Protein AF-A0AAN9AYI0-F1 (afdb_monomer)

Foldseek 3Di:
DDDDDDDDPVVVVVVVDDDDDDDDDDDDDDDDDDDDDDDDDDDDDDDDDDDDDDDDDDDDDDDDDDDDDDDDDDDDDDDDDDPAVVQLVVLLDPPPDPDDDDDDDDDDDDDDDDDDDDDDDDDDDDDDDDDDDDDDDPDDPPDAPADPLQKHQDWDAFDAFDQDDDWFWLDDDDLPDALQNLLCLQCNLVNLVLQQVQLQLQLVVVLVVCVPDDCPDLSVVDDRADSLNSLLLVLVLLVCLVPPDQDLLLCCDPPPVRDDCVNVLFDNSSRSSSSLSSRFRDDPVPDPDPQPLLVRCVVSQVSNQVSLQNTTDADQFKAKDKDFQQDDADGQQWAADPPDPRRTGWIKIFIARQPLLQTNHIDTGRAAGPVGRDDLVLLVSCCVRCVVVFLSSHEYEYEASNDDPVSQVVSVVRSYKYKYWHDCPHPSHDPCQRVVNDDADALDKGWIDRRLWIWIWHHHVHIIIMITSRFTQDWDWDQPDPPDDNPDDTRIDGVSVVVNVSGNCSNVSLNVLCVRSQSQDDGSDSSSSVNSSSSSSSSSNSLSSQVVSDPDGDDSSVSSVRSSCVSCVPPPRPPPPDDDDDFDDLCCLAPPDWDKDFDDADPVGPQDKDFAPLLCLEDPVPDDPPSSRDIARIDTPVRSGGHDPPDSSVLRRHPSCSSVVSHVPDDDDD

InterPro domains:
  IPR029526 PiggyBac transposable element-derived protein [PF13843] (181-542)

Nearest PDB structures (foldseek):
  6x68-assembly1_C  TM=7.458E-01  e=5.657E-25  Trichoplusia ni
  3ecp-assembly1_A-2  TM=4.539E-01  e=5.178E-05  Escherichia coli

Sequence (670 aa):
MDKRRRFTAQQVLDEIIGDDDSDFDPDIEDSRSESSESTETSSNNAPAFNIASIEPQASTSTGISCDNSTTRPVRLARGRGRAFDAELFDFETENDTSSESESENAPTRPVVTARRRGRGRGRGGVNRNTQPAVDNVNEAPPPAETDENGWSLLDFQPELLQFAKHSGLLIDMDDNASCLDFFSLFIGEEQIALFVNQTNLYAQHCCESRPDASPHSMFAKWKPVTVQEMKVFLALTINMGLLWKPEIKQYWSTDPLCTTPFWGDYMARDRYLAILGFFHLVDNQGMRNREDKIHKVRPLFDHLATRFKDVYYPQQELSVDESMIPWRGRLSFRMFIPSKPTRYGIKMYCCCEADTGFVCRMQVYTGAGPNGPEKNHGENVVKRLTQDFLGKGHTIYMDSFFSSVALYEYLRQNNTMAVGTVISGRVGMPRSLHPKELKLKKGEFRFRRKGNLLCLRINDRKNVSFLSTRHTAATGEAPPSAHRNQDAPPVTKPVVILDYNANMDGVDNFDQNLGYYSFYRKTVKWWKRMAFHLIHLAKVQAYILYKQQVRRPKTQYEFTKDLIRQLLSDVPLKVKINGPKRDAPVAERLTARHFSCHIPATESKAYPQRLCHVCSFRDPQKEARYLRKKETRYMCEQCNISMCYEPCFKIYHTKEDYKEAAKLALNLEF

Solvent-accessible surface area (backbone atoms only — not comparable to full-atom values): 41476 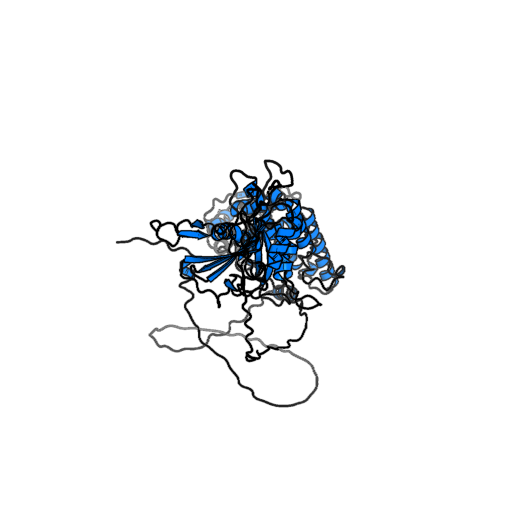Å² total; per-residue (Å²): 136,87,81,87,79,85,80,58,82,67,66,64,56,67,71,72,66,71,88,84,89,78,90,89,82,83,90,82,89,85,78,90,79,89,80,84,89,78,91,77,91,81,86,88,81,85,87,84,88,89,87,82,89,86,88,86,86,90,85,83,89,83,89,82,82,89,84,91,76,91,79,83,89,78,87,79,79,83,73,86,74,68,82,64,64,58,58,60,53,62,70,54,66,73,83,83,72,84,84,79,84,90,77,90,80,87,85,82,85,82,88,85,84,90,84,90,86,83,90,84,89,89,86,82,90,85,89,84,88,84,86,86,83,93,75,96,65,93,72,73,80,76,83,69,75,49,47,101,87,49,42,20,78,69,81,60,82,31,81,78,65,70,63,81,71,84,54,44,72,66,56,93,71,62,98,80,61,47,58,48,55,43,29,34,69,60,58,33,70,68,55,46,45,46,39,29,54,22,16,36,52,49,40,48,54,57,34,69,77,39,80,84,52,51,83,85,34,70,62,61,63,61,67,79,63,43,62,69,55,49,35,43,51,50,28,56,46,53,47,38,16,77,56,78,68,97,47,82,70,47,48,56,34,81,50,84,94,60,48,43,66,68,50,57,44,78,45,53,64,70,57,52,52,46,49,64,64,36,57,35,62,49,62,80,86,74,67,80,65,86,81,52,89,57,54,67,39,39,65,63,50,55,50,43,56,48,34,36,57,63,43,39,40,69,62,54,48,28,4,45,45,78,48,68,46,78,44,85,72,93,54,98,36,58,42,76,40,87,90,44,95,61,31,41,8,41,41,29,41,36,24,9,25,17,90,76,16,45,64,50,31,74,48,76,51,69,66,61,54,98,90,44,72,65,82,62,46,43,43,54,50,50,52,67,53,40,57,93,48,54,60,45,22,28,33,42,22,35,46,44,80,43,47,46,55,68,50,50,51,50,36,46,78,39,46,20,36,34,40,32,36,32,55,69,84,47,72,84,54,63,64,79,69,20,78,89,71,38,86,65,55,78,76,36,69,54,66,37,23,44,82,52,36,31,40,40,37,35,19,63,98,54,80,48,30,34,41,25,36,67,45,50,88,51,68,40,76,40,77,63,51,95,89,45,60,88,85,49,77,68,46,79,39,49,39,58,56,58,55,44,71,71,31,45,51,1,45,57,46,31,53,52,55,59,60,55,61,49,51,85,66,94,68,78,50,68,54,58,55,50,46,54,46,52,54,49,48,40,49,45,49,19,50,54,52,47,49,74,73,36,96,78,52,70,53,73,67,54,42,52,54,49,28,36,49,58,51,39,65,90,53,79,73,57,70,82,84,83,72,91,74,68,80,51,57,70,65,59,41,56,72,51,93,81,55,83,40,70,47,75,60,48,102,89,32,83,78,40,68,39,62,15,57,47,38,58,48,35,48,75,91,83,44,64,70,69,64,36,64,35,67,21,49,29,19,30,71,90,57,65,42,35,22,38,79,74,64,38,45,56,41,61,35,71,38,93,58,31,57,62,49,32,49,64,70,76,83,80,82,129

Secondary structure (DSSP, 8-state):
----PPPPTTTTTTTT------------------------------------------------------------------THHHHHHHTT----------------------------------------------PPPP-----TTS-BS---PPPPPP-----EESS---TT--HHHHHHTTS-HHHHHHHHHHHHHHHHHHHHT-TT--TTSTTTT--PPPHHHHHHHHHHHHHTTTS--SSGGGGG---TTT--HHHHHHS-HHHHHHHHHH--SS-STT---TT-TTGGGHHHHHHHHHHHHHSEE--SEEEEEEEEEE--S--TTEEE-TTSSS-EEEEEEEEEETTT--EEEEEE---SBTTBSPTTHHHHHHHHHHGGGTTTT-EEEE-TTT--HHHHHHHHHTT-EEEEEE-TTSTT--GGGSTTT-PPPTT-EEEEEETTEEEEEEESSSEEEEEESS--S-EEEEPPPTTS-TTSPPEEEEHHHHHHHHHTTHHHHHHHHHHTT--PPP-S-HHHHHHHHHHHHHHHHHHHHHHHH-SSPPPHHHHHHHHHHHHTTTS----------PPP-HHHHHHS---EEEPPPBTTBSS--EE-TGGGGS-TTTS-HHHHT-EESEEETTTTEE--TTTHHHHHHH-TTHHHHHHH------

Radius of gyration: 37.29 Å; Cα contacts (8 Å, |Δi|>4): 852; chains: 1; bounding box: 91×85×136 Å

pLDDT: mean 76.21, std 26.3, range [22.25, 98.62]

Organism: NCBI:txid31220

Mean predicted aligned error: 17.1 Å

Structure (mmCIF, N/CA/C/O backbone):
data_AF-A0AAN9AYI0-F1
#
_entry.id   AF-A0AAN9AYI0-F1
#
loop_
_atom_site.group_PDB
_atom_site.id
_atom_site.type_symbol
_atom_site.label_atom_id
_atom_site.label_alt_id
_atom_site.label_comp_id
_atom_site.label_asym_id
_atom_site.label_entity_id
_atom_site.label_seq_id
_atom_site.pdbx_PDB_ins_code
_atom_site.Cartn_x
_atom_site.Cartn_y
_atom_site.Cartn_z
_atom_site.occupancy
_atom_site.B_iso_or_equiv
_atom_site.auth_seq_id
_atom_site.auth_comp_id
_atom_site.auth_asym_id
_atom_site.auth_atom_id
_atom_site.pdbx_PDB_model_num
ATOM 1 N N . MET A 1 1 ? -32.597 -33.870 -19.217 1.00 29.69 1 MET A N 1
ATOM 2 C CA . MET A 1 1 ? -31.727 -33.354 -20.291 1.00 29.69 1 MET A CA 1
ATOM 3 C C . MET A 1 1 ? -31.143 -32.024 -19.844 1.00 29.69 1 MET A C 1
ATOM 5 O O . MET A 1 1 ? -31.896 -31.117 -19.518 1.00 29.69 1 MET A O 1
ATOM 9 N N . ASP A 1 2 ? -29.818 -32.014 -19.710 1.00 30.83 2 ASP A N 1
ATOM 10 C CA . ASP A 1 2 ? -28.864 -30.903 -19.617 1.00 30.83 2 ASP A CA 1
ATOM 11 C C . ASP A 1 2 ? -29.278 -29.550 -19.021 1.00 30.83 2 ASP A C 1
ATOM 13 O O . ASP A 1 2 ? -29.840 -28.680 -19.683 1.00 30.83 2 ASP A O 1
ATOM 17 N N . LYS A 1 3 ? -28.783 -29.295 -17.803 1.00 28.12 3 LYS A N 1
ATOM 18 C CA . LYS A 1 3 ? -28.430 -27.948 -17.339 1.00 28.12 3 LYS A CA 1
ATOM 19 C C . LYS A 1 3 ? -26.920 -27.897 -17.101 1.00 28.12 3 LYS A C 1
ATOM 21 O O . LYS A 1 3 ? -26.427 -28.382 -16.087 1.00 28.12 3 LYS A O 1
ATOM 26 N N . ARG A 1 4 ? -26.188 -27.313 -18.054 1.00 29.80 4 ARG A N 1
ATOM 27 C CA . ARG A 1 4 ? -24.747 -27.039 -17.947 1.00 29.80 4 ARG A CA 1
ATOM 28 C C . ARG A 1 4 ? -24.495 -26.045 -16.808 1.00 29.80 4 ARG A C 1
ATOM 30 O O . ARG A 1 4 ? -24.872 -24.879 -16.911 1.00 29.80 4 ARG A O 1
ATOM 37 N N . ARG A 1 5 ? -23.850 -26.499 -15.731 1.00 32.94 5 ARG A N 1
ATOM 38 C CA . ARG A 1 5 ? -23.258 -25.631 -14.701 1.00 32.94 5 ARG A CA 1
ATOM 39 C C . ARG A 1 5 ? -21.954 -25.043 -15.248 1.00 32.94 5 ARG A C 1
ATOM 41 O O . ARG A 1 5 ? -21.117 -25.777 -15.763 1.00 32.94 5 ARG A O 1
ATOM 48 N N . ARG A 1 6 ? -21.790 -23.720 -15.159 1.00 30.33 6 ARG A N 1
ATOM 49 C CA . ARG A 1 6 ? -20.498 -23.047 -15.354 1.00 30.33 6 ARG A CA 1
ATOM 50 C C . ARG A 1 6 ? -19.751 -23.094 -14.024 1.00 30.33 6 ARG A C 1
ATOM 52 O O . ARG A 1 6 ? -20.240 -22.528 -13.052 1.00 30.33 6 ARG A O 1
ATOM 59 N N . PHE A 1 7 ? -18.608 -23.765 -13.996 1.00 30.81 7 PHE A N 1
ATOM 60 C CA . PHE A 1 7 ? -17.689 -23.758 -12.859 1.00 30.81 7 PHE A CA 1
ATOM 61 C C . PHE A 1 7 ? -16.715 -22.585 -12.993 1.00 30.81 7 PHE A C 1
ATOM 63 O O . PHE A 1 7 ? -16.294 -22.246 -14.103 1.00 30.81 7 PHE A O 1
ATOM 70 N N . THR A 1 8 ? -16.380 -21.940 -11.878 1.00 41.44 8 THR A N 1
ATOM 71 C CA . THR A 1 8 ? -15.324 -20.920 -11.831 1.00 41.44 8 THR A CA 1
ATOM 72 C C . THR A 1 8 ? -13.960 -21.595 -11.674 1.00 41.44 8 THR A C 1
ATOM 74 O O . THR A 1 8 ? -13.857 -22.670 -11.088 1.00 41.44 8 THR A O 1
ATOM 77 N N . ALA A 1 9 ? -12.894 -20.964 -12.178 1.00 31.95 9 ALA A N 1
ATOM 78 C CA . ALA A 1 9 ? -11.529 -21.509 -12.156 1.00 31.95 9 ALA A CA 1
ATOM 79 C C . ALA A 1 9 ? -11.003 -21.846 -10.742 1.00 31.95 9 ALA A C 1
ATOM 81 O O . ALA A 1 9 ? -10.085 -22.647 -10.611 1.00 31.95 9 ALA A O 1
ATOM 82 N N . GLN A 1 10 ? -11.609 -21.279 -9.694 1.00 34.03 10 GLN A N 1
ATOM 83 C CA . GLN A 1 10 ? -11.278 -21.575 -8.301 1.00 34.03 10 GLN A CA 1
ATOM 84 C C . GLN A 1 10 ? -11.805 -22.948 -7.847 1.00 34.03 10 GLN A C 1
ATOM 86 O O . GLN A 1 10 ? -11.122 -23.648 -7.115 1.00 34.03 10 GLN A O 1
ATOM 91 N N . GLN A 1 11 ? -12.972 -23.377 -8.339 1.00 34.88 11 GLN A N 1
ATOM 92 C CA . GLN A 1 11 ? -13.596 -24.645 -7.934 1.00 34.88 11 GLN A CA 1
ATOM 93 C C . GLN A 1 11 ? -12.873 -25.878 -8.497 1.00 34.88 11 GLN A C 1
ATOM 95 O O . GLN A 1 11 ? -12.995 -26.958 -7.941 1.00 34.88 11 GLN A O 1
ATOM 100 N N . VAL A 1 12 ? -12.095 -25.710 -9.571 1.00 37.81 12 VAL A N 1
ATOM 101 C CA . VAL A 1 12 ? -11.265 -26.777 -10.162 1.00 37.81 12 VAL A CA 1
ATOM 102 C C . VAL A 1 12 ? -9.936 -26.943 -9.409 1.00 37.81 12 VAL A C 1
ATOM 104 O O . VAL A 1 12 ? -9.327 -28.004 -9.459 1.00 37.81 12 VAL A O 1
ATOM 107 N N . LEU A 1 13 ? -9.478 -25.911 -8.692 1.00 33.84 13 LEU A N 1
ATOM 108 C CA . LEU A 1 13 ? -8.236 -25.953 -7.913 1.00 33.84 13 LEU A CA 1
ATOM 109 C C . LEU A 1 13 ? -8.415 -26.647 -6.558 1.00 33.84 13 LEU A C 1
ATOM 111 O O . LEU A 1 13 ? -7.492 -27.318 -6.103 1.00 33.84 13 LEU A O 1
ATOM 115 N N . ASP A 1 14 ? -9.602 -26.540 -5.964 1.00 37.03 14 ASP A N 1
ATOM 116 C CA . ASP A 1 14 ? -9.900 -27.130 -4.656 1.00 37.03 14 ASP A CA 1
ATOM 117 C C . ASP A 1 14 ? -10.171 -28.652 -4.735 1.00 37.03 14 ASP A C 1
ATOM 119 O O . ASP A 1 14 ? -10.051 -29.342 -3.730 1.00 37.03 14 ASP A O 1
ATOM 123 N N . GLU A 1 15 ? -10.462 -29.207 -5.921 1.00 34.34 15 GLU A N 1
ATOM 124 C CA . GLU A 1 15 ? -10.626 -30.661 -6.141 1.00 34.34 15 GLU A CA 1
ATOM 125 C C . GLU A 1 15 ? -9.312 -31.397 -6.473 1.00 34.34 15 GLU A C 1
ATOM 127 O O . GLU A 1 15 ? -9.262 -32.623 -6.410 1.00 34.34 15 GLU A O 1
ATOM 132 N N . ILE A 1 16 ? -8.238 -30.680 -6.827 1.00 35.47 16 ILE A N 1
ATOM 133 C CA . ILE A 1 16 ? -6.951 -31.286 -7.230 1.00 35.47 16 ILE A CA 1
ATOM 134 C C . ILE A 1 16 ? -6.009 -31.493 -6.031 1.00 35.47 16 ILE A C 1
ATOM 136 O O . ILE A 1 16 ? -5.040 -32.245 -6.126 1.00 35.47 16 ILE A O 1
ATOM 140 N N . ILE A 1 17 ? -6.293 -30.869 -4.887 1.00 34.09 17 ILE A N 1
ATOM 141 C CA . ILE A 1 17 ? -5.483 -30.988 -3.671 1.00 34.09 17 ILE A CA 1
ATOM 142 C C . ILE A 1 17 ? -6.307 -31.746 -2.629 1.00 34.09 17 ILE A C 1
ATOM 144 O O . ILE A 1 17 ? -6.868 -31.162 -1.708 1.00 34.09 17 ILE A O 1
ATOM 148 N N . GLY A 1 18 ? -6.420 -33.055 -2.848 1.00 26.03 18 GLY A N 1
ATOM 149 C CA . GLY A 1 18 ? -6.894 -34.003 -1.849 1.00 26.03 18 GLY A CA 1
ATOM 150 C C . GLY A 1 18 ? -5.770 -34.375 -0.884 1.00 26.03 18 GLY A C 1
ATOM 151 O O . GLY A 1 18 ? -4.645 -34.625 -1.312 1.00 26.03 18 GLY A O 1
ATOM 152 N N . ASP A 1 19 ? -6.135 -34.340 0.393 1.00 31.91 19 ASP A N 1
ATOM 153 C CA . ASP A 1 19 ? -5.483 -34.835 1.605 1.00 31.91 19 ASP A CA 1
ATOM 154 C C . ASP A 1 19 ? -4.378 -35.893 1.427 1.00 31.91 19 ASP A C 1
ATOM 156 O O . ASP A 1 19 ? -4.612 -36.957 0.865 1.00 31.91 19 ASP A O 1
ATOM 160 N N . ASP A 1 20 ? -3.219 -35.622 2.033 1.00 25.80 20 ASP A N 1
ATOM 161 C CA . ASP A 1 20 ? -2.337 -36.643 2.611 1.00 25.80 20 ASP A CA 1
ATOM 162 C C . ASP A 1 20 ? -1.662 -36.035 3.856 1.00 25.80 20 ASP A C 1
ATOM 164 O O . ASP A 1 20 ? -0.596 -35.417 3.801 1.00 25.80 20 ASP A O 1
ATOM 168 N N . ASP A 1 21 ? -2.361 -36.166 4.986 1.00 29.44 21 ASP A N 1
ATOM 169 C CA . ASP A 1 21 ? -1.787 -36.145 6.329 1.00 29.44 21 ASP A CA 1
ATOM 170 C C . ASP A 1 21 ? -1.236 -37.549 6.619 1.00 29.44 21 ASP A C 1
ATOM 172 O O . ASP A 1 21 ? -2.000 -38.510 6.717 1.00 29.44 21 ASP A O 1
ATOM 176 N N . SER A 1 22 ? 0.074 -37.677 6.828 1.00 28.59 22 SER A N 1
ATOM 177 C CA . SER A 1 22 ? 0.602 -38.760 7.660 1.00 28.59 22 SER A CA 1
ATOM 178 C C . SER A 1 22 ? 1.948 -38.383 8.271 1.00 28.59 22 SER A C 1
ATOM 180 O O . SER A 1 22 ? 2.916 -38.098 7.563 1.00 28.59 22 SER A O 1
ATOM 182 N N . ASP A 1 23 ? 1.943 -38.401 9.599 1.00 31.12 23 ASP A N 1
ATOM 183 C CA . ASP A 1 23 ? 3.041 -38.291 10.552 1.00 31.12 23 ASP A CA 1
ATOM 184 C C . ASP A 1 23 ? 4.341 -38.992 10.128 1.00 31.12 23 ASP A C 1
ATOM 186 O O . ASP A 1 23 ? 4.309 -40.150 9.713 1.00 31.12 23 ASP A O 1
ATOM 190 N N . PHE A 1 24 ? 5.491 -38.340 10.351 1.00 24.41 24 PHE A N 1
ATOM 191 C CA . PHE A 1 24 ? 6.736 -39.053 10.661 1.00 24.41 24 PHE A CA 1
ATOM 192 C C . PHE A 1 24 ? 7.774 -38.155 11.363 1.00 24.41 24 PHE A C 1
ATOM 194 O O . PHE A 1 24 ? 8.384 -37.285 10.746 1.00 24.41 24 PHE A O 1
ATOM 201 N N . ASP A 1 25 ? 7.958 -38.409 12.655 1.00 26.02 25 ASP A N 1
ATOM 202 C CA . ASP A 1 25 ? 9.173 -38.248 13.476 1.00 26.02 25 ASP A CA 1
ATOM 203 C C . ASP A 1 25 ? 8.983 -39.245 14.657 1.00 26.02 25 ASP A C 1
ATOM 205 O O . ASP A 1 25 ? 7.812 -39.501 14.977 1.00 26.02 25 ASP A O 1
ATOM 209 N N . PRO A 1 26 ? 10.004 -39.824 15.339 1.00 41.78 26 PRO A N 1
ATOM 210 C CA . PRO A 1 26 ? 11.368 -39.308 15.482 1.00 41.78 26 PRO A CA 1
ATOM 211 C C . PRO A 1 26 ? 12.518 -40.354 15.598 1.00 41.78 26 PRO A C 1
ATOM 213 O O . PRO A 1 26 ? 12.311 -41.562 15.514 1.00 41.78 26 PRO A O 1
ATOM 216 N N . ASP A 1 27 ? 13.727 -39.821 15.823 1.00 27.67 27 ASP A N 1
ATOM 217 C CA . ASP A 1 27 ? 14.876 -40.369 16.574 1.00 27.67 27 ASP A CA 1
ATOM 218 C C . ASP A 1 27 ? 15.567 -41.672 16.135 1.00 27.67 27 ASP A C 1
ATOM 220 O O . ASP A 1 27 ? 15.060 -42.761 16.384 1.00 27.67 27 ASP A O 1
ATOM 224 N N . ILE A 1 28 ? 16.833 -41.558 15.691 1.00 29.33 28 ILE A N 1
ATOM 225 C CA . ILE A 1 28 ? 17.913 -42.514 16.022 1.00 29.33 28 ILE A CA 1
ATOM 226 C C . ILE A 1 28 ? 19.241 -41.750 16.208 1.00 29.33 28 ILE A C 1
ATOM 228 O O . ILE A 1 28 ? 19.820 -41.231 15.251 1.00 29.33 28 ILE A O 1
ATOM 232 N N . GLU A 1 29 ? 19.723 -41.718 17.454 1.00 31.23 29 GLU A N 1
ATOM 233 C CA . GLU A 1 29 ? 21.137 -41.566 17.815 1.00 31.23 29 GLU A CA 1
ATOM 234 C C . GLU A 1 29 ? 21.929 -42.797 17.346 1.00 31.23 29 GLU A C 1
ATOM 236 O O . GLU A 1 29 ? 21.483 -43.916 17.581 1.00 31.23 29 GLU A O 1
ATOM 241 N N . ASP A 1 30 ? 23.135 -42.620 16.796 1.00 28.67 30 ASP A N 1
ATOM 242 C CA . ASP A 1 30 ? 24.274 -43.441 17.223 1.00 28.67 30 ASP A CA 1
ATOM 243 C C . ASP A 1 30 ? 25.626 -42.812 16.841 1.00 28.67 30 ASP A C 1
ATOM 245 O O . ASP A 1 30 ? 25.731 -41.819 16.124 1.00 28.67 30 ASP A O 1
ATOM 249 N N . SER A 1 31 ? 26.661 -43.398 17.413 1.00 29.03 31 SER A N 1
ATOM 250 C CA . SER A 1 31 ? 27.833 -42.788 18.015 1.00 29.03 31 SER A CA 1
ATOM 251 C C . SER A 1 31 ? 29.146 -43.016 17.244 1.00 29.03 31 SER A C 1
ATOM 253 O O . SER A 1 31 ? 29.233 -43.927 16.433 1.00 29.03 31 SER A O 1
ATOM 255 N N . ARG A 1 32 ? 30.179 -42.227 17.625 1.00 27.89 32 ARG A N 1
ATOM 256 C CA . ARG A 1 32 ? 31.647 -42.508 17.592 1.00 27.89 32 ARG A CA 1
ATOM 257 C C . ARG A 1 32 ? 32.271 -42.782 16.198 1.00 27.89 32 ARG A C 1
ATOM 259 O O . ARG A 1 32 ? 31.766 -43.570 15.425 1.00 27.89 32 ARG A O 1
ATOM 266 N N . SER A 1 33 ? 33.374 -42.162 15.764 1.00 28.62 33 SER A N 1
ATOM 267 C CA . SER A 1 33 ? 34.734 -42.143 16.335 1.00 28.62 33 SER A CA 1
ATOM 268 C C . SER A 1 33 ? 35.692 -41.459 15.328 1.00 28.62 33 SER A C 1
ATOM 270 O O . SER A 1 33 ? 35.495 -41.631 14.128 1.00 28.62 33 SER A O 1
ATOM 272 N N . GLU A 1 34 ? 36.676 -40.702 15.838 1.00 28.75 34 GLU A N 1
ATOM 273 C CA . GLU A 1 34 ? 38.133 -40.662 15.507 1.00 28.75 34 GLU A CA 1
ATOM 274 C C . GLU A 1 34 ? 38.606 -41.167 14.113 1.00 28.75 34 GLU A C 1
ATOM 276 O O . GLU A 1 34 ? 38.124 -42.180 13.631 1.00 28.75 34 GLU A O 1
ATOM 281 N N . SER A 1 35 ? 39.603 -40.625 13.394 1.00 27.45 35 SER A N 1
ATOM 282 C CA . SER A 1 35 ? 40.738 -39.722 13.666 1.00 27.45 35 SER A CA 1
ATOM 283 C C . SER A 1 35 ? 41.523 -39.443 12.354 1.00 27.45 35 SER A C 1
ATOM 285 O O . SER A 1 35 ? 41.371 -40.190 11.389 1.00 27.45 35 SER A O 1
ATOM 287 N N . SER A 1 36 ? 42.440 -38.453 12.400 1.00 28.50 36 SER A N 1
ATOM 288 C CA . SER A 1 36 ? 43.738 -38.312 11.667 1.00 28.50 36 SER A CA 1
ATOM 289 C C . SER A 1 36 ? 43.734 -38.169 10.127 1.00 28.50 36 SER A C 1
ATOM 291 O O . SER A 1 36 ? 43.198 -39.011 9.421 1.00 28.50 36 SER A O 1
ATOM 293 N N . GLU A 1 37 ? 44.211 -37.037 9.572 1.00 29.73 37 GLU A N 1
ATOM 294 C CA . GLU A 1 37 ? 45.599 -36.793 9.067 1.00 29.73 37 GLU A CA 1
ATOM 295 C C . GLU A 1 37 ? 46.016 -37.768 7.942 1.00 29.73 37 GLU A C 1
ATOM 297 O O . GLU A 1 37 ? 45.873 -38.968 8.092 1.00 29.73 37 GLU A O 1
ATOM 302 N N . SER A 1 38 ? 46.601 -37.407 6.794 1.00 26.75 38 SER A N 1
ATOM 303 C CA . SER A 1 38 ? 47.408 -36.255 6.362 1.00 26.75 38 SER A CA 1
ATOM 304 C C . SER A 1 38 ? 47.795 -36.457 4.871 1.00 26.75 38 SER A C 1
ATOM 306 O O . SER A 1 38 ? 47.796 -37.598 4.422 1.00 26.75 38 SER A O 1
ATOM 308 N N . THR A 1 39 ? 48.185 -35.373 4.161 1.00 28.23 39 THR A N 1
ATOM 309 C CA . THR A 1 39 ? 49.208 -35.295 3.062 1.00 28.23 39 THR A CA 1
ATOM 310 C C . THR A 1 39 ? 49.059 -36.172 1.794 1.00 28.23 39 THR A C 1
ATOM 312 O O . THR A 1 39 ? 48.609 -37.300 1.850 1.00 28.23 39 THR A O 1
ATOM 315 N N . GLU A 1 40 ? 49.490 -35.845 0.573 1.00 28.92 40 GLU A N 1
ATOM 316 C CA . GLU A 1 40 ? 50.015 -34.685 -0.165 1.00 28.92 40 GLU A CA 1
ATOM 317 C C . GLU A 1 40 ? 50.254 -35.196 -1.612 1.00 28.92 40 GLU A C 1
ATOM 319 O O . GLU A 1 40 ? 50.622 -36.355 -1.775 1.00 28.92 40 GLU A O 1
ATOM 324 N N . THR A 1 41 ? 50.194 -34.315 -2.628 1.00 27.31 41 THR A N 1
ATOM 325 C CA . THR A 1 41 ? 50.927 -34.392 -3.930 1.00 27.31 41 THR A CA 1
ATOM 326 C C . THR A 1 41 ? 50.634 -35.560 -4.906 1.00 27.31 41 THR A C 1
ATOM 328 O O . THR A 1 41 ? 50.251 -36.647 -4.522 1.00 27.31 41 THR A O 1
ATOM 331 N N . SER A 1 42 ? 50.851 -35.502 -6.223 1.00 26.52 42 SER A N 1
ATOM 332 C CA . SER A 1 42 ? 50.954 -34.457 -7.246 1.00 26.52 42 SER A CA 1
ATOM 333 C C . SER A 1 42 ? 51.022 -35.163 -8.619 1.00 26.52 42 SER A C 1
ATOM 335 O O . SER A 1 42 ? 51.504 -36.286 -8.726 1.00 26.52 42 SER A O 1
ATOM 337 N N . SER A 1 43 ? 50.655 -34.429 -9.671 1.00 27.41 43 SER A N 1
ATOM 338 C CA . SER A 1 43 ? 51.245 -34.481 -11.022 1.00 27.41 43 SER A CA 1
ATOM 339 C C . SER A 1 43 ? 50.859 -35.588 -12.037 1.00 27.41 43 SER A C 1
ATOM 341 O O . SER A 1 43 ? 51.225 -36.750 -11.942 1.00 27.41 43 SER A O 1
ATOM 343 N N . ASN A 1 44 ? 50.221 -35.088 -13.104 1.00 27.36 44 ASN A N 1
ATOM 344 C CA . ASN A 1 44 ? 50.676 -35.100 -14.502 1.00 27.36 44 ASN A CA 1
ATOM 345 C C . ASN A 1 44 ? 50.491 -36.311 -15.442 1.00 27.36 44 ASN A C 1
ATOM 347 O O . ASN A 1 44 ? 50.923 -37.430 -15.205 1.00 27.36 44 ASN A O 1
ATOM 351 N N . ASN A 1 45 ? 50.031 -35.905 -16.635 1.00 28.17 45 ASN A N 1
ATOM 352 C CA . ASN A 1 45 ? 50.271 -36.428 -17.984 1.00 28.17 45 ASN A CA 1
ATOM 353 C C . ASN A 1 45 ? 49.306 -37.473 -18.573 1.00 28.17 45 ASN A C 1
ATOM 355 O O . ASN A 1 45 ? 49.424 -38.679 -18.403 1.00 28.17 45 ASN A O 1
ATOM 359 N N . ALA A 1 46 ? 48.409 -36.940 -19.409 1.00 25.20 46 ALA A N 1
ATOM 360 C CA . ALA A 1 46 ? 47.950 -37.541 -20.665 1.00 25.20 46 ALA A CA 1
ATOM 361 C C . ALA A 1 46 ? 49.068 -37.441 -21.745 1.00 25.20 46 ALA A C 1
ATOM 363 O O . ALA A 1 46 ? 50.152 -36.951 -21.419 1.00 25.20 46 ALA A O 1
ATOM 364 N N . PRO A 1 47 ? 48.828 -37.706 -23.050 1.00 50.41 47 PRO A N 1
ATOM 365 C CA . PRO A 1 47 ? 47.749 -38.449 -23.725 1.00 50.41 47 PRO A CA 1
ATOM 366 C C . PRO A 1 47 ? 48.291 -39.456 -24.776 1.00 50.41 47 PRO A C 1
ATOM 368 O O . PRO A 1 47 ? 49.458 -39.402 -25.142 1.00 50.41 47 PRO A O 1
ATOM 371 N N . ALA A 1 48 ? 47.428 -40.283 -25.379 1.00 28.38 48 ALA A N 1
ATOM 372 C CA . ALA A 1 48 ? 47.493 -40.552 -26.826 1.00 28.38 48 ALA A CA 1
ATOM 373 C C . ALA A 1 48 ? 46.231 -41.261 -27.342 1.00 28.38 48 ALA A C 1
ATOM 375 O O . ALA A 1 48 ? 45.729 -42.215 -26.756 1.00 28.38 48 ALA A O 1
ATOM 376 N N . PHE A 1 49 ? 45.754 -40.739 -28.467 1.00 25.81 49 PHE A N 1
ATOM 377 C CA . PHE A 1 49 ? 44.647 -41.180 -29.306 1.00 25.81 49 PHE A CA 1
ATOM 378 C C . PHE A 1 49 ? 44.920 -42.516 -30.014 1.00 25.81 49 PHE A C 1
ATOM 380 O O . PHE A 1 49 ? 46.053 -42.767 -30.416 1.00 25.81 49 PHE A O 1
ATOM 387 N N . ASN A 1 50 ? 43.859 -43.264 -30.345 1.00 27.45 50 ASN A N 1
ATOM 388 C CA . ASN A 1 50 ? 43.752 -43.851 -31.683 1.00 27.45 50 ASN A CA 1
ATOM 389 C C . ASN A 1 50 ? 42.304 -44.116 -32.130 1.00 27.45 50 ASN A C 1
ATOM 391 O O . ASN A 1 50 ? 41.410 -44.368 -31.326 1.00 27.45 50 ASN A O 1
ATOM 395 N N . ILE A 1 51 ? 42.121 -43.985 -33.442 1.00 27.22 51 ILE A N 1
ATOM 396 C CA . ILE A 1 51 ? 40.890 -43.946 -34.241 1.00 27.22 51 ILE A CA 1
ATOM 397 C C . ILE A 1 51 ? 40.722 -45.280 -34.989 1.00 27.22 51 ILE A C 1
ATOM 399 O O . ILE A 1 51 ? 41.716 -45.780 -35.503 1.00 27.22 51 ILE A O 1
ATOM 403 N N . ALA A 1 52 ? 39.484 -45.782 -35.122 1.00 27.75 52 ALA A N 1
ATOM 404 C CA . ALA A 1 52 ? 38.902 -46.500 -36.287 1.00 27.75 52 ALA A CA 1
ATOM 405 C C . ALA A 1 52 ? 37.542 -47.092 -35.839 1.00 27.75 52 ALA A C 1
ATOM 407 O O . ALA A 1 52 ? 37.501 -47.832 -34.867 1.00 27.75 52 ALA A O 1
ATOM 408 N N . SER A 1 53 ? 36.367 -46.635 -36.293 1.00 25.48 53 SER A N 1
ATOM 409 C CA . SER A 1 53 ? 35.725 -46.829 -37.611 1.00 25.48 53 SER A CA 1
ATOM 410 C C . SER A 1 53 ? 35.639 -48.292 -38.058 1.00 25.48 53 SER A C 1
ATOM 412 O O . SER A 1 53 ? 36.674 -48.876 -38.352 1.00 25.48 53 SER A O 1
ATOM 414 N N . ILE A 1 54 ? 34.411 -48.826 -38.166 1.00 28.73 54 ILE A N 1
ATOM 415 C CA . ILE A 1 54 ? 33.810 -49.481 -39.354 1.00 28.73 54 ILE A CA 1
ATOM 416 C C . ILE A 1 54 ? 32.514 -50.226 -38.933 1.00 28.73 54 ILE A C 1
ATOM 418 O O . ILE A 1 54 ? 32.509 -51.105 -38.079 1.00 28.73 54 ILE A O 1
ATOM 422 N N . GLU A 1 55 ? 31.412 -49.775 -39.532 1.00 27.77 55 GLU A N 1
ATOM 423 C CA . GLU A 1 55 ? 30.051 -50.347 -39.671 1.00 27.77 55 GLU A CA 1
ATOM 424 C C . GLU A 1 55 ? 30.084 -51.581 -40.642 1.00 27.77 55 GLU A C 1
ATOM 426 O O . GLU A 1 55 ? 31.191 -51.890 -41.076 1.00 27.77 55 GLU A O 1
ATOM 431 N N . PRO A 1 56 ? 29.005 -52.258 -41.139 1.00 44.72 56 PRO A N 1
ATOM 432 C CA . PRO A 1 56 ? 27.551 -52.026 -41.013 1.00 44.72 56 PRO A CA 1
ATOM 433 C C . PRO A 1 56 ? 26.647 -53.317 -41.040 1.00 44.72 56 PRO A C 1
ATOM 435 O O . PRO A 1 56 ? 27.126 -54.444 -41.050 1.00 44.72 56 PRO A O 1
ATOM 438 N N . GLN A 1 57 ? 25.326 -53.089 -41.191 1.00 26.33 57 GLN A N 1
ATOM 439 C CA . GLN A 1 57 ? 24.265 -53.931 -41.820 1.00 26.33 57 GLN A CA 1
ATOM 440 C C . GLN A 1 57 ? 23.550 -54.977 -40.937 1.00 26.33 57 GLN A C 1
ATOM 442 O O . GLN A 1 57 ? 24.164 -55.891 -40.413 1.00 26.33 57 GLN A O 1
ATOM 447 N N . ALA A 1 58 ? 22.269 -54.800 -40.578 1.00 26.50 58 ALA A N 1
ATOM 448 C CA . ALA A 1 58 ? 21.004 -54.814 -41.349 1.00 26.50 58 ALA A CA 1
ATOM 449 C C . ALA A 1 58 ? 20.393 -56.224 -41.500 1.00 26.50 58 ALA A C 1
ATOM 451 O O . ALA A 1 58 ? 20.990 -57.078 -42.143 1.00 26.50 58 ALA A O 1
ATOM 452 N N . SER A 1 59 ? 19.178 -56.439 -40.962 1.00 25.84 59 SER A N 1
ATOM 453 C CA . SER A 1 59 ? 18.006 -57.011 -41.672 1.00 25.84 59 SER A CA 1
ATOM 454 C C . SER A 1 59 ? 16.856 -57.474 -40.738 1.00 25.84 59 SER A C 1
ATOM 456 O O . SER A 1 59 ? 17.049 -58.189 -39.765 1.00 25.84 59 SER A O 1
ATOM 458 N N . THR A 1 60 ? 15.654 -56.991 -41.085 1.00 25.55 60 THR A N 1
ATOM 459 C CA . THR A 1 60 ? 14.325 -57.653 -41.149 1.00 25.55 60 THR A CA 1
ATOM 460 C C . THR A 1 60 ? 13.679 -58.396 -39.961 1.00 25.55 60 THR A C 1
ATOM 462 O O . THR A 1 60 ? 14.054 -59.503 -39.607 1.00 25.55 60 THR A O 1
ATOM 465 N N . SER A 1 61 ? 12.562 -57.796 -39.512 1.00 25.80 61 SER A N 1
ATOM 466 C CA . SER A 1 61 ? 11.196 -58.337 -39.304 1.00 25.80 61 SER A CA 1
ATOM 467 C C . SER A 1 61 ? 10.958 -59.680 -38.596 1.00 25.80 61 SER A C 1
ATOM 469 O O . SER A 1 61 ? 11.285 -60.721 -39.147 1.00 25.80 61 SER A O 1
ATOM 471 N N . THR A 1 62 ? 10.150 -59.641 -37.526 1.00 27.97 62 THR A N 1
ATOM 472 C CA . THR A 1 62 ? 8.830 -60.315 -37.391 1.00 27.97 62 THR A CA 1
ATOM 473 C C . THR A 1 62 ? 8.220 -59.957 -36.034 1.00 27.97 62 THR A C 1
ATOM 475 O O . THR A 1 62 ? 8.934 -59.877 -35.039 1.00 27.97 62 THR A O 1
ATOM 478 N N . GLY A 1 63 ? 6.912 -59.693 -35.995 1.00 24.75 63 GLY A N 1
ATOM 479 C CA . GLY A 1 63 ? 6.185 -59.413 -34.755 1.00 24.75 63 GLY A CA 1
ATOM 480 C C . GLY A 1 63 ? 5.825 -60.674 -33.968 1.00 24.75 63 GLY A C 1
ATOM 481 O O . GLY A 1 63 ? 5.824 -61.761 -34.533 1.00 24.75 63 GLY A O 1
ATOM 482 N N . ILE A 1 64 ? 5.501 -60.493 -32.684 1.00 25.62 64 ILE A N 1
ATOM 483 C CA . ILE A 1 64 ? 4.339 -61.038 -31.952 1.00 25.62 64 ILE A CA 1
ATOM 484 C C . ILE A 1 64 ? 4.459 -60.647 -30.459 1.00 25.62 64 ILE A C 1
ATOM 486 O O . ILE A 1 64 ? 5.526 -60.712 -29.864 1.00 25.62 64 ILE A O 1
ATOM 490 N N . SER A 1 65 ? 3.323 -60.168 -29.945 1.00 22.25 65 SER A N 1
ATOM 491 C CA . SER A 1 65 ? 2.772 -60.075 -28.580 1.00 22.25 65 SER A CA 1
ATOM 492 C C . SER A 1 65 ? 3.635 -60.125 -27.297 1.00 22.25 65 SER A C 1
ATOM 494 O O . SER A 1 65 ? 4.371 -61.071 -27.054 1.00 22.25 65 SER A O 1
ATOM 496 N N . CYS A 1 66 ? 3.325 -59.146 -26.430 1.00 24.12 66 CYS A N 1
ATOM 497 C CA . CYS A 1 66 ? 3.219 -59.148 -24.957 1.00 24.12 66 CYS A CA 1
ATOM 498 C C . CYS A 1 66 ? 4.252 -59.901 -24.096 1.00 24.12 66 CYS A C 1
ATOM 500 O O . CYS A 1 66 ? 4.239 -61.121 -24.042 1.00 24.12 66 CYS A O 1
ATOM 502 N N . ASP A 1 67 ? 4.992 -59.148 -23.269 1.00 23.91 67 ASP A N 1
ATOM 503 C CA . ASP A 1 67 ? 4.911 -59.307 -21.809 1.00 23.91 67 ASP A CA 1
ATOM 504 C C . ASP A 1 67 ? 5.566 -58.153 -21.027 1.00 23.91 67 ASP A C 1
ATOM 506 O O . ASP A 1 67 ? 6.466 -57.456 -21.500 1.00 23.91 67 ASP A O 1
ATOM 510 N N . ASN A 1 68 ? 5.039 -57.941 -19.821 1.00 26.50 68 ASN A N 1
ATOM 511 C CA . ASN A 1 68 ? 5.451 -56.963 -18.816 1.00 26.50 68 ASN A CA 1
ATOM 512 C C . ASN A 1 68 ? 6.832 -57.281 -18.217 1.00 26.50 68 ASN A C 1
ATOM 514 O O . ASN A 1 68 ? 7.000 -58.352 -17.646 1.00 26.50 68 ASN A O 1
ATOM 518 N N . SER A 1 69 ? 7.739 -56.297 -18.161 1.00 24.94 69 SER A N 1
ATOM 519 C CA . SER A 1 69 ? 8.653 -56.125 -17.014 1.00 24.94 69 SER A CA 1
ATOM 520 C C . SER A 1 69 ? 9.416 -54.793 -17.062 1.00 24.94 69 SER A C 1
ATOM 522 O O . SER A 1 69 ? 10.233 -54.543 -17.944 1.00 24.94 69 SER A O 1
ATOM 524 N N . THR A 1 70 ? 9.133 -53.953 -16.069 1.00 26.81 70 THR A N 1
ATOM 525 C CA . THR A 1 70 ? 10.055 -53.090 -15.309 1.00 26.81 70 THR A CA 1
ATOM 526 C C . THR A 1 70 ? 11.533 -53.062 -15.737 1.00 26.81 70 THR A C 1
ATOM 528 O O . THR A 1 70 ? 12.262 -54.023 -15.514 1.00 26.81 70 THR A O 1
ATOM 531 N N . THR A 1 71 ? 12.041 -51.903 -16.189 1.00 25.61 71 THR A N 1
ATOM 532 C CA . THR A 1 71 ? 13.445 -51.489 -15.956 1.00 25.61 71 THR A CA 1
ATOM 533 C C . THR A 1 71 ? 13.696 -49.982 -16.170 1.00 25.61 71 THR A C 1
ATOM 535 O O . THR A 1 71 ? 13.336 -49.394 -17.180 1.00 25.61 71 THR A O 1
ATOM 538 N N . ARG A 1 72 ? 14.321 -49.394 -15.140 1.00 23.50 72 ARG A N 1
ATOM 539 C CA . ARG A 1 72 ? 15.084 -48.134 -14.968 1.00 23.50 72 ARG A CA 1
ATOM 540 C C . ARG A 1 72 ? 15.215 -47.121 -16.137 1.00 23.50 72 ARG A C 1
ATOM 542 O O . ARG A 1 72 ? 15.667 -47.490 -17.217 1.00 23.50 72 ARG A O 1
ATOM 549 N N . PRO A 1 73 ? 15.038 -45.804 -15.879 1.00 25.28 73 PRO A N 1
ATOM 550 C CA . PRO A 1 73 ? 15.360 -44.758 -16.845 1.00 25.28 73 PRO A CA 1
ATOM 551 C C . PRO A 1 73 ? 16.873 -44.495 -16.948 1.00 25.28 73 PRO A C 1
ATOM 553 O O . PRO A 1 73 ? 17.580 -44.287 -15.959 1.00 25.28 73 PRO A O 1
ATOM 556 N N . VAL A 1 74 ? 17.342 -44.470 -18.193 1.00 23.45 74 VAL A N 1
ATOM 557 C CA . VAL A 1 74 ? 18.685 -44.083 -18.634 1.00 23.45 74 VAL A CA 1
ATOM 558 C C . VAL A 1 74 ? 18.906 -42.583 -18.401 1.00 23.45 74 VAL A C 1
ATOM 560 O O . VAL A 1 74 ? 18.095 -41.746 -18.794 1.00 23.45 74 VAL A O 1
ATOM 563 N N . ARG A 1 75 ? 20.039 -42.233 -17.777 1.00 24.11 75 ARG A N 1
ATOM 564 C CA . ARG A 1 75 ? 20.540 -40.855 -17.657 1.00 24.11 75 ARG A CA 1
ATOM 565 C C . ARG A 1 75 ? 20.862 -40.297 -19.048 1.00 24.11 75 ARG A C 1
ATOM 567 O O . ARG A 1 75 ? 21.870 -40.673 -19.639 1.00 24.11 75 ARG A O 1
ATOM 574 N N . LEU A 1 76 ? 20.052 -39.359 -19.537 1.00 24.64 76 LEU A N 1
ATOM 575 C CA . LEU A 1 76 ? 20.405 -38.513 -20.679 1.00 24.64 76 LEU A CA 1
ATOM 576 C C . LEU A 1 76 ? 21.303 -37.358 -20.220 1.00 24.64 76 LEU A C 1
ATOM 578 O O . LEU A 1 76 ? 21.004 -36.627 -19.274 1.00 24.64 76 LEU A O 1
ATOM 582 N N . ALA A 1 77 ? 22.443 -37.246 -20.896 1.00 23.72 77 ALA A N 1
ATOM 583 C CA . ALA A 1 77 ? 23.512 -36.304 -20.631 1.00 23.72 77 ALA A CA 1
ATOM 584 C C . ALA A 1 77 ? 23.039 -34.841 -20.697 1.00 23.72 77 ALA A C 1
ATOM 586 O O . ALA A 1 77 ? 22.386 -34.412 -21.648 1.00 23.72 77 ALA A O 1
ATOM 587 N N . ARG A 1 78 ? 23.436 -34.055 -19.688 1.00 26.28 78 ARG A N 1
ATOM 588 C CA . ARG A 1 78 ? 23.301 -32.595 -19.667 1.00 26.28 78 ARG A CA 1
ATOM 589 C C . ARG A 1 78 ? 24.120 -31.993 -20.812 1.00 26.28 78 ARG A C 1
ATOM 591 O O . ARG A 1 78 ? 25.348 -31.945 -20.748 1.00 26.28 78 ARG A O 1
ATOM 598 N N . GLY A 1 79 ? 23.436 -31.499 -21.840 1.00 25.69 79 GLY A N 1
ATOM 599 C CA . GLY A 1 79 ? 24.016 -30.570 -22.804 1.00 25.69 79 GLY A CA 1
ATOM 600 C C . GLY A 1 79 ? 24.464 -29.292 -22.091 1.00 25.69 79 GLY A C 1
ATOM 601 O O . GLY A 1 79 ? 23.739 -28.745 -21.261 1.00 25.69 79 GLY A O 1
ATOM 602 N N . ARG A 1 80 ? 25.683 -28.839 -22.395 1.00 29.41 80 ARG A N 1
ATOM 603 C CA . ARG A 1 80 ? 26.320 -27.642 -21.829 1.00 29.41 80 ARG A CA 1
ATOM 604 C C . ARG A 1 80 ? 25.467 -26.391 -22.081 1.00 29.41 80 ARG A C 1
ATOM 606 O O . ARG A 1 80 ? 25.491 -25.821 -23.171 1.00 29.41 80 ARG A O 1
ATOM 613 N N . GLY A 1 81 ? 24.742 -25.954 -21.052 1.00 26.70 81 GLY A N 1
ATOM 614 C CA . GLY A 1 81 ? 24.205 -24.600 -20.945 1.00 26.70 81 GLY A CA 1
ATOM 615 C C . GLY A 1 81 ? 25.350 -23.593 -20.825 1.00 26.70 81 GLY A C 1
ATOM 616 O O . GLY A 1 81 ? 26.350 -23.846 -20.157 1.00 26.70 81 GLY A O 1
ATOM 617 N N . ARG A 1 82 ? 25.235 -22.475 -21.545 1.00 34.03 82 ARG A N 1
ATOM 618 C CA . ARG A 1 82 ? 26.243 -21.405 -21.612 1.00 34.03 82 ARG A CA 1
ATOM 619 C C . ARG A 1 82 ? 26.480 -20.789 -20.225 1.00 34.03 82 ARG A C 1
ATOM 621 O O . ARG A 1 82 ? 25.535 -20.628 -19.464 1.00 34.03 82 ARG A O 1
ATOM 628 N N . ALA A 1 83 ? 27.715 -20.353 -19.972 1.00 32.28 83 ALA A N 1
ATOM 629 C CA . ALA A 1 83 ? 28.266 -19.786 -18.728 1.00 32.28 83 ALA A CA 1
ATOM 630 C C . ALA A 1 83 ? 27.512 -18.600 -18.064 1.00 32.28 83 ALA A C 1
ATOM 632 O O . ALA A 1 83 ? 27.961 -18.087 -17.050 1.00 32.28 83 ALA A O 1
ATOM 633 N N . PHE A 1 84 ? 26.364 -18.169 -18.592 1.00 36.34 84 PHE A N 1
ATOM 634 C CA . PHE A 1 84 ? 25.554 -17.081 -18.034 1.00 36.34 84 PHE A CA 1
ATOM 635 C C . PHE A 1 84 ? 24.731 -17.480 -16.797 1.00 36.34 84 PHE A C 1
ATOM 637 O O . PHE A 1 84 ? 24.373 -16.607 -16.010 1.00 36.34 84 PHE A O 1
ATOM 644 N N . ASP A 1 85 ? 24.397 -18.765 -16.622 1.00 34.19 85 ASP A N 1
ATOM 645 C CA . ASP A 1 85 ? 23.571 -19.209 -15.485 1.00 34.19 85 ASP A CA 1
ATOM 646 C C . ASP A 1 85 ? 24.344 -19.230 -14.156 1.00 34.19 85 ASP A C 1
ATOM 648 O O . ASP A 1 85 ? 23.733 -19.046 -13.107 1.00 34.19 85 ASP A O 1
ATOM 652 N N . ALA A 1 86 ? 25.673 -19.376 -14.194 1.00 33.19 86 ALA A N 1
ATOM 653 C CA . ALA A 1 86 ? 26.514 -19.309 -12.998 1.00 33.19 86 ALA A CA 1
ATOM 654 C C . ALA A 1 86 ? 26.615 -17.872 -12.450 1.00 33.19 86 ALA A C 1
ATOM 656 O O . ALA A 1 86 ? 26.444 -17.663 -11.257 1.00 33.19 86 ALA A O 1
ATOM 657 N N . GLU A 1 87 ? 26.774 -16.863 -13.316 1.00 37.75 87 GLU A N 1
ATOM 658 C CA . GLU A 1 87 ? 26.937 -15.465 -12.878 1.00 37.75 87 GLU A CA 1
ATOM 659 C C . GLU A 1 87 ? 25.654 -14.841 -12.301 1.00 37.75 87 GLU A C 1
ATOM 661 O O . GLU A 1 87 ? 25.730 -13.976 -11.429 1.00 37.75 87 GLU A O 1
ATOM 666 N N . LEU A 1 88 ? 24.468 -15.266 -12.758 1.00 39.88 88 LEU A N 1
ATOM 667 C CA . LEU A 1 88 ? 23.197 -14.792 -12.193 1.00 39.88 88 LEU A CA 1
ATOM 668 C C . LEU A 1 88 ? 22.897 -15.453 -10.835 1.00 39.88 88 LEU A C 1
ATOM 670 O O . LEU A 1 88 ? 22.289 -14.815 -9.984 1.00 39.88 88 LEU A O 1
ATOM 674 N N . PHE A 1 89 ? 23.335 -16.700 -10.622 1.00 33.84 89 PHE A N 1
ATOM 675 C CA . PHE A 1 89 ? 23.243 -17.375 -9.322 1.00 33.84 89 PHE A CA 1
ATOM 676 C C . PHE A 1 89 ? 24.291 -16.850 -8.324 1.00 33.84 89 PHE A C 1
ATOM 678 O O . PHE A 1 89 ? 23.953 -16.640 -7.163 1.00 33.84 89 PHE A O 1
ATOM 685 N N . ASP A 1 90 ? 25.507 -16.522 -8.777 1.00 35.31 90 ASP A N 1
ATOM 686 C CA . ASP A 1 90 ? 26.532 -15.851 -7.954 1.00 35.31 90 ASP A CA 1
ATOM 687 C C . ASP A 1 90 ? 26.155 -14.402 -7.593 1.00 35.31 90 ASP A C 1
ATOM 689 O O . ASP A 1 90 ? 26.649 -13.844 -6.614 1.00 35.31 90 ASP A O 1
ATOM 693 N N . PHE A 1 91 ? 25.262 -13.767 -8.363 1.00 40.75 91 PHE A N 1
ATOM 694 C CA . PHE A 1 91 ? 24.678 -12.461 -8.030 1.00 40.75 91 PHE A CA 1
ATOM 695 C C . PHE A 1 91 ? 23.686 -12.543 -6.847 1.00 40.75 91 PHE A C 1
ATOM 697 O O . PHE A 1 91 ? 23.402 -11.554 -6.155 1.00 40.75 91 PHE A O 1
ATOM 704 N N . GLU A 1 92 ? 23.139 -13.735 -6.625 1.00 37.16 92 GLU A N 1
ATOM 705 C CA . GLU A 1 92 ? 22.051 -14.010 -5.700 1.00 37.16 92 GLU A CA 1
ATOM 706 C C . GLU A 1 92 ? 22.528 -14.472 -4.304 1.00 37.16 92 GLU A C 1
ATOM 708 O O . GLU A 1 92 ? 21.771 -14.396 -3.334 1.00 37.16 92 GLU A O 1
ATOM 713 N N . THR A 1 93 ? 23.799 -14.848 -4.161 1.00 30.95 93 THR A N 1
ATOM 714 C CA . THR A 1 93 ? 24.406 -15.338 -2.915 1.00 30.95 93 THR A CA 1
ATOM 715 C C . THR A 1 93 ? 25.308 -14.298 -2.245 1.00 30.95 93 THR A C 1
ATOM 717 O O . THR A 1 93 ? 26.500 -14.516 -2.058 1.00 30.95 93 THR A O 1
ATOM 720 N N . GLU A 1 94 ? 24.750 -13.161 -1.833 1.00 36.41 94 GLU A N 1
ATOM 721 C CA . GLU A 1 94 ? 25.331 -12.414 -0.707 1.00 36.41 94 GLU A CA 1
ATOM 722 C C . GLU A 1 94 ? 24.641 -12.923 0.566 1.00 36.41 94 GLU A C 1
ATOM 724 O O . GLU A 1 94 ? 23.453 -12.676 0.787 1.00 36.41 94 GLU A O 1
ATOM 729 N N . ASN A 1 95 ? 25.367 -13.711 1.364 1.00 34.31 95 ASN A N 1
ATOM 730 C CA . ASN A 1 95 ? 24.918 -14.196 2.669 1.00 34.31 95 ASN A CA 1
ATOM 731 C C . ASN A 1 95 ? 24.852 -13.021 3.659 1.00 34.31 95 ASN A C 1
ATOM 733 O O . ASN A 1 95 ? 25.806 -12.760 4.384 1.00 34.31 95 ASN A O 1
ATOM 737 N N . ASP A 1 96 ? 23.701 -12.357 3.749 1.00 37.44 96 ASP A N 1
ATOM 738 C CA . ASP A 1 96 ? 23.332 -11.573 4.935 1.00 37.44 96 ASP A CA 1
ATOM 739 C C . ASP A 1 96 ? 22.867 -12.542 6.041 1.00 37.44 96 ASP A C 1
ATOM 741 O O . ASP A 1 96 ? 21.688 -12.632 6.394 1.00 37.44 96 ASP A O 1
ATOM 745 N N . THR A 1 97 ? 23.796 -13.344 6.564 1.00 29.56 97 THR A N 1
ATOM 746 C CA . THR A 1 97 ? 23.598 -14.104 7.802 1.00 29.56 97 THR A CA 1
ATOM 747 C C . THR A 1 97 ? 24.009 -13.225 8.974 1.00 29.56 97 THR A C 1
ATOM 749 O O . THR A 1 97 ? 25.185 -13.153 9.317 1.00 29.56 97 THR A O 1
ATOM 752 N N . SER A 1 98 ? 23.040 -12.561 9.607 1.00 33.28 98 SER A N 1
ATOM 753 C CA . SER A 1 98 ? 23.214 -12.083 10.979 1.00 33.28 98 SER A CA 1
ATOM 754 C C . SER A 1 98 ? 23.239 -13.311 11.891 1.00 33.28 98 SER A C 1
ATOM 756 O O . SER A 1 98 ? 22.200 -13.929 12.126 1.00 33.28 98 SER A O 1
ATOM 758 N N . SER A 1 99 ? 24.431 -13.710 12.318 1.00 27.92 99 SER A N 1
ATOM 759 C CA . SER A 1 99 ? 24.652 -14.727 13.341 1.00 27.92 99 SER A CA 1
ATOM 760 C C . SER A 1 99 ? 24.114 -14.240 14.683 1.00 27.92 99 SER A C 1
ATOM 762 O O . SER A 1 99 ? 24.546 -13.180 15.122 1.00 27.92 99 SER A O 1
ATOM 764 N N . GLU A 1 100 ? 23.237 -15.006 15.334 1.00 28.86 100 GLU A N 1
ATOM 765 C CA . GLU A 1 100 ? 23.188 -15.096 16.799 1.00 28.86 100 GLU A CA 1
ATOM 766 C C . GLU A 1 100 ? 22.327 -16.278 17.271 1.00 28.86 100 GLU A C 1
ATOM 768 O O . GLU A 1 100 ? 21.384 -16.702 16.606 1.00 28.86 100 GLU A O 1
ATOM 773 N N . SER A 1 101 ? 22.764 -16.832 18.397 1.00 27.09 101 SER A N 1
ATOM 774 C CA . SER A 1 101 ? 22.457 -18.123 19.011 1.00 27.09 101 SER A CA 1
ATOM 775 C C . SER A 1 101 ? 21.047 -18.246 19.590 1.00 27.09 101 SER A C 1
ATOM 777 O O . SER A 1 101 ? 20.586 -17.368 20.320 1.00 27.09 101 SER A O 1
ATOM 779 N N . GLU A 1 102 ? 20.412 -19.392 19.344 1.00 26.06 102 GLU A N 1
ATOM 780 C CA . GLU A 1 102 ? 19.183 -19.823 20.010 1.00 26.06 102 GLU A CA 1
ATOM 781 C C . GLU A 1 102 ? 19.459 -20.149 21.487 1.00 26.06 102 GLU A C 1
ATOM 783 O O . GLU A 1 102 ? 20.376 -20.899 21.816 1.00 26.06 102 GLU A O 1
ATOM 788 N N . SER A 1 103 ? 18.644 -19.594 22.386 1.00 27.59 103 SER A N 1
ATOM 789 C CA . SER A 1 103 ? 18.437 -20.166 23.715 1.00 27.59 103 SER A CA 1
ATOM 790 C C . SER A 1 103 ? 16.936 -20.318 23.929 1.00 27.59 103 SER A C 1
ATOM 792 O O . SER A 1 103 ? 16.187 -19.345 24.034 1.00 27.59 103 SER A O 1
ATOM 794 N N . GLU A 1 104 ? 16.492 -21.569 23.911 1.00 31.39 104 GLU A N 1
ATOM 795 C CA . GLU A 1 104 ? 15.163 -21.970 24.341 1.00 31.39 104 GLU A CA 1
ATOM 796 C C . GLU A 1 104 ? 15.044 -21.747 25.849 1.00 31.39 104 GLU A C 1
ATOM 798 O O . GLU A 1 104 ? 15.927 -22.138 26.607 1.00 31.39 104 GLU A O 1
ATOM 803 N N . ASN A 1 105 ? 13.948 -21.136 26.301 1.00 27.44 105 ASN A N 1
ATOM 804 C CA . ASN A 1 105 ? 13.454 -21.358 27.657 1.00 27.44 105 ASN A CA 1
ATOM 805 C C . ASN A 1 105 ? 11.972 -20.986 27.761 1.00 27.44 105 ASN A C 1
ATOM 807 O O . ASN A 1 105 ? 11.580 -19.817 27.780 1.00 27.44 105 ASN A O 1
ATOM 811 N N . ALA A 1 106 ? 11.141 -22.021 27.852 1.00 30.50 106 ALA A N 1
ATOM 812 C CA . ALA A 1 106 ? 9.761 -21.934 28.302 1.00 30.50 106 ALA A CA 1
ATOM 813 C C . ALA A 1 106 ? 9.718 -21.771 29.834 1.00 30.50 106 ALA A C 1
ATOM 815 O O . ALA A 1 106 ? 10.437 -22.491 30.524 1.00 30.50 106 ALA A O 1
ATOM 816 N N . PRO A 1 107 ? 8.841 -20.924 30.410 1.00 29.27 107 PRO A N 1
ATOM 817 C CA . PRO A 1 107 ? 8.561 -20.989 31.834 1.00 29.27 107 PRO A CA 1
ATOM 818 C C . PRO A 1 107 ? 7.188 -21.606 32.119 1.00 29.27 107 PRO A C 1
ATOM 820 O O . PRO A 1 107 ? 6.123 -21.103 31.753 1.00 29.27 107 PRO A O 1
ATOM 823 N N . THR A 1 108 ? 7.265 -22.708 32.853 1.00 26.05 108 THR A N 1
ATOM 824 C CA . THR A 1 108 ? 6.230 -23.381 33.634 1.00 26.05 108 THR A CA 1
ATOM 825 C C . THR A 1 108 ? 5.556 -22.467 34.667 1.00 26.05 108 THR A C 1
ATOM 827 O O . THR A 1 108 ? 6.191 -21.643 35.323 1.00 26.05 108 THR A O 1
ATOM 830 N N . ARG A 1 109 ? 4.247 -22.675 34.863 1.00 25.86 109 ARG A N 1
ATOM 831 C CA . ARG A 1 109 ? 3.428 -22.117 35.958 1.00 25.86 109 ARG A CA 1
ATOM 832 C C . ARG A 1 109 ? 3.892 -22.598 37.341 1.00 25.86 109 ARG A C 1
ATOM 834 O O . ARG A 1 109 ? 4.174 -23.785 37.479 1.00 25.86 109 ARG A O 1
ATOM 841 N N . PRO A 1 110 ? 3.685 -21.779 38.390 1.00 26.91 110 PRO A N 1
ATOM 842 C CA . PRO A 1 110 ? 3.335 -22.298 39.705 1.00 26.91 110 PRO A CA 1
ATOM 843 C C . PRO A 1 110 ? 1.928 -21.875 40.150 1.00 26.91 110 PRO A C 1
ATOM 845 O O . PRO A 1 110 ? 1.482 -20.737 40.001 1.00 26.91 110 PRO A O 1
ATOM 848 N N . VAL A 1 111 ? 1.241 -22.861 40.719 1.00 25.97 111 VAL A N 1
ATOM 849 C CA . VAL A 1 111 ? 0.001 -22.784 41.491 1.00 25.97 111 VAL A CA 1
ATOM 850 C C . VAL A 1 111 ? 0.340 -22.298 42.901 1.00 25.97 111 VAL A C 1
ATOM 852 O O . VAL A 1 111 ? 1.247 -22.852 43.513 1.00 25.97 111 VAL A O 1
ATOM 855 N N . VAL A 1 112 ? -0.414 -21.342 43.455 1.00 26.42 112 VAL A N 1
ATOM 856 C CA . VAL A 1 112 ? -0.443 -21.114 44.911 1.00 26.42 112 VAL A CA 1
ATOM 857 C C . VAL A 1 112 ? -1.878 -20.940 45.405 1.00 26.42 112 VAL A C 1
ATOM 859 O O . VAL A 1 112 ? -2.706 -20.234 44.831 1.00 26.42 112 VAL A O 1
ATOM 862 N N . THR A 1 113 ? -2.127 -21.674 46.480 1.00 25.00 113 THR A N 1
ATOM 863 C CA . THR A 1 113 ? -3.353 -21.951 47.216 1.00 25.00 113 THR A CA 1
ATOM 864 C C . THR A 1 113 ? -3.817 -20.825 48.143 1.00 25.00 113 THR A C 1
ATOM 866 O O . THR A 1 113 ? -3.048 -19.989 48.606 1.00 25.00 113 THR A O 1
ATOM 869 N N . ALA A 1 114 ? -5.111 -20.888 48.456 1.00 26.02 114 ALA A N 1
ATOM 870 C CA . ALA A 1 114 ? -5.902 -20.001 49.298 1.00 26.02 114 ALA A CA 1
ATOM 871 C C . ALA A 1 114 ? -5.417 -19.810 50.749 1.00 26.02 114 ALA A C 1
ATOM 873 O O . ALA A 1 114 ? -4.930 -20.749 51.375 1.00 26.02 114 ALA A O 1
ATOM 874 N N . ARG A 1 115 ? -5.772 -18.659 51.347 1.00 26.12 115 ARG A N 1
ATOM 875 C CA . ARG A 1 115 ? -6.108 -18.546 52.779 1.00 26.12 115 ARG A CA 1
ATOM 876 C C . ARG A 1 115 ? -7.277 -17.581 53.026 1.00 26.12 115 ARG A C 1
ATOM 878 O O . ARG A 1 115 ? -7.285 -16.446 52.568 1.00 26.12 115 ARG A O 1
ATOM 885 N N . ARG A 1 116 ? -8.261 -18.092 53.775 1.00 25.98 116 ARG A N 1
ATOM 886 C CA . ARG A 1 116 ? -9.403 -17.409 54.411 1.00 25.98 116 ARG A CA 1
ATOM 887 C C . ARG A 1 116 ? -8.966 -16.620 55.654 1.00 25.98 116 ARG A C 1
ATOM 889 O O . ARG A 1 116 ? -8.088 -17.101 56.366 1.00 25.98 116 ARG A O 1
ATOM 896 N N . ARG A 1 117 ? -9.729 -15.564 55.980 1.00 27.19 117 ARG A N 1
ATOM 897 C CA . ARG A 1 117 ? -10.208 -15.056 57.304 1.00 27.19 117 ARG A CA 1
ATOM 898 C C . ARG A 1 117 ? -10.405 -13.533 57.158 1.00 27.19 117 ARG A C 1
ATOM 900 O O . ARG A 1 117 ? -9.632 -12.913 56.455 1.00 27.19 117 ARG A O 1
ATOM 907 N N . GLY A 1 118 ? -11.393 -12.851 57.726 1.00 25.69 118 GLY A N 1
ATOM 908 C CA . GLY A 1 118 ? -12.430 -13.182 58.694 1.00 25.69 118 GLY A CA 1
ATOM 909 C C . GLY A 1 118 ? -13.402 -11.992 58.811 1.00 25.69 118 GLY A C 1
ATOM 910 O O . GLY A 1 118 ? -13.125 -10.897 58.335 1.00 25.69 118 GLY A O 1
ATOM 911 N N . ARG A 1 119 ? -14.570 -12.262 59.395 1.00 29.67 119 ARG A N 1
ATOM 912 C CA . ARG A 1 119 ? -15.715 -11.358 59.586 1.00 29.67 119 ARG A CA 1
ATOM 913 C C . ARG A 1 119 ? -15.433 -10.233 60.592 1.00 29.67 119 ARG A C 1
ATOM 915 O O . ARG A 1 119 ? -14.808 -10.490 61.613 1.00 29.67 119 ARG A O 1
ATOM 922 N N . GLY A 1 120 ? -16.086 -9.087 60.397 1.00 27.47 120 GLY A N 1
ATOM 923 C CA . GLY A 1 120 ? -16.380 -8.105 61.446 1.00 27.47 120 GLY A CA 1
ATOM 924 C C . GLY A 1 120 ? -17.733 -7.440 61.184 1.00 27.47 120 GLY A C 1
ATOM 925 O O . GLY A 1 120 ? -17.908 -6.781 60.168 1.00 27.47 120 GLY A O 1
ATOM 926 N N . ARG A 1 121 ? -18.709 -7.684 62.067 1.00 30.48 121 ARG A N 1
ATOM 927 C CA . ARG A 1 121 ? -20.040 -7.053 62.103 1.00 30.48 121 ARG A CA 1
ATOM 928 C C . ARG A 1 121 ? -19.990 -5.850 63.049 1.00 30.48 121 ARG A C 1
ATOM 930 O O . ARG A 1 121 ? -19.437 -5.982 64.133 1.00 30.48 121 ARG A O 1
ATOM 937 N N . GLY A 1 122 ? -20.688 -4.771 62.706 1.00 28.36 122 GLY A N 1
ATOM 938 C CA . GLY A 1 122 ? -21.083 -3.713 63.638 1.00 28.36 122 GLY A CA 1
ATOM 939 C C . GLY A 1 122 ? -22.367 -3.045 63.147 1.00 28.36 122 GLY A C 1
ATOM 940 O O . GLY A 1 122 ? -22.369 -2.430 62.088 1.00 28.36 122 GLY A O 1
ATOM 941 N N . ARG A 1 123 ? -23.470 -3.243 63.877 1.00 29.77 123 ARG A N 1
ATOM 942 C CA . ARG A 1 123 ? -24.789 -2.619 63.677 1.00 29.77 123 ARG A CA 1
ATOM 943 C C . ARG A 1 123 ? -25.099 -1.749 64.898 1.00 29.77 123 ARG A C 1
ATOM 945 O O . ARG A 1 123 ? -24.890 -2.200 66.018 1.00 29.77 123 ARG A O 1
ATOM 952 N N . GLY A 1 124 ? -25.696 -0.591 64.645 1.00 28.11 124 GLY A N 1
ATOM 953 C CA . GLY A 1 124 ? -26.330 0.329 65.598 1.00 28.11 124 GLY A CA 1
ATOM 954 C C . GLY A 1 124 ? -26.288 1.719 64.959 1.00 28.11 124 GLY A C 1
ATOM 955 O O . GLY A 1 124 ? -25.212 2.157 64.592 1.00 28.11 124 GLY A O 1
ATOM 956 N N . GLY A 1 125 ? -27.365 2.432 64.643 1.00 27.42 125 GLY A N 1
ATOM 957 C CA . GLY A 1 125 ? -28.736 2.415 65.133 1.00 27.42 125 GLY A CA 1
ATOM 958 C C . GLY A 1 125 ? -29.035 3.810 65.694 1.00 27.42 125 GLY A C 1
ATOM 959 O O . GLY A 1 125 ? -28.301 4.248 66.570 1.00 27.42 125 GLY A O 1
ATOM 960 N N . VAL A 1 126 ? -30.103 4.449 65.193 1.00 30.45 126 VAL A N 1
ATOM 961 C CA . VAL A 1 126 ? -30.985 5.464 65.824 1.00 30.45 126 VAL A CA 1
ATOM 962 C C . VAL A 1 126 ? -31.297 6.665 64.911 1.00 30.45 126 VAL A C 1
ATOM 964 O O . VAL A 1 126 ? -30.429 7.419 64.487 1.00 30.45 126 VAL A O 1
ATOM 967 N N . ASN A 1 127 ? -32.606 6.805 64.671 1.00 27.44 127 ASN A N 1
ATOM 968 C CA . ASN A 1 127 ? -33.338 7.883 64.009 1.00 27.44 127 ASN A CA 1
ATOM 969 C C . ASN A 1 127 ? -33.264 9.223 64.757 1.00 27.44 127 ASN A C 1
ATOM 971 O O . ASN A 1 127 ? -33.422 9.255 65.979 1.00 27.44 127 ASN A O 1
ATOM 975 N N . ARG A 1 128 ? -33.269 10.329 64.002 1.00 30.38 128 ARG A N 1
ATOM 976 C CA . ARG A 1 128 ? -33.982 11.562 64.372 1.00 30.38 128 ARG A CA 1
ATOM 977 C C . ARG A 1 128 ? -34.713 12.135 63.159 1.00 30.38 128 ARG A C 1
ATOM 979 O O . ARG A 1 128 ? -34.247 12.038 62.032 1.00 30.38 128 ARG A O 1
ATOM 986 N N . ASN A 1 129 ? -35.894 12.659 63.455 1.00 29.78 129 ASN A N 1
ATOM 987 C CA . ASN A 1 129 ? -36.959 13.085 62.562 1.00 29.78 129 ASN A CA 1
ATOM 988 C C . ASN A 1 129 ? -36.875 14.609 62.364 1.00 29.78 129 ASN A C 1
ATOM 990 O O . ASN A 1 129 ? -36.821 15.307 63.374 1.00 29.78 129 ASN A O 1
ATOM 994 N N . THR A 1 130 ? -36.938 15.110 61.127 1.00 29.17 130 THR A N 1
ATOM 995 C CA . THR A 1 130 ? -37.329 16.498 60.796 1.00 29.17 130 THR A CA 1
ATOM 996 C C . THR A 1 130 ? -37.694 16.602 59.305 1.00 29.17 130 THR A C 1
ATOM 998 O O . THR A 1 130 ? -36.899 16.260 58.438 1.00 29.17 130 THR A O 1
ATOM 1001 N N . GLN A 1 131 ? -38.903 17.084 59.015 1.00 26.92 131 GLN A N 1
ATOM 1002 C CA . GLN A 1 131 ? -39.364 17.635 57.726 1.00 26.92 131 GLN A CA 1
ATOM 1003 C C . GLN A 1 131 ? -39.585 19.153 57.916 1.00 26.92 131 GLN A C 1
ATOM 1005 O O . GLN A 1 131 ? -39.715 19.570 59.070 1.00 26.92 131 GLN A O 1
ATOM 1010 N N . PRO A 1 132 ? -39.832 19.967 56.869 1.00 39.94 132 PRO A N 1
ATOM 1011 C CA . PRO A 1 132 ? -39.418 19.885 55.462 1.00 39.94 132 PRO A CA 1
ATOM 1012 C C . PRO A 1 132 ? -38.764 21.210 54.987 1.00 39.94 132 PRO A C 1
ATOM 1014 O O . PRO A 1 132 ? -38.996 22.268 55.565 1.00 39.94 132 PRO A O 1
ATOM 1017 N N . ALA A 1 133 ? -38.001 21.193 53.893 1.00 27.53 133 ALA A N 1
ATOM 1018 C CA . ALA A 1 133 ? -37.648 22.416 53.165 1.00 27.53 133 ALA A CA 1
ATOM 1019 C C . ALA A 1 133 ? -37.707 22.137 51.663 1.00 27.53 133 ALA A C 1
ATOM 1021 O O . ALA A 1 133 ? -37.140 21.161 51.175 1.00 27.53 133 ALA A O 1
ATOM 1022 N N . VAL A 1 134 ? -38.483 22.962 50.969 1.00 39.22 134 VAL A N 1
ATOM 1023 C CA . VAL A 1 134 ? -38.695 22.923 49.527 1.00 39.22 134 VAL A CA 1
ATOM 1024 C C . VAL A 1 134 ? -37.668 23.870 48.928 1.00 39.22 134 VAL A C 1
ATOM 1026 O O . VAL A 1 134 ? -37.895 25.073 48.943 1.00 39.22 134 VAL A O 1
ATOM 1029 N N . ASP A 1 135 ? -36.557 23.338 48.426 1.00 30.73 135 ASP A N 1
ATOM 1030 C CA . ASP A 1 135 ? -35.612 24.106 47.618 1.00 30.73 135 ASP A CA 1
ATOM 1031 C C . ASP A 1 135 ? -35.441 23.431 46.262 1.00 30.73 135 ASP A C 1
ATOM 1033 O O . ASP A 1 135 ? -35.030 22.280 46.126 1.00 30.73 135 ASP A O 1
ATOM 1037 N N . ASN A 1 136 ? -35.840 24.188 45.250 1.00 42.78 136 ASN A N 1
ATOM 1038 C CA . ASN A 1 136 ? -35.766 23.857 43.845 1.00 42.78 136 ASN A CA 1
ATOM 1039 C C . ASN A 1 136 ? -34.309 24.076 43.410 1.00 42.78 136 ASN A C 1
ATOM 1041 O O . ASN A 1 136 ? -33.899 25.208 43.151 1.00 42.78 136 ASN A O 1
ATOM 1045 N N . VAL A 1 137 ? -33.510 23.009 43.380 1.00 35.09 137 VAL A N 1
ATOM 1046 C CA . VAL A 1 137 ? -32.130 23.042 42.884 1.00 35.09 137 VAL A CA 1
ATOM 1047 C C . VAL A 1 137 ? -32.023 22.035 41.749 1.00 35.09 137 VAL A C 1
ATOM 1049 O O . VAL A 1 137 ? -32.357 20.866 41.918 1.00 35.09 137 VAL A O 1
ATOM 1052 N N . ASN A 1 138 ? -31.571 22.499 40.583 1.00 43.38 138 ASN A N 1
ATOM 1053 C CA . ASN A 1 138 ? -31.128 21.642 39.489 1.00 43.38 138 ASN A CA 1
ATOM 1054 C C . ASN A 1 138 ? -30.005 20.728 40.004 1.00 43.38 138 ASN A C 1
ATOM 1056 O O . ASN A 1 138 ? -28.836 21.116 40.016 1.00 43.38 138 ASN A O 1
ATOM 1060 N N . GLU A 1 139 ? -30.364 19.530 40.459 1.00 31.59 139 GLU A N 1
ATOM 1061 C CA . GLU A 1 139 ? -29.413 18.491 40.826 1.00 31.59 139 GLU A CA 1
ATOM 1062 C C . GLU A 1 139 ? -28.749 17.945 39.560 1.00 31.59 139 GLU A C 1
ATOM 1064 O O . GLU A 1 139 ? -29.397 17.434 38.643 1.00 31.59 139 GLU A O 1
ATOM 1069 N N . ALA A 1 140 ? -27.420 18.043 39.526 1.00 43.12 140 ALA A N 1
ATOM 1070 C CA . ALA A 1 140 ? -26.603 17.181 38.691 1.00 43.12 140 ALA A CA 1
ATOM 1071 C C . ALA A 1 140 ? -26.990 15.710 38.956 1.00 43.12 140 ALA A C 1
ATOM 1073 O O . ALA A 1 140 ? -27.302 15.367 40.100 1.00 43.12 140 ALA A O 1
ATOM 1074 N N . PRO A 1 141 ? -26.975 14.833 37.934 1.00 43.91 141 PRO A N 1
ATOM 1075 C CA . PRO A 1 141 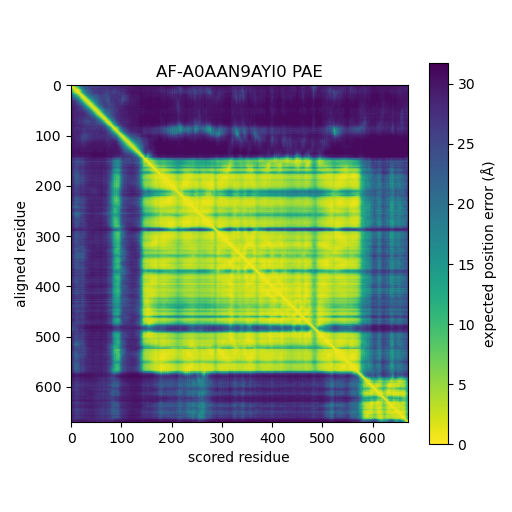? -27.365 13.441 38.116 1.00 43.91 141 PRO A CA 1
ATOM 1076 C C . PRO A 1 141 ? -26.534 12.796 39.238 1.00 43.91 141 PRO A C 1
ATOM 1078 O O . PRO A 1 141 ? -25.337 13.086 39.349 1.00 43.91 141 PRO A O 1
ATOM 1081 N N . PRO A 1 142 ? -27.147 11.934 40.072 1.00 42.50 142 PRO A N 1
ATOM 1082 C CA . PRO A 1 142 ? -26.479 11.344 41.225 1.00 42.50 142 PRO A CA 1
ATOM 1083 C C . PRO A 1 142 ? -25.212 10.601 40.780 1.00 42.50 142 PRO A C 1
ATOM 1085 O O . PRO A 1 142 ? -25.201 10.023 39.685 1.00 42.50 142 PRO A O 1
ATOM 1088 N N . PRO A 1 143 ? -24.138 10.592 41.596 1.00 48.75 143 PRO A N 1
ATOM 1089 C CA . PRO A 1 143 ? -22.922 9.870 41.259 1.00 48.75 143 PRO A CA 1
ATOM 1090 C C . PRO A 1 143 ? -23.291 8.404 41.044 1.00 48.75 143 PRO A C 1
ATOM 1092 O O . PRO A 1 143 ? -23.761 7.728 41.958 1.00 48.75 143 PRO A O 1
ATOM 1095 N N . ALA A 1 144 ? -23.141 7.943 39.802 1.00 57.69 144 ALA A N 1
ATOM 1096 C CA . ALA A 1 144 ? -23.389 6.561 39.435 1.00 57.69 144 ALA A CA 1
ATOM 1097 C C . ALA A 1 144 ? -22.639 5.652 40.417 1.00 57.69 144 ALA A C 1
ATOM 1099 O O . ALA A 1 144 ? -21.460 5.900 40.663 1.00 57.69 144 ALA A O 1
ATOM 1100 N N . GLU A 1 145 ? -23.288 4.614 40.955 1.00 66.62 145 GLU A N 1
ATOM 1101 C CA . GLU A 1 145 ? -22.590 3.566 41.705 1.00 66.62 145 GLU A CA 1
ATOM 1102 C C . GLU A 1 145 ? -21.509 2.966 40.792 1.00 66.62 145 GLU A C 1
ATOM 1104 O O . GLU A 1 145 ? -21.787 2.175 39.883 1.00 66.62 145 GLU A O 1
ATOM 1109 N N . THR A 1 146 ? -20.276 3.428 40.970 1.00 77.75 146 THR A N 1
ATOM 1110 C CA . THR A 1 146 ? -19.095 2.949 40.266 1.00 77.75 146 THR A CA 1
ATOM 1111 C C . THR A 1 146 ? -18.436 1.869 41.104 1.00 77.75 146 THR A C 1
ATOM 1113 O O . THR A 1 146 ? -18.399 1.937 42.333 1.00 77.75 146 THR A O 1
ATOM 1116 N N . ASP A 1 147 ? -17.915 0.837 40.445 1.00 82.19 147 ASP A N 1
ATOM 1117 C CA . ASP A 1 147 ? -17.047 -0.117 41.124 1.00 82.19 147 ASP A CA 1
ATOM 1118 C C . ASP A 1 147 ? -15.688 0.517 41.482 1.00 82.19 147 ASP A C 1
ATOM 1120 O O . ASP A 1 147 ? -15.362 1.628 41.057 1.00 82.19 147 ASP A O 1
ATOM 1124 N N . GLU A 1 148 ? -14.858 -0.208 42.238 1.00 77.06 148 GLU A N 1
ATOM 1125 C CA . GLU A 1 148 ? -13.515 0.236 42.658 1.00 77.06 148 GLU A CA 1
ATOM 1126 C C . GLU A 1 148 ? -12.596 0.648 41.488 1.00 77.06 148 GLU A C 1
ATOM 1128 O O . GLU A 1 148 ? -11.588 1.316 41.700 1.00 77.06 148 GLU A O 1
ATOM 1133 N N . ASN A 1 149 ? -12.924 0.259 40.249 1.00 80.19 149 ASN A N 1
ATOM 1134 C CA . ASN A 1 149 ? -12.157 0.575 39.045 1.00 80.19 149 ASN A CA 1
ATOM 1135 C C . ASN A 1 149 ? -12.836 1.650 38.168 1.00 80.19 149 ASN A C 1
ATOM 1137 O O . ASN A 1 149 ? -12.379 1.909 37.049 1.00 80.19 149 ASN A O 1
ATOM 1141 N N . GLY A 1 150 ? -13.903 2.286 38.666 1.00 87.69 150 GLY A N 1
ATOM 1142 C CA . GLY A 1 150 ? -14.615 3.384 38.015 1.00 87.69 150 GLY A CA 1
ATOM 1143 C C . GLY A 1 150 ? -15.679 2.955 37.002 1.00 87.69 150 GLY A C 1
ATOM 1144 O O . GLY A 1 150 ? -16.140 3.799 36.234 1.00 87.69 150 GLY A O 1
ATOM 1145 N N . TRP A 1 151 ? -16.065 1.674 36.959 1.00 93.69 151 TRP A N 1
ATOM 1146 C CA . TRP A 1 151 ? -17.077 1.186 36.019 1.00 93.69 151 TRP A CA 1
ATOM 1147 C C . TRP A 1 151 ? -18.495 1.282 36.592 1.00 93.69 151 TRP A C 1
ATOM 1149 O O . TRP A 1 151 ? -18.758 0.777 37.679 1.00 93.69 151 TRP A O 1
ATOM 1159 N N . SER A 1 152 ? -19.430 1.846 35.830 1.00 93.19 152 SER A N 1
ATOM 1160 C CA . SER A 1 152 ? -20.846 1.986 36.177 1.00 93.19 152 SER A CA 1
ATOM 1161 C C . SER A 1 152 ? -21.766 1.169 35.260 1.00 93.19 152 SER A C 1
ATOM 1163 O O . SER A 1 152 ? -21.379 0.702 34.180 1.00 93.19 152 SER A O 1
ATOM 1165 N N . LEU A 1 153 ? -23.008 0.987 35.716 1.00 92.00 153 LEU A N 1
ATOM 1166 C CA . LEU A 1 153 ? -24.109 0.360 34.971 1.00 92.00 153 LEU A CA 1
ATOM 1167 C C . LEU A 1 153 ? -24.935 1.352 34.140 1.00 92.00 153 LEU A C 1
ATOM 1169 O O . LEU A 1 153 ? -25.728 0.921 33.306 1.00 92.00 153 LEU A O 1
ATOM 1173 N N . LEU A 1 154 ? -24.780 2.653 34.386 1.00 91.12 154 LEU A N 1
ATOM 1174 C CA . LEU A 1 154 ? -25.579 3.686 33.737 1.00 91.12 154 LEU A CA 1
ATOM 1175 C C . LEU A 1 154 ? -25.033 3.975 32.340 1.00 91.12 154 LEU A C 1
ATOM 1177 O O . LEU A 1 154 ? -23.845 4.257 32.166 1.00 91.12 154 LEU A O 1
ATOM 1181 N N . ASP A 1 155 ? -25.918 3.891 31.350 1.00 91.00 155 ASP A N 1
ATOM 1182 C CA . ASP A 1 155 ? -25.617 4.307 29.988 1.00 91.00 155 ASP A CA 1
ATOM 1183 C C . ASP A 1 155 ? -25.912 5.795 29.803 1.00 91.00 155 ASP A C 1
ATOM 1185 O O . ASP A 1 155 ? -26.817 6.341 30.431 1.00 91.00 155 ASP A O 1
ATOM 1189 N N . PHE A 1 156 ? -25.158 6.444 28.924 1.00 88.94 156 PHE A N 1
ATOM 1190 C CA . PHE A 1 156 ? -25.397 7.821 28.510 1.00 88.94 156 PHE A CA 1
ATOM 1191 C C . PHE A 1 156 ? -24.718 8.091 27.170 1.00 88.94 156 PHE A C 1
ATOM 1193 O O . PHE A 1 156 ? -23.769 7.403 26.780 1.00 88.94 156 PHE A O 1
ATOM 1200 N N . GLN A 1 157 ? -25.204 9.103 26.457 1.00 88.88 157 GLN A N 1
ATOM 1201 C CA . GLN A 1 157 ? -24.589 9.534 25.210 1.00 88.88 157 GLN A CA 1
ATOM 1202 C C . GLN A 1 157 ? -23.193 10.099 25.508 1.00 88.88 157 GLN A C 1
ATOM 1204 O O . GLN A 1 157 ? -23.103 11.097 26.226 1.00 88.88 157 GLN A O 1
ATOM 1209 N N . PRO A 1 158 ? -22.103 9.489 24.999 1.00 89.56 158 PRO A N 1
ATOM 1210 C CA . PRO A 1 158 ? -20.788 10.079 25.169 1.00 89.56 158 PRO A CA 1
ATOM 1211 C C . PRO A 1 158 ? -20.731 11.391 24.388 1.00 89.56 158 PRO A C 1
ATOM 1213 O O . PRO A 1 158 ? -21.370 11.544 23.345 1.00 89.56 158 PRO A O 1
ATOM 1216 N N . GLU A 1 159 ? -19.933 12.330 24.876 1.00 88.19 159 GLU A N 1
ATOM 1217 C CA . GLU A 1 159 ? -19.660 13.559 24.140 1.00 88.19 159 GLU A CA 1
ATOM 1218 C C . GLU A 1 159 ? -19.005 13.195 22.797 1.00 88.19 159 GLU A C 1
ATOM 1220 O O . GLU A 1 159 ? -17.952 12.550 22.754 1.00 88.19 159 GLU A O 1
ATOM 1225 N N . LEU A 1 160 ? -19.633 13.575 21.688 1.00 89.56 160 LEU A N 1
ATOM 1226 C CA . LEU A 1 160 ? -19.099 13.318 20.356 1.00 89.56 160 LEU A CA 1
ATOM 1227 C C . LEU A 1 160 ? -18.125 14.424 19.967 1.00 89.56 160 LEU A C 1
ATOM 1229 O O . LEU A 1 160 ? -18.379 15.603 20.198 1.00 89.56 160 LEU A O 1
ATOM 1233 N N . LEU A 1 161 ? -17.011 14.030 19.357 1.00 90.56 161 LEU A N 1
ATOM 1234 C CA . LEU A 1 161 ? -16.005 14.968 18.878 1.00 90.56 161 LEU A CA 1
ATOM 1235 C C . LEU A 1 161 ? -16.289 15.294 17.415 1.00 90.56 161 LEU A C 1
ATOM 1237 O O . LEU A 1 161 ? -16.408 14.387 16.590 1.00 90.56 161 LEU A O 1
ATOM 1241 N N . GLN A 1 162 ? -16.406 16.582 17.097 1.00 90.88 162 GLN A N 1
ATOM 1242 C CA . GLN A 1 162 ? -16.668 17.025 15.733 1.00 90.88 162 GLN A CA 1
ATOM 1243 C C . GLN A 1 162 ? -15.429 16.819 14.858 1.00 90.88 162 GLN A C 1
ATOM 1245 O O . GLN A 1 162 ? -14.328 17.255 15.198 1.00 90.88 162 GLN A O 1
ATOM 1250 N N . PHE A 1 163 ? -15.621 16.185 13.705 1.00 93.44 163 PHE A N 1
ATOM 1251 C CA . PHE A 1 163 ? -14.609 16.146 12.661 1.00 93.44 163 PHE A CA 1
ATOM 1252 C C . PHE A 1 163 ? -14.579 17.497 11.940 1.00 93.44 163 PHE A C 1
ATOM 1254 O O . PHE A 1 163 ? -15.561 17.902 11.323 1.00 93.44 163 PHE A O 1
ATOM 1261 N N . ALA A 1 164 ? -13.466 18.219 12.072 1.00 80.88 164 ALA A N 1
ATOM 1262 C CA . ALA A 1 164 ? -13.345 19.613 11.633 1.00 80.88 164 ALA A CA 1
ATOM 1263 C C . ALA A 1 164 ? -12.417 19.795 10.417 1.00 80.88 164 ALA A C 1
ATOM 1265 O O . ALA A 1 164 ? -12.014 20.914 10.101 1.00 80.88 164 ALA A O 1
ATOM 1266 N N . LYS A 1 165 ? -12.008 18.702 9.763 1.00 88.69 165 LYS A N 1
ATOM 1267 C CA . LYS A 1 165 ? -11.076 18.735 8.630 1.00 88.69 165 LYS A CA 1
ATOM 1268 C C . LYS A 1 165 ? -11.801 18.499 7.312 1.00 88.69 165 LYS A C 1
ATOM 1270 O O . LYS A 1 165 ? -12.774 17.757 7.254 1.00 88.69 165 LYS A O 1
ATOM 1275 N N . HIS A 1 166 ? -11.293 19.130 6.258 1.00 87.94 166 HIS A N 1
ATOM 1276 C CA . HIS A 1 166 ? -11.694 18.829 4.893 1.00 87.94 166 HIS A CA 1
ATOM 1277 C C . HIS A 1 166 ? -10.845 17.661 4.383 1.00 87.94 166 HIS A C 1
ATOM 1279 O O . HIS A 1 166 ? -9.621 17.775 4.305 1.00 87.94 166 HIS A O 1
ATOM 1285 N N . SER A 1 167 ? -11.491 16.540 4.083 1.00 93.62 167 SER A N 1
ATOM 1286 C CA . SER A 1 167 ? -10.848 15.357 3.507 1.00 93.62 167 SER A CA 1
ATOM 1287 C C . SER A 1 167 ? -10.730 15.483 1.995 1.00 93.62 167 SER A C 1
ATOM 1289 O O . SER A 1 167 ? -11.532 16.166 1.360 1.00 93.62 167 SER A O 1
ATOM 1291 N N . GLY A 1 168 ? -9.743 14.814 1.412 1.00 94.19 168 GLY A N 1
ATOM 1292 C CA . GLY A 1 168 ? -9.503 14.846 -0.023 1.00 94.19 168 GLY A CA 1
ATOM 1293 C C . GLY A 1 168 ? -8.054 15.131 -0.379 1.00 94.19 168 GLY A C 1
ATOM 1294 O O . GLY A 1 168 ? -7.146 15.094 0.456 1.00 94.19 168 GLY A O 1
ATOM 1295 N N . LEU A 1 169 ? -7.850 15.398 -1.664 1.00 94.56 169 LEU A N 1
ATOM 1296 C CA . LEU A 1 169 ? -6.550 15.735 -2.212 1.00 94.56 169 LEU A CA 1
ATOM 1297 C C . LEU A 1 169 ? -6.094 17.103 -1.686 1.00 94.56 169 LEU A C 1
ATOM 1299 O O . LEU A 1 169 ? -6.871 18.052 -1.655 1.00 94.56 169 LEU A O 1
ATOM 1303 N N . LEU A 1 170 ? -4.839 17.182 -1.250 1.00 94.94 170 LEU A N 1
ATOM 1304 C CA . LEU A 1 170 ? -4.212 18.403 -0.728 1.00 94.94 170 LEU A CA 1
ATOM 1305 C C . LEU A 1 170 ? -3.395 19.151 -1.787 1.00 94.94 170 LEU A C 1
ATOM 1307 O O . LEU A 1 170 ? -2.839 20.210 -1.508 1.00 94.94 170 LEU A O 1
ATOM 1311 N N . ILE A 1 171 ? -3.284 18.567 -2.976 1.00 92.94 171 ILE A N 1
ATOM 1312 C CA . ILE A 1 171 ? -2.521 19.088 -4.101 1.00 92.94 171 ILE A CA 1
ATOM 1313 C C . ILE A 1 171 ? -3.501 19.349 -5.233 1.00 92.94 171 ILE A C 1
ATOM 1315 O O . ILE A 1 171 ? -4.307 18.478 -5.559 1.00 92.94 171 ILE A O 1
ATOM 1319 N N . ASP A 1 172 ? -3.395 20.521 -5.847 1.00 89.56 172 ASP A N 1
ATOM 1320 C CA . ASP A 1 172 ? -4.173 20.848 -7.033 1.00 89.56 172 ASP A CA 1
ATOM 1321 C C . ASP A 1 172 ? -3.676 20.020 -8.222 1.00 89.56 172 ASP A C 1
ATOM 1323 O O . ASP A 1 172 ? -2.484 19.995 -8.537 1.00 89.56 172 ASP A O 1
ATOM 1327 N N . MET A 1 173 ? -4.603 19.325 -8.875 1.00 89.69 173 MET A N 1
ATOM 1328 C CA . MET A 1 173 ? -4.345 18.534 -10.076 1.00 89.69 173 MET A CA 1
ATOM 1329 C C . MET A 1 173 ? -5.070 19.161 -11.260 1.00 89.69 173 MET A C 1
ATOM 1331 O O . MET A 1 173 ? -6.135 19.750 -11.097 1.00 89.69 173 MET A O 1
ATOM 1335 N N . ASP A 1 174 ? -4.509 18.992 -12.455 1.00 87.12 174 ASP A N 1
ATOM 1336 C CA . ASP A 1 174 ? -5.209 19.317 -13.699 1.00 87.12 174 ASP A CA 1
ATOM 1337 C C . ASP A 1 174 ? -6.479 18.453 -13.827 1.00 87.12 174 ASP A C 1
ATOM 1339 O O . ASP A 1 174 ? -6.451 17.253 -13.535 1.00 87.12 174 ASP A O 1
ATOM 1343 N N . ASP A 1 175 ? -7.577 19.038 -14.311 1.00 83.06 175 ASP A N 1
ATOM 1344 C CA . ASP A 1 175 ? -8.832 18.328 -14.597 1.00 83.06 175 ASP A CA 1
ATOM 1345 C C . ASP A 1 175 ? -8.630 17.137 -15.557 1.00 83.06 175 ASP A C 1
ATOM 1347 O O . ASP A 1 175 ? -9.387 16.162 -15.536 1.00 83.06 175 ASP A O 1
ATOM 1351 N N . ASN A 1 176 ? -7.591 17.193 -16.396 1.00 86.44 176 ASN A N 1
ATOM 1352 C CA . ASN A 1 176 ? -7.203 16.153 -17.345 1.00 86.44 176 ASN A CA 1
ATOM 1353 C C . ASN A 1 176 ? -6.004 15.313 -16.877 1.00 86.44 176 ASN A C 1
ATOM 1355 O O . ASN A 1 176 ? -5.384 14.632 -17.702 1.00 86.44 176 ASN A O 1
ATOM 1359 N N . ALA A 1 177 ? -5.683 15.334 -15.578 1.00 93.81 177 ALA A N 1
ATOM 1360 C CA . ALA A 1 177 ? -4.581 14.570 -15.004 1.00 93.81 177 ALA A CA 1
ATOM 1361 C C . ALA A 1 177 ? -4.607 13.096 -15.442 1.00 93.81 177 ALA A C 1
ATOM 1363 O O . ALA A 1 177 ? -5.584 12.351 -15.287 1.00 93.81 177 ALA A O 1
ATOM 1364 N N . SER A 1 178 ? -3.487 12.670 -16.007 1.00 95.56 178 SER A N 1
ATOM 1365 C CA . SER A 1 178 ? -3.264 11.336 -16.533 1.00 95.56 178 SER A CA 1
ATOM 1366 C C . SER A 1 178 ? -2.956 10.326 -15.422 1.00 95.56 178 SER A C 1
ATOM 1368 O O . SER A 1 178 ? -2.654 10.674 -14.282 1.00 95.56 178 SER A O 1
ATOM 1370 N N . CYS A 1 179 ? -2.989 9.030 -15.746 1.00 97.06 179 CYS A N 1
ATOM 1371 C CA . CYS A 1 179 ? -2.615 7.977 -14.796 1.00 97.06 179 CYS A CA 1
ATOM 1372 C C . CYS A 1 179 ? -1.162 8.126 -14.305 1.00 97.06 179 CYS A C 1
ATOM 1374 O O . CYS A 1 179 ? -0.872 7.810 -13.150 1.00 97.06 179 CYS A O 1
ATOM 1376 N N . LEU A 1 180 ? -0.266 8.616 -15.166 1.00 97.31 180 LEU A N 1
ATOM 1377 C CA . LEU A 1 180 ? 1.114 8.938 -14.829 1.00 97.31 180 LEU A CA 1
ATOM 1378 C C . LEU A 1 180 ? 1.201 10.127 -13.872 1.00 97.31 180 LEU A C 1
ATOM 1380 O O . LEU A 1 180 ? 2.024 10.070 -12.966 1.00 97.31 180 LEU A O 1
ATOM 1384 N N . ASP A 1 181 ? 0.346 11.142 -13.999 1.00 97.06 181 ASP A N 1
ATOM 1385 C CA . ASP A 1 181 ? 0.348 12.292 -13.081 1.00 97.06 181 ASP A CA 1
ATOM 1386 C C . ASP A 1 181 ? 0.006 11.851 -11.654 1.00 97.06 181 ASP A C 1
ATOM 1388 O O . ASP A 1 181 ? 0.751 12.138 -10.717 1.00 97.06 181 ASP A O 1
ATOM 1392 N N . PHE A 1 182 ? -1.039 11.030 -11.488 1.00 97.94 182 PHE A N 1
ATOM 1393 C CA . PHE A 1 182 ? -1.369 10.434 -10.186 1.00 97.94 182 PHE A CA 1
ATOM 1394 C C . PHE A 1 182 ? -0.256 9.523 -9.649 1.00 97.94 182 PHE A C 1
ATOM 1396 O O . PHE A 1 182 ? 0.008 9.519 -8.448 1.00 97.94 182 PHE A O 1
ATOM 1403 N N . PHE A 1 183 ? 0.412 8.743 -10.507 1.00 98.31 183 PHE A N 1
ATOM 1404 C CA . PHE A 1 183 ? 1.558 7.924 -10.090 1.00 98.31 183 PHE A CA 1
ATOM 1405 C C . PHE A 1 183 ? 2.752 8.787 -9.658 1.00 98.31 183 PHE A C 1
ATOM 1407 O O . PHE A 1 183 ? 3.424 8.472 -8.672 1.00 98.31 183 PHE A O 1
ATOM 1414 N N . SER A 1 184 ? 2.965 9.910 -10.345 1.00 97.56 184 SER A N 1
ATOM 1415 C CA . SER A 1 184 ? 4.075 10.840 -10.122 1.00 97.56 184 SER A CA 1
ATOM 1416 C C . SER A 1 184 ? 3.941 11.632 -8.822 1.00 97.56 184 SER A C 1
ATOM 1418 O O . SER A 1 184 ? 4.947 12.102 -8.298 1.00 97.56 184 SER A O 1
ATOM 1420 N N . LEU A 1 185 ? 2.742 11.684 -8.225 1.00 97.81 185 LEU A N 1
ATOM 1421 C CA . LEU A 1 185 ? 2.549 12.164 -6.850 1.00 97.81 185 LEU A CA 1
ATOM 1422 C C . LEU A 1 185 ? 3.377 11.373 -5.826 1.00 97.81 185 LEU A C 1
ATOM 1424 O O . LEU A 1 185 ? 3.723 11.919 -4.774 1.00 97.81 185 LEU A O 1
ATOM 1428 N N . PHE A 1 186 ? 3.689 10.108 -6.127 1.00 98.38 186 PHE A N 1
ATOM 1429 C CA . PHE A 1 186 ? 4.429 9.198 -5.253 1.00 98.38 186 PHE A CA 1
ATOM 1430 C C . PHE A 1 186 ? 5.789 8.797 -5.822 1.00 98.38 186 PHE A C 1
ATOM 1432 O O . PHE A 1 186 ? 6.758 8.720 -5.071 1.00 98.38 186 PHE A O 1
ATOM 1439 N N . ILE A 1 187 ? 5.879 8.529 -7.125 1.00 98.25 187 ILE A N 1
ATOM 1440 C CA . ILE A 1 187 ? 7.125 8.163 -7.810 1.00 98.25 187 ILE A CA 1
ATOM 1441 C C . ILE A 1 187 ? 7.249 9.035 -9.056 1.00 98.25 187 ILE A C 1
ATOM 1443 O O . ILE A 1 187 ? 6.799 8.657 -10.137 1.00 98.25 187 ILE A O 1
ATOM 1447 N N . GLY A 1 188 ? 7.841 10.215 -8.874 1.00 96.31 188 GLY A N 1
ATOM 1448 C CA . GLY A 1 188 ? 8.112 11.170 -9.945 1.00 96.31 188 GLY A CA 1
ATOM 1449 C C . GLY A 1 188 ? 9.548 11.083 -10.466 1.00 96.31 188 GLY A C 1
ATOM 1450 O O . GLY A 1 188 ? 10.292 10.141 -10.177 1.00 96.31 188 GLY A O 1
ATOM 1451 N N . GLU A 1 189 ? 9.956 12.105 -11.221 1.00 95.38 189 GLU A N 1
ATOM 1452 C CA . GLU A 1 189 ? 11.292 12.190 -11.830 1.00 95.38 189 GLU A CA 1
ATOM 1453 C C . GLU A 1 189 ? 12.428 12.099 -10.805 1.00 95.38 189 GLU A C 1
ATOM 1455 O O . GLU A 1 189 ? 13.436 11.449 -11.065 1.00 95.38 189 GLU A O 1
ATOM 1460 N N . GLU A 1 190 ? 12.261 12.682 -9.616 1.00 96.44 190 GLU A N 1
ATOM 1461 C CA . GLU A 1 190 ? 13.269 12.636 -8.552 1.00 96.44 190 GLU A CA 1
ATOM 1462 C C . GLU A 1 190 ? 13.526 11.200 -8.068 1.00 96.44 190 GLU A C 1
ATOM 1464 O O . GLU A 1 190 ? 14.675 10.777 -7.938 1.00 96.44 190 GLU A O 1
ATOM 1469 N N . GLN A 1 191 ? 12.472 10.408 -7.854 1.00 97.56 191 GLN A N 1
ATOM 1470 C CA . GLN A 1 191 ? 12.613 9.022 -7.398 1.00 97.56 191 GLN A CA 1
ATOM 1471 C C . GLN A 1 191 ? 13.183 8.143 -8.511 1.00 97.56 191 GLN A C 1
ATOM 1473 O O . GLN A 1 191 ? 14.012 7.273 -8.249 1.00 97.56 191 GLN A O 1
ATOM 1478 N N . ILE A 1 192 ? 12.801 8.395 -9.765 1.00 97.88 192 ILE A N 1
ATOM 1479 C CA . ILE A 1 192 ? 13.395 7.708 -10.916 1.00 97.88 192 ILE A CA 1
ATOM 1480 C C . ILE A 1 192 ? 14.886 8.057 -11.030 1.00 97.88 192 ILE A C 1
ATOM 1482 O O . ILE A 1 192 ? 15.706 7.159 -11.227 1.00 97.88 192 ILE A O 1
ATOM 1486 N N . ALA A 1 193 ? 15.262 9.325 -10.847 1.00 97.69 193 ALA A N 1
ATOM 1487 C CA . ALA A 1 193 ? 16.654 9.763 -10.827 1.00 97.69 193 ALA A CA 1
ATOM 1488 C C . ALA A 1 193 ? 17.436 9.127 -9.668 1.00 97.69 193 ALA A C 1
ATOM 1490 O O . ALA A 1 193 ? 18.560 8.671 -9.871 1.00 97.69 193 ALA A O 1
ATOM 1491 N N . LEU A 1 194 ? 16.834 9.002 -8.479 1.00 96.94 194 LEU A N 1
ATOM 1492 C CA . LEU A 1 194 ? 17.416 8.256 -7.361 1.00 96.94 194 LEU A CA 1
ATOM 1493 C C . LEU A 1 194 ? 17.691 6.800 -7.758 1.00 96.94 194 LEU A C 1
ATOM 1495 O O . LEU A 1 194 ? 18.806 6.318 -7.557 1.00 96.94 194 LEU A O 1
ATOM 1499 N N . PHE A 1 195 ? 16.716 6.108 -8.358 1.00 98.19 195 PHE A N 1
ATOM 1500 C CA . PHE A 1 195 ? 16.892 4.720 -8.797 1.00 98.19 195 PHE A CA 1
ATOM 1501 C C . PHE A 1 195 ? 18.031 4.601 -9.808 1.00 98.19 195 PHE A C 1
ATOM 1503 O O . PHE A 1 195 ? 18.850 3.690 -9.704 1.00 98.19 195 PHE A O 1
ATOM 1510 N N . VAL A 1 196 ? 18.112 5.528 -10.764 1.00 98.31 196 VAL A N 1
ATOM 1511 C CA . VAL A 1 196 ? 19.184 5.590 -11.764 1.00 98.31 196 VAL A CA 1
ATOM 1512 C C . VAL A 1 196 ? 20.547 5.778 -11.104 1.00 98.31 196 VAL A C 1
ATOM 1514 O O . VAL A 1 196 ? 21.455 4.978 -11.338 1.00 98.31 196 VAL A O 1
ATOM 1517 N N . ASN A 1 197 ? 20.684 6.798 -10.258 1.00 97.50 197 ASN A N 1
ATOM 1518 C CA . ASN A 1 197 ? 21.949 7.163 -9.629 1.00 97.50 197 ASN A CA 1
ATOM 1519 C C . ASN A 1 197 ? 22.480 6.023 -8.757 1.00 97.50 197 ASN A C 1
ATOM 1521 O O . ASN A 1 197 ? 23.632 5.620 -8.906 1.00 97.50 197 ASN A O 1
ATOM 1525 N N . GLN A 1 198 ? 21.628 5.446 -7.906 1.00 96.88 198 GLN A N 1
ATOM 1526 C CA . GLN A 1 198 ? 22.032 4.386 -6.980 1.00 96.88 198 GLN A CA 1
ATOM 1527 C C . GLN A 1 198 ? 22.302 3.056 -7.692 1.00 96.88 198 GLN A C 1
ATOM 1529 O O . GLN A 1 198 ? 23.242 2.346 -7.337 1.00 96.88 198 GLN A O 1
ATOM 1534 N N . THR A 1 199 ? 21.542 2.739 -8.745 1.00 96.94 199 THR A N 1
ATOM 1535 C CA . THR A 1 199 ? 21.802 1.567 -9.599 1.00 96.94 199 THR A CA 1
ATOM 1536 C C . THR A 1 199 ? 23.147 1.691 -10.317 1.00 96.94 199 THR A C 1
ATOM 1538 O O . THR A 1 199 ? 23.924 0.738 -10.343 1.00 96.94 199 THR A O 1
ATOM 1541 N N . ASN A 1 200 ? 23.451 2.866 -10.878 1.00 96.88 200 ASN A N 1
ATOM 1542 C CA . ASN A 1 200 ? 24.719 3.114 -11.566 1.00 96.88 200 ASN A CA 1
ATOM 1543 C C . ASN A 1 200 ? 25.913 3.085 -10.614 1.00 96.88 200 ASN A C 1
ATOM 1545 O O . ASN A 1 200 ? 26.921 2.463 -10.943 1.00 96.88 200 ASN A O 1
ATOM 1549 N N . LEU A 1 201 ? 25.780 3.703 -9.439 1.00 95.38 201 LEU A N 1
ATOM 1550 C CA . LEU A 1 201 ? 26.817 3.711 -8.411 1.00 95.38 201 LEU A CA 1
ATOM 1551 C C . LEU A 1 201 ? 27.131 2.290 -7.921 1.00 95.38 201 LEU A C 1
ATOM 1553 O O . LEU A 1 201 ? 28.289 1.881 -7.881 1.00 95.38 201 LEU A O 1
ATOM 1557 N N . TYR A 1 202 ? 26.099 1.496 -7.616 1.00 94.12 202 TYR A N 1
ATOM 1558 C CA . TYR A 1 202 ? 26.289 0.104 -7.207 1.00 94.12 202 TYR A CA 1
ATOM 1559 C C . TYR A 1 202 ? 26.944 -0.732 -8.310 1.00 94.12 202 TYR A C 1
ATOM 1561 O O . TYR A 1 202 ? 27.891 -1.472 -8.043 1.00 94.12 202 TYR A O 1
ATOM 1569 N N . ALA A 1 203 ? 26.487 -0.584 -9.557 1.00 93.31 203 ALA A N 1
ATOM 1570 C CA . ALA A 1 203 ? 27.086 -1.279 -10.688 1.00 93.31 203 ALA A CA 1
ATOM 1571 C C . ALA A 1 203 ? 28.563 -0.914 -10.874 1.00 93.31 203 ALA A C 1
ATOM 1573 O O . ALA A 1 203 ? 29.375 -1.809 -11.098 1.00 93.31 203 ALA A O 1
ATOM 1574 N N . GLN A 1 204 ? 28.920 0.367 -10.738 1.00 92.12 204 GLN A N 1
ATOM 1575 C CA . GLN A 1 204 ? 30.305 0.827 -10.809 1.00 92.12 204 GLN A CA 1
ATOM 1576 C C . GLN A 1 204 ? 31.173 0.121 -9.760 1.00 92.12 204 GLN A C 1
ATOM 1578 O O . GLN A 1 204 ? 32.158 -0.515 -10.128 1.00 92.12 204 GLN A O 1
ATOM 1583 N N . HIS A 1 205 ? 30.763 0.122 -8.490 1.00 90.19 205 HIS A N 1
ATOM 1584 C CA . HIS A 1 205 ? 31.503 -0.568 -7.428 1.00 90.19 205 HIS A CA 1
ATOM 1585 C C . HIS A 1 205 ? 31.639 -2.078 -7.666 1.00 90.19 205 HIS A C 1
ATOM 1587 O O . HIS A 1 205 ? 32.693 -2.670 -7.422 1.00 90.19 205 HIS A O 1
ATOM 1593 N N . CYS A 1 206 ? 30.587 -2.729 -8.165 1.00 89.12 206 CYS A N 1
ATOM 1594 C CA . CYS A 1 206 ? 30.646 -4.145 -8.516 1.00 89.12 206 CYS A CA 1
ATOM 1595 C C . CYS A 1 206 ? 31.596 -4.431 -9.689 1.00 89.12 206 CYS A C 1
ATOM 1597 O O . CYS A 1 206 ? 32.236 -5.480 -9.705 1.00 89.12 206 CYS A O 1
ATOM 1599 N N . CYS A 1 207 ? 31.684 -3.528 -10.667 1.00 87.19 207 CYS A N 1
ATOM 1600 C CA . CYS A 1 207 ? 32.613 -3.666 -11.787 1.00 87.19 207 CYS A CA 1
ATOM 1601 C C . CYS A 1 207 ? 34.064 -3.435 -11.336 1.00 87.19 207 CYS A C 1
ATOM 1603 O O . CYS A 1 207 ? 34.941 -4.214 -11.692 1.00 87.19 207 CYS A O 1
ATOM 1605 N N . GLU A 1 208 ? 34.310 -2.418 -10.506 1.00 87.06 208 GLU A N 1
ATOM 1606 C CA . GLU A 1 208 ? 35.638 -2.097 -9.958 1.00 87.06 208 GLU A CA 1
ATOM 1607 C C . GLU A 1 208 ? 36.187 -3.212 -9.056 1.00 87.06 208 GLU A C 1
ATOM 1609 O O . GLU A 1 208 ? 37.375 -3.521 -9.098 1.00 87.06 208 GLU A O 1
ATOM 1614 N N . SER A 1 209 ? 35.323 -3.864 -8.273 1.00 85.31 209 SER A N 1
ATOM 1615 C CA . SER A 1 209 ? 35.705 -4.984 -7.398 1.00 85.31 209 SER A CA 1
ATOM 1616 C C . SER A 1 209 ? 35.945 -6.310 -8.133 1.00 85.31 209 SER A C 1
ATOM 1618 O O . SER A 1 209 ? 36.343 -7.290 -7.503 1.00 85.31 209 SER A O 1
ATOM 1620 N N . ARG A 1 210 ? 35.714 -6.369 -9.452 1.00 84.81 210 ARG A N 1
ATOM 1621 C CA . ARG A 1 210 ? 35.893 -7.573 -10.281 1.00 84.81 210 ARG A CA 1
ATOM 1622 C C . ARG A 1 210 ? 36.633 -7.247 -11.589 1.00 84.81 210 ARG A C 1
ATOM 1624 O O . ARG A 1 210 ? 36.048 -7.391 -12.664 1.00 84.81 210 ARG A O 1
ATOM 1631 N N . PRO A 1 211 ? 37.916 -6.843 -11.524 1.00 76.50 211 PRO A N 1
ATOM 1632 C CA . PRO A 1 211 ? 38.686 -6.468 -12.712 1.00 76.50 211 PRO A CA 1
ATOM 1633 C C . PRO A 1 211 ? 38.886 -7.638 -13.691 1.00 76.50 211 PRO A C 1
ATOM 1635 O O . PRO A 1 211 ? 38.936 -7.420 -14.898 1.00 76.50 211 PRO A O 1
ATOM 1638 N N . ASP A 1 212 ? 38.904 -8.877 -13.190 1.00 83.50 212 ASP A N 1
ATOM 1639 C CA . ASP A 1 212 ? 39.081 -10.100 -13.988 1.00 83.50 212 ASP A CA 1
ATOM 1640 C C . ASP A 1 212 ? 37.757 -10.688 -14.515 1.00 83.50 212 ASP A C 1
ATOM 1642 O O . ASP A 1 212 ? 37.693 -11.849 -14.931 1.00 83.50 212 ASP A O 1
ATOM 1646 N N . ALA A 1 213 ? 36.661 -9.920 -14.473 1.00 80.25 213 ALA A N 1
ATOM 1647 C CA . ALA A 1 213 ? 35.371 -10.386 -14.964 1.00 80.25 213 ALA A CA 1
ATOM 1648 C C . ALA A 1 213 ? 35.452 -10.756 -16.454 1.00 80.25 213 ALA A C 1
ATOM 1650 O O . ALA A 1 213 ? 36.034 -10.041 -17.271 1.00 80.25 213 ALA A O 1
ATOM 1651 N N . SER A 1 214 ? 34.811 -11.867 -16.834 1.00 82.75 214 SER A N 1
ATOM 1652 C CA . SER A 1 214 ? 34.786 -12.316 -18.229 1.00 82.75 214 SER A CA 1
ATOM 1653 C C . SER A 1 214 ? 34.326 -11.181 -19.160 1.00 82.75 214 SER A C 1
ATOM 1655 O O . SER A 1 214 ? 33.338 -10.514 -18.840 1.00 82.75 214 SER A O 1
ATOM 1657 N N . PRO A 1 215 ? 34.912 -11.005 -20.361 1.00 79.69 215 PRO A N 1
ATOM 1658 C CA . PRO A 1 215 ? 34.421 -10.043 -21.358 1.00 79.69 215 PRO A CA 1
ATOM 1659 C C . PRO A 1 215 ? 32.956 -10.272 -21.762 1.00 79.69 215 PRO A C 1
ATOM 1661 O O . PRO A 1 215 ? 32.293 -9.412 -22.346 1.00 79.69 215 PRO A O 1
ATOM 1664 N N . HIS A 1 216 ? 32.435 -11.471 -21.496 1.00 78.44 216 HIS A N 1
ATOM 1665 C CA . HIS A 1 216 ? 31.046 -11.818 -21.746 1.00 78.44 216 HIS A CA 1
ATOM 1666 C C . HIS A 1 216 ? 30.119 -11.595 -20.555 1.00 78.44 216 HIS A C 1
ATOM 1668 O O . HIS A 1 216 ? 28.903 -11.659 -20.771 1.00 78.44 216 HIS A O 1
ATOM 1674 N N . SER A 1 217 ? 30.674 -11.300 -19.381 1.00 81.00 217 SER A N 1
ATOM 1675 C CA . SER A 1 217 ? 29.938 -11.081 -18.143 1.00 81.00 217 SER A CA 1
ATOM 1676 C C . SER A 1 217 ? 29.048 -9.846 -18.207 1.00 81.00 217 SER A C 1
ATOM 1678 O O . SER A 1 217 ? 29.206 -8.952 -19.048 1.00 81.00 217 SER A O 1
ATOM 1680 N N . MET A 1 218 ? 28.100 -9.791 -17.278 1.00 78.44 218 MET A N 1
ATOM 1681 C CA . MET A 1 218 ? 27.258 -8.615 -17.079 1.00 78.44 218 MET A CA 1
ATOM 1682 C C . MET A 1 218 ? 28.074 -7.375 -16.676 1.00 78.44 218 MET A C 1
ATOM 1684 O O . MET A 1 218 ? 27.743 -6.276 -17.116 1.00 78.44 218 MET A O 1
ATOM 1688 N N . PHE A 1 219 ? 29.142 -7.561 -15.893 1.00 79.44 219 PHE A N 1
ATOM 1689 C CA . PHE A 1 219 ? 30.019 -6.493 -15.400 1.00 79.44 219 PHE A CA 1
ATOM 1690 C C . PHE A 1 219 ? 30.772 -5.822 -16.555 1.00 79.44 219 PHE A C 1
ATOM 1692 O O . PHE A 1 219 ? 30.669 -4.615 -16.748 1.00 79.44 219 PHE A O 1
ATOM 1699 N N . ALA A 1 220 ? 31.421 -6.615 -17.414 1.00 76.56 220 ALA A N 1
ATOM 1700 C CA . ALA A 1 220 ? 32.171 -6.098 -18.562 1.0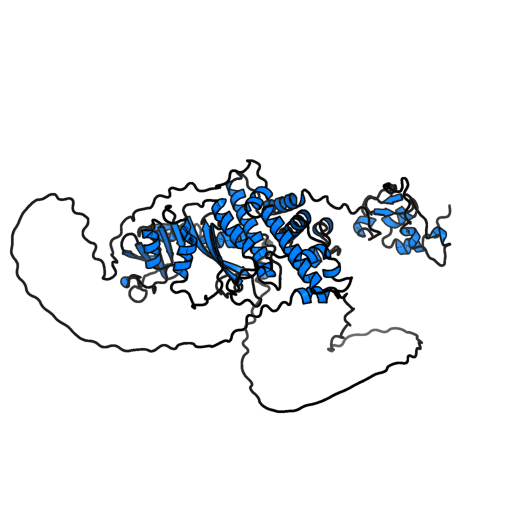0 76.56 220 ALA A CA 1
ATOM 1701 C C . ALA A 1 220 ? 31.281 -5.418 -19.621 1.00 76.56 220 ALA A C 1
ATOM 1703 O O . ALA A 1 220 ? 31.742 -4.584 -20.398 1.00 76.56 220 ALA A O 1
ATOM 1704 N N . LYS A 1 221 ? 29.993 -5.779 -19.675 1.00 82.25 221 LYS A N 1
ATOM 1705 C CA . LYS A 1 221 ? 29.009 -5.221 -20.619 1.00 82.25 221 LYS A CA 1
ATOM 1706 C C . LYS A 1 221 ? 28.150 -4.114 -20.018 1.00 82.25 221 LYS A C 1
ATOM 1708 O O . LYS A 1 221 ? 27.256 -3.618 -20.716 1.00 82.25 221 LYS A O 1
ATOM 1713 N N . TRP A 1 222 ? 28.356 -3.766 -18.748 1.00 91.12 222 TRP A N 1
ATOM 1714 C CA . TRP A 1 222 ? 27.532 -2.773 -18.082 1.00 91.12 222 TRP A CA 1
ATOM 1715 C C . TRP A 1 222 ? 27.634 -1.425 -18.793 1.00 91.12 222 TRP A C 1
ATOM 1717 O O . TRP A 1 222 ? 28.696 -0.983 -19.228 1.00 91.12 222 TRP A O 1
ATOM 1727 N N . LYS A 1 223 ? 26.484 -0.771 -18.919 1.00 92.31 223 LYS A N 1
ATOM 1728 C CA . LYS A 1 223 ? 26.365 0.605 -19.389 1.00 92.31 223 LYS A CA 1
ATOM 1729 C C . LYS A 1 223 ? 25.496 1.351 -18.389 1.00 92.31 223 LYS A C 1
ATOM 1731 O O . LYS A 1 223 ? 24.465 0.778 -18.008 1.00 92.31 223 LYS A O 1
ATOM 1736 N N . PRO A 1 224 ? 25.850 2.588 -18.004 1.00 96.19 224 PRO A N 1
ATOM 1737 C CA . PRO A 1 224 ? 25.018 3.370 -17.105 1.00 96.19 224 PRO A CA 1
ATOM 1738 C C . PRO A 1 224 ? 23.568 3.408 -17.594 1.00 96.19 224 PRO A C 1
ATOM 1740 O O . PRO A 1 224 ? 23.312 3.602 -18.782 1.00 96.19 224 PRO A O 1
ATOM 1743 N N . VAL A 1 225 ? 22.625 3.124 -16.699 1.00 96.94 225 VAL A N 1
ATOM 1744 C CA . VAL A 1 225 ? 21.192 3.235 -16.965 1.00 96.94 225 VAL A CA 1
ATOM 1745 C C . VAL A 1 225 ? 20.806 4.708 -17.025 1.00 96.94 225 VAL A C 1
ATOM 1747 O O . VAL A 1 225 ? 21.312 5.516 -16.248 1.00 96.94 225 VAL A O 1
ATOM 1750 N N . THR A 1 226 ? 19.927 5.065 -17.956 1.00 96.56 226 THR A N 1
ATOM 1751 C CA . THR A 1 226 ? 19.359 6.417 -18.064 1.00 96.56 226 THR A CA 1
ATOM 1752 C C . THR A 1 226 ? 17.976 6.486 -17.413 1.00 96.56 226 THR A C 1
ATOM 1754 O O . THR A 1 226 ? 17.344 5.457 -17.169 1.00 96.56 226 THR A O 1
ATOM 1757 N N . VAL A 1 227 ? 17.459 7.698 -17.182 1.00 96.38 227 VAL A N 1
ATOM 1758 C CA . VAL A 1 227 ? 16.070 7.917 -16.721 1.00 96.38 227 VAL A CA 1
ATOM 1759 C C . VAL A 1 227 ? 15.065 7.239 -17.654 1.00 96.38 227 VAL A C 1
ATOM 1761 O O . VAL A 1 227 ? 14.171 6.534 -17.194 1.00 96.38 227 VAL A O 1
ATOM 1764 N N . GLN A 1 228 ? 15.255 7.371 -18.968 1.00 95.38 228 GLN A N 1
ATOM 1765 C CA . GLN A 1 228 ? 14.392 6.740 -19.965 1.00 95.38 228 GLN A CA 1
ATOM 1766 C C . GLN A 1 228 ? 14.444 5.204 -19.883 1.00 95.38 228 GLN A C 1
ATOM 1768 O O . GLN A 1 228 ? 13.400 4.555 -19.881 1.00 95.38 228 GLN A O 1
ATOM 1773 N N . GLU A 1 229 ? 15.635 4.602 -19.761 1.00 96.00 229 GLU A N 1
ATOM 1774 C CA . GLU A 1 229 ? 15.755 3.148 -19.578 1.00 96.00 229 GLU A CA 1
ATOM 1775 C C . GLU A 1 229 ? 15.146 2.676 -18.252 1.00 96.00 229 GLU A C 1
ATOM 1777 O O . GLU A 1 229 ? 14.552 1.599 -18.211 1.00 96.00 229 GLU A O 1
ATOM 1782 N N . MET A 1 230 ? 15.244 3.472 -17.184 1.00 97.88 230 MET A N 1
ATOM 1783 C CA . MET A 1 230 ? 14.621 3.155 -15.898 1.00 97.88 230 MET A CA 1
ATOM 1784 C C . MET A 1 230 ? 13.089 3.220 -15.977 1.00 97.88 230 MET A C 1
ATOM 1786 O O . MET A 1 230 ? 12.419 2.318 -15.475 1.00 97.88 230 MET A O 1
ATOM 1790 N N . LYS A 1 231 ? 12.516 4.210 -16.677 1.00 97.62 231 LYS A N 1
ATOM 1791 C CA . LYS A 1 231 ? 11.072 4.256 -16.976 1.00 97.62 231 LYS A CA 1
ATOM 1792 C C . LYS A 1 231 ? 10.620 3.011 -17.740 1.00 97.62 231 LYS A C 1
ATOM 1794 O O . LYS A 1 231 ? 9.631 2.387 -17.357 1.00 97.62 231 LYS A O 1
ATOM 1799 N N . VAL A 1 232 ? 11.383 2.580 -18.751 1.00 97.50 232 VAL A N 1
ATOM 1800 C CA . VAL A 1 232 ? 11.108 1.332 -19.487 1.00 97.50 232 VAL A CA 1
ATOM 1801 C C . VAL A 1 232 ? 11.181 0.120 -18.565 1.00 97.50 232 VAL A C 1
ATOM 1803 O O . VAL A 1 232 ? 10.282 -0.718 -18.575 1.00 97.50 232 VAL A O 1
ATOM 1806 N N . PHE A 1 233 ? 12.226 0.022 -17.745 1.00 97.44 233 PHE A N 1
ATOM 1807 C CA . PHE A 1 233 ? 12.389 -1.058 -16.778 1.00 97.44 233 PHE A CA 1
ATOM 1808 C C . PHE A 1 233 ? 11.187 -1.156 -15.825 1.00 97.44 233 PHE A C 1
ATOM 1810 O O . PHE A 1 233 ? 10.630 -2.244 -15.650 1.00 97.44 233 PHE A O 1
ATOM 1817 N N . LEU A 1 234 ? 10.733 -0.027 -15.270 1.00 97.75 234 LEU A N 1
ATOM 1818 C CA . LEU A 1 234 ? 9.545 0.040 -14.418 1.00 97.75 234 LEU A CA 1
ATOM 1819 C C . LEU A 1 234 ? 8.277 -0.347 -15.185 1.00 97.75 234 LEU A C 1
ATOM 1821 O O . LEU A 1 234 ? 7.520 -1.184 -14.703 1.00 97.75 234 LEU A O 1
ATOM 1825 N N . ALA A 1 235 ? 8.065 0.176 -16.394 1.00 97.88 235 ALA A N 1
ATOM 1826 C CA . ALA A 1 235 ? 6.900 -0.143 -17.217 1.00 97.88 235 ALA A CA 1
ATOM 1827 C C . ALA A 1 235 ? 6.808 -1.646 -17.540 1.00 97.88 235 ALA A C 1
ATOM 1829 O O . ALA A 1 235 ? 5.746 -2.254 -17.393 1.00 97.88 235 ALA A O 1
ATOM 1830 N N . LEU A 1 236 ? 7.929 -2.273 -17.912 1.00 97.25 236 LEU A N 1
ATOM 1831 C CA . LEU A 1 236 ? 8.011 -3.715 -18.160 1.00 97.25 236 LEU A CA 1
ATOM 1832 C C . LEU A 1 236 ? 7.786 -4.538 -16.883 1.00 97.25 236 LEU A C 1
ATOM 1834 O O . LEU A 1 236 ? 7.152 -5.596 -16.942 1.00 97.25 236 LEU A O 1
ATOM 1838 N N . THR A 1 237 ? 8.266 -4.048 -15.737 1.00 97.31 237 THR A N 1
ATOM 1839 C CA . THR A 1 237 ? 8.050 -4.669 -14.421 1.00 97.31 237 THR A CA 1
ATOM 1840 C C . THR A 1 237 ? 6.595 -4.542 -13.969 1.00 97.31 237 THR A C 1
ATOM 1842 O O . THR A 1 237 ? 6.035 -5.488 -13.431 1.00 97.31 237 THR A O 1
ATOM 1845 N N . ILE A 1 238 ? 5.930 -3.418 -14.222 1.00 97.81 238 ILE A N 1
ATOM 1846 C CA . ILE A 1 238 ? 4.510 -3.237 -13.898 1.00 97.81 238 ILE A CA 1
ATOM 1847 C C . ILE A 1 238 ? 3.642 -4.094 -14.835 1.00 97.81 238 ILE A C 1
ATOM 1849 O O . ILE A 1 238 ? 2.704 -4.750 -14.380 1.00 97.81 238 ILE A O 1
ATOM 1853 N N . ASN A 1 239 ? 3.981 -4.171 -16.129 1.00 97.12 239 ASN A N 1
ATOM 1854 C CA . ASN A 1 239 ? 3.261 -4.996 -17.110 1.00 97.12 239 ASN A CA 1
ATOM 1855 C C . ASN A 1 239 ? 3.288 -6.493 -16.766 1.00 97.12 239 ASN A C 1
ATOM 1857 O O . ASN A 1 239 ? 2.314 -7.208 -16.989 1.00 97.12 239 ASN A O 1
ATOM 1861 N N . MET A 1 240 ? 4.365 -6.945 -16.128 1.00 96.19 240 MET A N 1
ATOM 1862 C CA . MET A 1 240 ? 4.511 -8.290 -15.571 1.00 96.19 240 MET A CA 1
ATOM 1863 C C . MET A 1 240 ? 3.444 -8.661 -14.521 1.00 96.19 240 MET A C 1
ATOM 1865 O O . MET A 1 240 ? 3.287 -9.847 -14.227 1.00 96.19 240 MET A O 1
ATOM 1869 N N . GLY A 1 241 ? 2.738 -7.682 -13.943 1.00 95.12 241 GLY A N 1
ATOM 1870 C CA . GLY A 1 241 ? 1.572 -7.903 -13.082 1.00 95.12 241 GLY A CA 1
ATOM 1871 C C . GLY A 1 241 ? 0.252 -8.046 -13.851 1.00 95.12 241 GLY A C 1
ATOM 1872 O O . GLY A 1 241 ? -0.693 -8.628 -13.332 1.00 95.12 241 GLY A O 1
ATOM 1873 N N . LEU A 1 242 ? 0.182 -7.560 -15.096 1.00 95.38 242 LEU A N 1
ATOM 1874 C CA . LEU A 1 242 ? -0.963 -7.766 -15.994 1.00 95.38 242 LEU A CA 1
ATOM 1875 C C . LEU A 1 242 ? -0.880 -9.108 -16.723 1.00 95.38 242 LEU A C 1
ATOM 1877 O O . LEU A 1 242 ? -1.890 -9.770 -16.938 1.00 95.38 242 LEU A O 1
ATOM 1881 N N . LEU A 1 243 ? 0.331 -9.487 -17.125 1.00 93.81 243 LEU A N 1
ATOM 1882 C CA . LEU A 1 243 ? 0.615 -10.709 -17.863 1.00 93.81 243 LEU A CA 1
ATOM 1883 C C . LEU A 1 243 ? 1.687 -11.483 -17.112 1.00 93.81 243 LEU A C 1
ATOM 1885 O O . LEU A 1 243 ? 2.866 -11.139 -17.160 1.00 93.81 243 LEU A O 1
ATOM 1889 N N . TRP A 1 244 ? 1.274 -12.534 -16.412 1.00 93.56 244 TRP A N 1
ATOM 1890 C CA . TRP A 1 244 ? 2.189 -13.360 -15.644 1.00 93.56 244 TRP A CA 1
ATOM 1891 C C . TRP A 1 244 ? 2.717 -14.539 -16.472 1.00 93.56 244 TRP A C 1
ATOM 1893 O O . TRP A 1 244 ? 1.971 -15.259 -17.129 1.00 93.56 244 TRP A O 1
ATOM 1903 N N . LYS A 1 245 ? 4.029 -14.745 -16.402 1.00 92.31 245 LYS A N 1
ATOM 1904 C CA . LYS A 1 245 ? 4.785 -15.904 -16.874 1.00 92.31 245 LYS A CA 1
ATOM 1905 C C . LYS A 1 245 ? 5.610 -16.476 -15.714 1.00 92.31 245 LYS A C 1
ATOM 1907 O O . LYS A 1 245 ? 6.088 -15.679 -14.894 1.00 92.31 245 LYS A O 1
ATOM 1912 N N . PRO A 1 246 ? 5.820 -17.802 -15.665 1.00 90.19 246 PRO A N 1
ATOM 1913 C CA . PRO A 1 246 ? 6.601 -18.463 -14.620 1.00 90.19 246 PRO A CA 1
ATOM 1914 C C . PRO A 1 246 ? 8.011 -17.898 -14.426 1.00 90.19 246 PRO A C 1
ATOM 1916 O O . PRO A 1 246 ? 8.410 -17.600 -13.300 1.00 90.19 246 PRO A O 1
ATOM 1919 N N . GLU A 1 247 ? 8.752 -17.690 -15.516 1.00 89.94 247 GLU A N 1
ATOM 1920 C CA . GLU A 1 247 ? 10.145 -17.238 -15.463 1.00 89.94 247 GLU A CA 1
ATOM 1921 C C . GLU A 1 247 ? 10.342 -15.862 -16.102 1.00 89.94 247 GLU A C 1
ATOM 1923 O O . GLU A 1 247 ? 9.745 -15.535 -17.126 1.00 89.94 247 GLU A O 1
ATOM 1928 N N . ILE A 1 248 ? 11.269 -15.066 -15.554 1.00 92.06 248 ILE A N 1
ATOM 1929 C CA . ILE A 1 248 ? 11.585 -13.732 -16.094 1.00 92.06 248 ILE A CA 1
ATOM 1930 C C . ILE A 1 248 ? 12.108 -13.825 -17.537 1.00 92.06 248 ILE A C 1
ATOM 1932 O O . ILE A 1 248 ? 11.774 -12.998 -18.380 1.00 92.06 248 ILE A O 1
ATOM 1936 N N . LYS A 1 249 ? 12.893 -14.850 -17.881 1.00 91.56 249 LYS A N 1
ATOM 1937 C CA . LYS A 1 249 ? 13.437 -14.988 -19.243 1.00 91.56 249 LYS A CA 1
ATOM 1938 C C . LYS A 1 249 ? 12.338 -15.248 -20.291 1.00 91.56 249 LYS A C 1
ATOM 1940 O O . LYS A 1 249 ? 12.524 -14.879 -21.450 1.00 91.56 249 LYS A O 1
ATOM 1945 N N . GLN A 1 250 ? 11.192 -15.815 -19.897 1.00 93.12 250 GLN A N 1
ATOM 1946 C CA . GLN A 1 250 ? 10.097 -16.171 -20.811 1.00 93.12 250 GLN A CA 1
ATOM 1947 C C . GLN A 1 250 ? 9.350 -14.959 -21.384 1.00 93.12 250 GLN A C 1
ATOM 1949 O O . GLN A 1 250 ? 8.714 -15.087 -22.428 1.00 93.12 250 GLN A O 1
ATOM 1954 N N . TYR A 1 251 ? 9.451 -13.773 -20.776 1.00 93.88 251 TYR A N 1
ATOM 1955 C CA . TYR A 1 251 ? 8.897 -12.539 -21.362 1.00 93.88 251 TYR A CA 1
ATOM 1956 C C . TYR A 1 251 ? 9.547 -12.164 -22.695 1.00 93.88 251 TYR A C 1
ATOM 1958 O O . TYR A 1 251 ? 8.924 -11.506 -23.523 1.00 93.88 251 TYR A O 1
ATOM 1966 N N . TRP A 1 252 ? 10.770 -12.645 -22.923 1.00 94.62 252 TRP A N 1
ATOM 1967 C CA . TRP A 1 252 ? 11.516 -12.496 -24.170 1.00 94.62 252 TRP A CA 1
ATOM 1968 C C . TRP A 1 252 ? 11.544 -13.786 -25.000 1.00 94.62 252 TRP A C 1
ATOM 1970 O O . TRP A 1 252 ? 12.381 -13.922 -25.895 1.00 94.62 252 TRP A O 1
ATOM 1980 N N . SER A 1 253 ? 10.670 -14.753 -24.696 1.00 91.06 253 SER A N 1
ATOM 1981 C CA . SER A 1 253 ? 10.593 -15.993 -25.463 1.00 91.06 253 SER A CA 1
ATOM 1982 C C . SER A 1 253 ? 10.143 -15.719 -26.897 1.00 91.06 253 SER A C 1
ATOM 1984 O O . SER A 1 253 ? 9.195 -14.970 -27.151 1.00 91.06 253 SER A O 1
ATOM 1986 N N . THR A 1 254 ? 10.821 -16.365 -27.841 1.00 88.12 254 THR A N 1
ATOM 1987 C CA . THR A 1 254 ? 10.413 -16.402 -29.251 1.00 88.12 254 THR A CA 1
ATOM 1988 C C . THR A 1 254 ? 9.728 -17.711 -29.620 1.00 88.12 254 THR A C 1
ATOM 1990 O O . THR A 1 254 ? 9.498 -17.953 -30.799 1.00 88.12 254 THR A O 1
ATOM 1993 N N . ASP A 1 255 ? 9.442 -18.561 -28.632 1.00 87.12 255 ASP A N 1
ATOM 1994 C CA . ASP A 1 255 ? 8.600 -19.739 -28.813 1.00 87.12 255 ASP A CA 1
ATOM 1995 C C . ASP A 1 255 ? 7.163 -19.284 -29.132 1.00 87.12 255 ASP A C 1
ATOM 1997 O O . ASP A 1 255 ? 6.576 -18.563 -28.315 1.00 87.12 255 ASP A O 1
ATOM 2001 N N . PRO A 1 256 ? 6.584 -19.685 -30.281 1.00 86.12 256 PRO A N 1
ATOM 2002 C CA . PRO A 1 256 ? 5.222 -19.327 -30.668 1.00 86.12 256 PRO A CA 1
ATOM 2003 C C . PRO A 1 256 ? 4.155 -19.623 -29.605 1.00 86.12 256 PRO A C 1
ATOM 2005 O O . PRO A 1 256 ? 3.168 -18.897 -29.540 1.00 86.12 256 PRO A O 1
ATOM 2008 N N . LEU A 1 257 ? 4.354 -20.628 -28.742 1.00 86.00 257 LEU A N 1
ATOM 2009 C CA . LEU A 1 257 ? 3.397 -20.985 -27.687 1.00 86.00 257 LEU A CA 1
ATOM 2010 C C . LEU A 1 257 ? 3.244 -19.901 -26.618 1.00 86.00 257 LEU A C 1
ATOM 2012 O O . LEU A 1 257 ? 2.215 -19.818 -25.951 1.00 86.00 257 LEU A O 1
ATOM 2016 N N . CYS A 1 258 ? 4.280 -19.093 -26.405 1.00 83.88 258 CYS A N 1
ATOM 2017 C CA . CYS A 1 258 ? 4.317 -18.141 -25.300 1.00 83.88 258 CYS A CA 1
ATOM 2018 C C . CYS A 1 258 ? 4.908 -16.782 -25.683 1.00 83.88 258 CYS A C 1
ATOM 2020 O O . CYS A 1 258 ? 5.197 -15.978 -24.791 1.00 83.88 258 CYS A O 1
ATOM 2022 N N . THR A 1 259 ? 5.096 -16.509 -26.975 1.00 87.75 259 THR A N 1
ATOM 2023 C CA . THR A 1 259 ? 5.722 -15.270 -27.431 1.00 87.75 259 THR A CA 1
ATOM 2024 C C . THR A 1 259 ? 4.864 -14.051 -27.100 1.00 87.75 259 THR A C 1
ATOM 2026 O O . THR A 1 259 ? 3.650 -14.031 -27.290 1.00 87.75 259 THR A O 1
ATOM 2029 N N . THR A 1 260 ? 5.511 -13.020 -26.562 1.00 87.88 260 THR A N 1
ATOM 2030 C CA . THR A 1 260 ? 4.902 -11.725 -26.239 1.00 87.88 260 THR A CA 1
ATOM 2031 C C . THR A 1 260 ? 5.864 -10.624 -26.682 1.00 87.88 260 THR A C 1
ATOM 2033 O O . THR A 1 260 ? 6.755 -10.271 -25.904 1.00 87.88 260 THR A O 1
ATOM 2036 N N . PRO A 1 261 ? 5.727 -10.090 -27.915 1.00 82.56 261 PRO A N 1
ATOM 2037 C CA . PRO A 1 261 ? 6.712 -9.181 -28.518 1.00 82.56 261 PRO A CA 1
ATOM 2038 C C . PRO A 1 261 ? 7.025 -7.941 -27.670 1.00 82.56 261 PRO A C 1
ATOM 2040 O O . PRO A 1 261 ? 8.172 -7.503 -27.621 1.00 82.56 261 PRO A O 1
ATOM 2043 N N . PHE A 1 262 ? 6.026 -7.470 -26.912 1.00 90.12 262 PHE A N 1
ATOM 2044 C CA . PHE A 1 262 ? 6.055 -6.267 -26.080 1.00 90.12 262 PHE A CA 1
ATOM 2045 C C . PHE A 1 262 ? 7.387 -6.033 -25.343 1.00 90.12 262 PHE A C 1
ATOM 2047 O O . PHE A 1 262 ? 8.042 -5.026 -25.585 1.00 90.12 262 PHE A O 1
ATOM 2054 N N . TRP A 1 263 ? 7.857 -6.958 -24.495 1.00 92.62 263 TRP A N 1
ATOM 2055 C CA . TRP A 1 263 ? 9.099 -6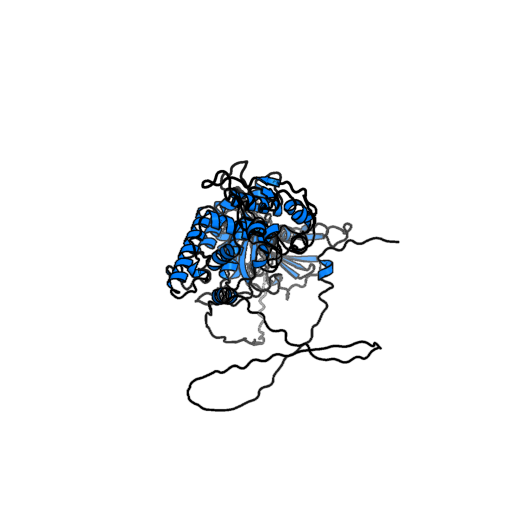.741 -23.730 1.00 92.62 263 TRP A CA 1
ATOM 2056 C C . TRP A 1 263 ? 10.329 -6.589 -24.624 1.00 92.62 263 TRP A C 1
ATOM 2058 O O . TRP A 1 263 ? 11.156 -5.708 -24.393 1.00 92.62 263 TRP A O 1
ATOM 2068 N N . GLY A 1 264 ? 10.450 -7.443 -25.643 1.00 89.75 264 GLY A N 1
ATOM 2069 C CA . GLY A 1 264 ? 11.600 -7.478 -26.545 1.00 89.75 264 GLY A CA 1
ATOM 2070 C C . GLY A 1 264 ? 11.660 -6.328 -27.548 1.00 89.75 264 GLY A C 1
ATOM 2071 O O . GLY A 1 264 ? 12.681 -6.194 -28.230 1.00 89.75 264 GLY A O 1
ATOM 2072 N N . ASP A 1 265 ? 10.601 -5.530 -27.657 1.00 88.44 265 ASP A N 1
ATOM 2073 C CA . ASP A 1 265 ? 10.552 -4.341 -28.512 1.00 88.44 265 ASP A CA 1
ATOM 2074 C C . ASP A 1 265 ? 10.988 -3.071 -27.767 1.00 88.44 265 ASP A C 1
ATOM 2076 O O . ASP A 1 265 ? 11.557 -2.169 -28.384 1.00 88.44 265 ASP A O 1
ATOM 2080 N N . TYR A 1 266 ? 10.828 -3.035 -26.438 1.00 91.81 266 TYR A N 1
ATOM 2081 C CA . TYR A 1 266 ? 11.277 -1.915 -25.602 1.00 91.81 266 TYR A CA 1
ATOM 2082 C C . TYR A 1 266 ? 12.665 -2.125 -24.982 1.00 91.81 266 TYR A C 1
ATOM 2084 O O . TYR A 1 266 ? 13.463 -1.190 -24.927 1.00 91.81 266 TYR A O 1
ATOM 2092 N N . MET A 1 267 ? 12.997 -3.337 -24.525 1.00 93.00 267 MET A N 1
ATOM 2093 C CA . MET A 1 267 ? 14.282 -3.609 -23.872 1.00 93.00 267 MET A CA 1
ATOM 2094 C C . MET A 1 267 ? 14.771 -5.024 -24.175 1.00 93.00 267 MET A C 1
ATOM 2096 O O . MET A 1 267 ? 14.007 -5.981 -24.136 1.00 93.00 267 MET A O 1
ATOM 2100 N N . ALA A 1 268 ? 16.064 -5.196 -24.452 1.00 92.56 268 ALA A N 1
ATOM 2101 C CA . ALA A 1 268 ? 16.635 -6.532 -24.615 1.00 92.56 268 ALA A CA 1
ATOM 2102 C C . ALA A 1 268 ? 16.632 -7.297 -23.279 1.00 92.56 268 ALA A C 1
ATOM 2104 O O . ALA A 1 268 ? 16.921 -6.712 -22.235 1.00 92.56 268 ALA A O 1
ATOM 2105 N N . ARG A 1 269 ? 16.393 -8.616 -23.322 1.00 93.50 269 ARG A N 1
ATOM 2106 C CA . ARG A 1 269 ? 16.363 -9.495 -22.136 1.00 93.50 269 ARG A CA 1
ATOM 2107 C C . ARG A 1 269 ? 17.556 -9.276 -21.210 1.00 93.50 269 ARG A C 1
ATOM 2109 O O . ARG A 1 269 ? 17.383 -9.048 -20.019 1.00 93.50 269 ARG A O 1
ATOM 2116 N N . ASP A 1 270 ? 18.763 -9.334 -21.765 1.00 91.31 270 ASP A N 1
ATOM 2117 C CA . ASP A 1 270 ? 19.995 -9.267 -20.976 1.00 91.31 270 ASP A CA 1
ATOM 2118 C C . ASP A 1 270 ? 20.205 -7.867 -20.379 1.00 91.31 270 ASP A C 1
ATOM 2120 O O . ASP A 1 270 ? 20.752 -7.748 -19.288 1.00 91.31 270 ASP A O 1
ATOM 2124 N N . ARG A 1 271 ? 19.691 -6.809 -21.030 1.00 94.25 271 ARG A N 1
ATOM 2125 C CA . ARG A 1 271 ? 19.685 -5.450 -20.468 1.00 94.25 271 ARG A CA 1
ATOM 2126 C C . ARG A 1 271 ? 18.719 -5.342 -19.291 1.00 94.25 271 ARG A C 1
ATOM 2128 O O . ARG A 1 271 ? 19.112 -4.809 -18.260 1.00 94.25 271 ARG A O 1
ATOM 2135 N N . TYR A 1 272 ? 17.508 -5.891 -19.412 1.00 95.38 272 TYR A N 1
ATOM 2136 C CA . TYR A 1 272 ? 16.549 -5.926 -18.304 1.00 95.38 272 TYR A CA 1
ATOM 2137 C C . TYR A 1 272 ? 17.104 -6.697 -17.106 1.00 95.38 272 TYR A C 1
ATOM 2139 O O . TYR A 1 272 ? 17.037 -6.214 -15.982 1.00 95.38 272 TYR A O 1
ATOM 2147 N N . LEU A 1 273 ? 17.687 -7.878 -17.340 1.00 93.81 273 LEU A N 1
ATOM 2148 C CA . LEU A 1 273 ? 18.300 -8.679 -16.279 1.00 93.81 273 LEU A CA 1
ATOM 2149 C C . LEU A 1 273 ? 19.498 -7.968 -15.645 1.00 93.81 273 LEU A C 1
ATOM 2151 O O . LEU A 1 273 ? 19.664 -8.059 -14.434 1.00 93.81 273 LEU A O 1
ATOM 2155 N N . ALA A 1 274 ? 20.292 -7.233 -16.430 1.00 93.81 274 ALA A N 1
ATOM 2156 C CA . ALA A 1 274 ? 21.389 -6.437 -15.895 1.00 93.81 274 ALA A CA 1
ATOM 2157 C C . ALA A 1 274 ? 20.900 -5.298 -14.997 1.00 93.81 274 ALA A C 1
ATOM 2159 O O . ALA A 1 274 ? 21.406 -5.136 -13.890 1.00 93.81 274 ALA A O 1
ATOM 2160 N N . ILE A 1 275 ? 19.881 -4.551 -15.436 1.00 95.94 275 ILE A N 1
ATOM 2161 C CA . ILE A 1 275 ? 19.264 -3.503 -14.613 1.00 95.94 275 ILE A CA 1
ATOM 2162 C C . ILE A 1 275 ? 18.633 -4.125 -13.366 1.00 95.94 275 ILE A C 1
ATOM 2164 O O . ILE A 1 275 ? 18.875 -3.638 -12.275 1.00 95.94 275 ILE A O 1
ATOM 2168 N N . LEU A 1 276 ? 17.893 -5.232 -13.485 1.00 94.81 276 LEU A N 1
ATOM 2169 C CA . LEU A 1 276 ? 17.314 -5.930 -12.333 1.00 94.81 276 LEU A CA 1
ATOM 2170 C C . LEU A 1 276 ? 18.388 -6.409 -11.351 1.00 94.81 276 LEU A C 1
ATOM 2172 O O . LEU A 1 276 ? 18.168 -6.359 -10.140 1.00 94.81 276 LEU A O 1
ATOM 2176 N N . GLY A 1 277 ? 19.526 -6.883 -11.863 1.00 92.31 277 GLY A N 1
ATOM 2177 C CA . GLY A 1 277 ? 20.707 -7.247 -11.091 1.00 92.31 277 GLY A CA 1
ATOM 2178 C C . GLY A 1 277 ? 21.205 -6.046 -10.299 1.00 92.31 277 GLY A C 1
ATOM 2179 O O . GLY A 1 277 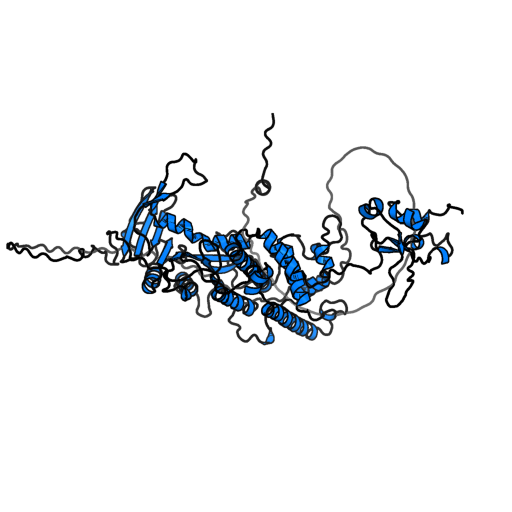? 21.076 -6.015 -9.081 1.00 92.31 277 GLY A O 1
ATOM 2180 N N . PHE A 1 278 ? 21.657 -4.994 -10.965 1.00 94.38 278 PHE A N 1
ATOM 2181 C CA . PHE A 1 278 ? 22.235 -3.845 -10.269 1.00 94.38 278 PHE A CA 1
ATOM 2182 C C . PHE A 1 278 ? 21.228 -2.875 -9.644 1.00 94.38 278 PHE A C 1
ATOM 2184 O O . PHE A 1 278 ? 21.657 -1.934 -8.986 1.00 94.38 278 PHE A O 1
ATOM 2191 N N . PHE A 1 279 ? 19.917 -3.081 -9.822 1.00 95.38 279 PHE A N 1
ATOM 2192 C CA . PHE A 1 279 ? 18.879 -2.210 -9.270 1.00 95.38 279 PHE A CA 1
ATOM 2193 C C . PHE A 1 279 ? 19.113 -2.018 -7.783 1.00 95.38 279 PHE A C 1
ATOM 2195 O O . PHE A 1 279 ? 19.113 -3.017 -7.066 1.00 95.38 279 PHE A O 1
ATOM 2202 N N . HIS A 1 280 ? 19.286 -0.769 -7.352 1.00 94.88 280 HIS A N 1
ATOM 2203 C CA . HIS A 1 280 ? 19.671 -0.405 -5.992 1.00 94.88 280 HIS A CA 1
ATOM 2204 C C . HIS A 1 280 ? 19.062 0.944 -5.596 1.00 94.88 280 HIS A C 1
ATOM 2206 O O . HIS A 1 280 ? 18.708 1.742 -6.462 1.00 94.88 280 HIS A O 1
ATOM 2212 N N . LEU A 1 281 ? 18.905 1.188 -4.292 1.00 95.19 281 LEU A N 1
ATOM 2213 C CA . LEU A 1 281 ? 18.192 2.365 -3.761 1.00 95.19 281 LEU A CA 1
ATOM 2214 C C . LEU A 1 281 ? 19.021 3.226 -2.802 1.00 95.19 281 LEU A C 1
ATOM 2216 O O . LEU A 1 281 ? 18.559 4.287 -2.388 1.00 95.19 281 LEU A O 1
ATOM 2220 N N . VAL A 1 282 ? 20.212 2.767 -2.419 1.00 92.44 282 VAL A N 1
ATOM 2221 C CA . VAL A 1 282 ? 21.060 3.406 -1.405 1.00 92.44 282 VAL A CA 1
ATOM 2222 C C . VAL A 1 282 ? 22.525 3.298 -1.775 1.00 92.44 282 VAL A C 1
ATOM 2224 O O . VAL A 1 282 ? 22.934 2.301 -2.356 1.00 92.44 282 VAL A O 1
ATOM 2227 N N . ASP A 1 283 ? 23.341 4.250 -1.346 1.00 89.44 283 ASP A N 1
ATOM 2228 C CA . ASP A 1 283 ? 24.785 4.081 -1.428 1.00 89.44 283 ASP A CA 1
ATOM 2229 C C . ASP A 1 283 ? 25.238 3.112 -0.323 1.00 89.44 283 ASP A C 1
ATOM 2231 O O . ASP A 1 283 ? 25.007 3.351 0.864 1.00 89.44 283 ASP A O 1
ATOM 2235 N N . ASN A 1 284 ? 25.885 2.009 -0.708 1.00 81.06 284 ASN A N 1
ATOM 2236 C CA . ASN A 1 284 ? 26.407 1.026 0.242 1.00 81.06 284 ASN A CA 1
ATOM 2237 C C . ASN A 1 284 ? 27.565 1.578 1.090 1.00 81.06 284 ASN A C 1
ATOM 2239 O O . ASN A 1 284 ? 27.769 1.088 2.201 1.00 81.06 284 ASN A O 1
ATOM 2243 N N . GLN A 1 285 ? 28.314 2.568 0.597 1.00 76.00 285 GLN A N 1
ATOM 2244 C CA . GLN A 1 285 ? 29.442 3.167 1.317 1.00 76.00 285 GLN A CA 1
ATOM 2245 C C . GLN A 1 285 ? 28.985 4.219 2.337 1.00 76.00 285 GLN A C 1
ATOM 2247 O O . GLN A 1 285 ? 29.589 4.363 3.399 1.00 76.00 285 GLN A O 1
ATOM 2252 N N . GLY A 1 286 ? 27.868 4.902 2.067 1.00 65.62 286 GLY A N 1
ATOM 2253 C CA . GLY A 1 286 ? 27.244 5.863 2.982 1.00 65.62 286 GLY A CA 1
ATOM 2254 C C . GLY A 1 286 ? 26.572 5.244 4.219 1.00 65.62 286 GLY A C 1
ATOM 2255 O O . GLY A 1 286 ? 26.038 5.971 5.061 1.00 65.62 286 GLY A O 1
ATOM 2256 N N . MET A 1 287 ? 26.572 3.914 4.363 1.00 62.31 287 MET A N 1
ATOM 2257 C CA . MET A 1 287 ? 25.807 3.217 5.401 1.00 62.31 287 MET A CA 1
ATOM 2258 C C . MET A 1 287 ? 26.484 3.283 6.774 1.00 62.31 287 MET A C 1
ATOM 2260 O O . MET A 1 287 ? 27.262 2.412 7.158 1.00 62.31 287 MET A O 1
ATOM 2264 N N . ARG A 1 288 ? 26.147 4.324 7.543 1.00 55.56 288 ARG A N 1
ATOM 2265 C CA . ARG A 1 288 ? 26.657 4.535 8.910 1.00 55.56 288 ARG A CA 1
ATOM 2266 C C . ARG A 1 288 ? 25.797 3.911 10.013 1.00 55.56 288 ARG A C 1
ATOM 2268 O O . ARG A 1 288 ? 26.319 3.663 11.094 1.00 55.56 288 ARG A O 1
ATOM 2275 N N . ASN A 1 289 ? 24.513 3.633 9.767 1.00 64.31 289 ASN A N 1
ATOM 2276 C CA . ASN A 1 289 ? 23.606 3.123 10.799 1.00 64.31 289 ASN A CA 1
ATOM 2277 C C . ASN A 1 289 ? 23.287 1.631 10.605 1.00 64.31 289 ASN A C 1
ATOM 2279 O O . ASN A 1 289 ? 22.385 1.271 9.850 1.00 64.31 289 ASN A O 1
ATOM 2283 N N . ARG A 1 290 ? 24.024 0.764 11.309 1.00 65.56 290 ARG A N 1
ATOM 2284 C CA . ARG A 1 290 ? 23.801 -0.694 11.302 1.00 65.56 290 ARG A CA 1
ATOM 2285 C C . ARG A 1 290 ? 22.551 -1.129 12.080 1.00 65.56 290 ARG A C 1
ATOM 2287 O O . ARG A 1 290 ? 22.163 -2.288 11.977 1.00 65.56 290 ARG A O 1
ATOM 2294 N N . GLU A 1 291 ? 21.913 -0.232 12.831 1.00 80.31 291 GLU A N 1
ATOM 2295 C CA . GLU A 1 291 ? 20.722 -0.549 13.629 1.00 80.31 291 GLU A CA 1
ATOM 2296 C C . GLU A 1 291 ? 19.437 -0.552 12.787 1.00 80.31 291 GLU A C 1
ATOM 2298 O O . GLU A 1 291 ? 18.472 -1.251 13.110 1.00 80.31 291 GLU A O 1
ATOM 2303 N N . ASP A 1 292 ? 19.416 0.189 11.674 1.00 88.50 292 ASP A N 1
ATOM 2304 C CA . ASP A 1 292 ? 18.270 0.208 10.772 1.00 88.50 292 ASP A CA 1
ATOM 2305 C C . ASP A 1 292 ? 18.221 -1.059 9.905 1.00 88.50 292 ASP A C 1
ATOM 2307 O O . ASP A 1 292 ? 18.830 -1.153 8.835 1.00 88.50 292 ASP A O 1
ATOM 2311 N N . LYS A 1 293 ? 17.425 -2.040 10.338 1.00 91.25 293 LYS A N 1
ATOM 2312 C CA . LYS A 1 293 ? 17.254 -3.312 9.619 1.00 91.25 293 LYS A CA 1
ATOM 2313 C C . LYS A 1 293 ? 16.629 -3.169 8.224 1.00 91.25 293 LYS A C 1
ATOM 2315 O O . LYS A 1 293 ? 16.755 -4.105 7.437 1.00 91.25 293 LYS A O 1
ATOM 2320 N N . ILE A 1 294 ? 15.985 -2.039 7.894 1.00 93.69 294 ILE A N 1
ATOM 2321 C CA . ILE A 1 294 ? 15.419 -1.797 6.553 1.00 93.69 294 ILE A CA 1
ATOM 2322 C C . ILE A 1 294 ? 16.168 -0.739 5.734 1.00 93.69 294 ILE A C 1
ATOM 2324 O O . ILE A 1 294 ? 15.654 -0.278 4.713 1.00 93.69 294 ILE A O 1
ATOM 2328 N N . HIS A 1 295 ? 17.402 -0.404 6.122 1.00 91.50 295 HIS A N 1
ATOM 2329 C CA . HIS A 1 295 ? 18.215 0.640 5.490 1.00 91.50 295 HIS A CA 1
ATOM 2330 C C . HIS A 1 295 ? 18.262 0.550 3.953 1.00 91.50 295 HIS A C 1
ATOM 2332 O O . HIS A 1 295 ? 18.183 1.574 3.287 1.00 91.50 295 HIS A O 1
ATOM 2338 N N . LYS A 1 296 ? 18.300 -0.661 3.367 1.00 93.06 296 LYS A N 1
ATOM 2339 C CA . LYS A 1 296 ? 18.352 -0.882 1.904 1.00 93.06 296 LYS A CA 1
ATOM 2340 C C . LYS A 1 296 ? 17.181 -0.272 1.128 1.00 93.06 296 LYS A C 1
ATOM 2342 O O . LYS A 1 296 ? 17.312 -0.053 -0.070 1.00 93.06 296 LYS A O 1
ATOM 2347 N N . VAL A 1 297 ? 16.039 -0.042 1.775 1.00 95.19 297 VAL A N 1
ATOM 2348 C CA . VAL A 1 297 ? 14.846 0.562 1.156 1.00 95.19 297 VAL A CA 1
ATOM 2349 C C . VAL A 1 297 ? 14.441 1.878 1.816 1.00 95.19 297 VAL A C 1
ATOM 2351 O O . VAL A 1 297 ? 13.436 2.466 1.419 1.00 95.19 297 VAL A O 1
ATOM 2354 N N . ARG A 1 298 ? 15.208 2.344 2.810 1.00 94.19 298 ARG A N 1
ATOM 2355 C CA . ARG A 1 298 ? 14.862 3.484 3.661 1.00 94.19 298 ARG A CA 1
ATOM 2356 C C . ARG A 1 298 ? 14.539 4.758 2.872 1.00 94.19 298 ARG A C 1
ATOM 2358 O O . ARG A 1 298 ? 13.472 5.304 3.135 1.00 94.19 298 ARG A O 1
ATOM 2365 N N . PRO A 1 299 ? 15.325 5.183 1.856 1.00 95.12 299 PRO A N 1
ATOM 2366 C CA . PRO A 1 299 ? 14.996 6.403 1.115 1.00 95.12 299 PRO A CA 1
ATOM 2367 C C . PRO A 1 299 ? 13.637 6.342 0.418 1.00 95.12 299 PRO A C 1
ATOM 2369 O O . PRO A 1 299 ? 12.866 7.292 0.482 1.00 95.12 299 PRO A O 1
ATOM 2372 N N . LEU A 1 300 ? 13.309 5.207 -0.209 1.00 97.50 300 LEU A N 1
ATOM 2373 C CA . LEU A 1 300 ? 12.012 5.032 -0.863 1.00 97.50 300 LEU A CA 1
ATOM 2374 C C . LEU A 1 300 ? 10.876 4.933 0.163 1.00 97.50 300 LEU A C 1
ATOM 2376 O O . LEU A 1 300 ? 9.803 5.488 -0.059 1.00 97.50 300 LEU A O 1
ATOM 2380 N N . PHE A 1 301 ? 11.099 4.233 1.278 1.00 97.56 301 PHE A N 1
ATOM 2381 C CA . PHE A 1 301 ? 10.102 4.091 2.337 1.00 97.56 301 PHE A CA 1
ATOM 2382 C C . PHE A 1 301 ? 9.738 5.445 2.958 1.00 97.56 301 PHE A C 1
ATOM 2384 O O . PHE A 1 301 ? 8.556 5.774 3.034 1.00 97.56 301 PHE A O 1
ATOM 2391 N N . ASP A 1 302 ? 10.737 6.233 3.361 1.00 96.62 302 ASP A N 1
ATOM 2392 C CA . ASP A 1 302 ? 10.529 7.526 4.019 1.00 96.62 302 ASP A CA 1
ATOM 2393 C C . ASP A 1 302 ? 9.922 8.551 3.054 1.00 96.62 302 ASP A C 1
ATOM 2395 O O . ASP A 1 302 ? 9.014 9.296 3.437 1.00 96.62 302 ASP A O 1
ATOM 2399 N N . HIS A 1 303 ? 10.350 8.535 1.785 1.00 98.00 303 HIS A N 1
ATOM 2400 C CA . HIS A 1 303 ? 9.738 9.337 0.727 1.00 98.00 303 HIS A CA 1
ATOM 2401 C C . HIS A 1 303 ? 8.241 9.042 0.606 1.00 98.00 303 HIS A C 1
ATOM 2403 O O . HIS A 1 303 ? 7.415 9.942 0.737 1.00 98.00 303 HIS A O 1
ATOM 2409 N N . LEU A 1 304 ? 7.865 7.772 0.431 1.00 98.38 304 LEU A N 1
ATOM 2410 C CA . LEU A 1 304 ? 6.458 7.388 0.298 1.00 98.38 304 LEU A CA 1
ATOM 2411 C C . LEU A 1 304 ? 5.652 7.700 1.563 1.00 98.38 304 LEU A C 1
ATOM 2413 O O . LEU A 1 304 ? 4.556 8.250 1.468 1.00 98.38 304 LEU A O 1
ATOM 2417 N N . ALA A 1 305 ? 6.204 7.414 2.744 1.00 96.69 305 ALA A N 1
ATOM 2418 C CA . ALA A 1 305 ? 5.567 7.729 4.019 1.00 96.69 305 ALA A CA 1
ATOM 2419 C C . ALA A 1 305 ? 5.309 9.234 4.195 1.00 96.69 305 ALA A C 1
ATOM 2421 O O . ALA A 1 305 ? 4.325 9.601 4.835 1.00 96.69 305 ALA A O 1
ATOM 2422 N N . THR A 1 306 ? 6.163 10.085 3.620 1.00 97.00 306 THR A N 1
ATOM 2423 C CA . THR A 1 306 ? 5.999 11.545 3.586 1.00 97.00 306 THR A CA 1
ATOM 2424 C C . THR A 1 306 ? 4.933 11.949 2.568 1.00 97.00 306 THR A C 1
ATOM 2426 O O . THR A 1 306 ? 3.964 12.625 2.911 1.00 97.00 306 THR A O 1
ATOM 2429 N N . ARG A 1 307 ? 5.006 11.428 1.337 1.00 97.56 307 ARG A N 1
ATOM 2430 C CA . ARG A 1 307 ? 4.021 11.732 0.287 1.00 97.56 307 ARG A CA 1
ATOM 2431 C C . ARG A 1 307 ? 2.598 11.308 0.647 1.00 97.56 307 ARG A C 1
ATOM 2433 O O . ARG A 1 307 ? 1.665 12.028 0.312 1.00 97.56 307 ARG A O 1
ATOM 2440 N N . PHE A 1 308 ? 2.396 10.211 1.380 1.00 95.81 308 PHE A N 1
ATOM 2441 C CA . PHE A 1 308 ? 1.053 9.835 1.854 1.00 95.81 308 PHE A CA 1
ATOM 2442 C C . PHE A 1 308 ? 0.432 10.860 2.803 1.00 95.81 308 PHE A C 1
ATOM 2444 O O . PHE A 1 308 ? -0.790 10.917 2.895 1.00 95.81 308 PHE A O 1
ATOM 2451 N N . LYS A 1 309 ? 1.245 11.667 3.498 1.00 94.31 309 LYS A N 1
ATOM 2452 C CA . LYS A 1 309 ? 0.754 12.764 4.344 1.00 94.31 309 LYS A CA 1
ATOM 2453 C C . LYS A 1 309 ? 0.474 14.023 3.530 1.00 94.31 309 LYS A C 1
ATOM 2455 O O . LYS A 1 309 ? -0.513 14.697 3.792 1.00 94.31 309 LYS A O 1
ATOM 2460 N N . ASP A 1 310 ? 1.357 14.327 2.585 1.00 95.31 310 ASP A N 1
ATOM 2461 C CA . ASP A 1 310 ? 1.362 15.616 1.891 1.00 95.31 310 ASP A CA 1
ATOM 2462 C C . ASP A 1 310 ? 0.373 15.670 0.724 1.00 95.31 310 ASP A C 1
ATOM 2464 O O . ASP A 1 310 ? -0.077 16.744 0.344 1.00 95.31 310 ASP A O 1
ATOM 2468 N N . VAL A 1 311 ? 0.049 14.518 0.132 1.00 96.81 311 VAL A N 1
ATOM 2469 C CA . VAL A 1 311 ? -0.821 14.436 -1.050 1.00 96.81 311 VAL A CA 1
ATOM 2470 C C . VAL A 1 311 ? -2.299 14.390 -0.670 1.00 96.81 311 VAL A C 1
ATOM 2472 O O . VAL A 1 311 ? -3.134 14.897 -1.414 1.00 96.81 311 VAL A O 1
ATOM 2475 N N . TYR A 1 312 ? -2.646 13.767 0.457 1.00 96.94 312 TYR A N 1
ATOM 2476 C CA . TYR A 1 312 ? -4.027 13.418 0.781 1.00 96.94 312 TYR A CA 1
ATOM 2477 C C . TYR A 1 312 ? -4.319 13.537 2.275 1.00 96.94 312 TYR A C 1
ATOM 2479 O O . TYR A 1 312 ? -3.529 13.094 3.112 1.00 96.94 312 TYR A O 1
ATOM 2487 N N . TYR A 1 313 ? -5.493 14.076 2.602 1.00 97.19 313 TYR A N 1
ATOM 2488 C CA . TYR A 1 313 ? -6.038 14.066 3.953 1.00 97.19 313 TYR A CA 1
ATOM 2489 C C . TYR A 1 313 ? -7.240 13.114 4.045 1.00 97.19 313 TYR A C 1
ATOM 2491 O O . TYR A 1 313 ? -8.198 13.286 3.289 1.00 97.19 313 TYR A O 1
ATOM 2499 N N . PRO A 1 314 ? -7.240 12.142 4.976 1.00 97.12 314 PRO A N 1
ATOM 2500 C CA . PRO A 1 314 ? -8.266 11.109 5.007 1.00 97.12 314 PRO A CA 1
ATOM 2501 C C . PRO A 1 314 ? -9.601 11.569 5.601 1.00 97.12 314 PRO A C 1
ATOM 2503 O O . PRO A 1 314 ? -9.696 12.599 6.276 1.00 97.12 314 PRO A O 1
ATOM 2506 N N . GLN A 1 315 ? -10.638 10.773 5.357 1.00 96.69 315 GLN A N 1
ATOM 2507 C CA . GLN A 1 315 ? -11.954 10.842 5.989 1.00 96.69 315 GLN A CA 1
ATOM 2508 C C . GLN A 1 315 ? -11.894 10.549 7.495 1.00 96.69 315 GLN A C 1
ATOM 2510 O O . GLN A 1 315 ? -10.847 10.213 8.057 1.00 96.69 315 GLN A O 1
ATOM 2515 N N . GLN A 1 316 ? -13.022 10.750 8.180 1.00 97.19 316 GLN A N 1
ATOM 2516 C CA . GLN A 1 316 ? -13.098 10.690 9.637 1.00 97.19 316 GLN A CA 1
ATOM 2517 C C . GLN A 1 316 ? -12.718 9.302 10.188 1.00 97.19 316 GLN A C 1
ATOM 2519 O O . GLN A 1 316 ? -12.040 9.220 11.219 1.00 97.19 316 GLN A O 1
ATOM 2524 N N . GLU A 1 317 ? -13.124 8.230 9.515 1.00 98.12 317 GLU A N 1
ATOM 2525 C CA . GLU A 1 317 ? -12.949 6.843 9.937 1.00 98.12 317 GLU A CA 1
ATOM 2526 C C . GLU A 1 317 ? -11.619 6.245 9.441 1.00 98.12 317 GLU A C 1
ATOM 2528 O O . GLU A 1 317 ? -11.376 6.103 8.241 1.00 98.12 317 GLU A O 1
ATOM 2533 N N . LEU A 1 318 ? -10.755 5.857 10.386 1.00 98.44 318 LEU A N 1
ATOM 2534 C CA . LEU A 1 318 ? -9.442 5.261 10.121 1.00 98.44 318 LEU A CA 1
ATOM 2535 C C . LEU A 1 318 ? -9.333 3.889 10.784 1.00 98.44 318 LEU A C 1
ATOM 2537 O O . LEU A 1 318 ? -9.697 3.741 11.944 1.00 98.44 318 LEU A O 1
ATOM 2541 N N . SER A 1 319 ? -8.763 2.909 10.097 1.00 98.38 319 SER A N 1
ATOM 2542 C CA . SER A 1 319 ? -8.519 1.557 10.609 1.00 98.38 319 SER A CA 1
ATOM 2543 C C . SER A 1 319 ? -7.028 1.315 10.830 1.00 98.38 319 SER A C 1
ATOM 2545 O O . SER A 1 319 ? -6.201 1.724 10.015 1.00 98.38 319 SER A O 1
ATOM 2547 N N . VAL A 1 320 ? -6.673 0.654 11.932 1.00 98.50 320 VAL A N 1
ATOM 2548 C CA . VAL A 1 320 ? -5.304 0.221 12.231 1.00 98.50 320 VAL A CA 1
ATOM 2549 C C . VAL A 1 320 ? -5.256 -1.294 12.313 1.00 98.50 320 VAL A C 1
ATOM 2551 O O . VAL A 1 320 ? -5.912 -1.894 13.165 1.00 98.50 320 VAL A O 1
ATOM 2554 N N . ASP A 1 321 ? -4.442 -1.889 11.447 1.00 97.00 321 ASP A N 1
ATOM 2555 C CA . ASP A 1 321 ? -4.193 -3.327 11.411 1.00 97.00 321 ASP A CA 1
ATOM 2556 C C . ASP A 1 321 ? -2.860 -3.645 10.702 1.00 97.00 321 ASP A C 1
ATOM 2558 O O . ASP A 1 321 ? -2.001 -2.782 10.486 1.00 97.00 321 ASP A O 1
ATOM 2562 N N . GLU A 1 322 ? -2.654 -4.917 10.387 1.00 95.44 322 GLU A N 1
ATOM 2563 C CA . GLU A 1 322 ? -1.402 -5.513 9.964 1.00 95.44 322 GLU A CA 1
ATOM 2564 C C . GLU A 1 322 ? -1.500 -6.019 8.526 1.00 95.44 322 GLU A C 1
ATOM 2566 O O . GLU A 1 322 ? -2.383 -6.805 8.178 1.00 95.44 322 GLU A O 1
ATOM 2571 N N . SER A 1 323 ? -0.519 -5.637 7.715 1.00 94.94 323 SER A N 1
ATOM 2572 C CA . SER A 1 323 ? -0.300 -6.121 6.356 1.00 94.94 323 SER A CA 1
ATOM 2573 C C . SER A 1 323 ? 0.964 -6.987 6.284 1.00 94.94 323 SER A C 1
ATOM 2575 O O . SER A 1 323 ? 1.874 -6.891 7.120 1.00 94.94 323 SER A O 1
ATOM 2577 N N . MET A 1 324 ? 1.032 -7.861 5.276 1.00 94.31 324 MET A N 1
ATOM 2578 C CA . MET A 1 324 ? 2.117 -8.827 5.091 1.00 94.31 324 MET A CA 1
ATOM 2579 C C . MET A 1 324 ? 2.742 -8.730 3.699 1.00 94.31 324 MET A C 1
ATOM 2581 O O . MET A 1 324 ? 2.098 -9.005 2.688 1.00 94.31 324 MET A O 1
ATOM 2585 N N . ILE A 1 325 ? 4.050 -8.464 3.644 1.00 94.81 325 ILE A N 1
ATOM 2586 C CA . ILE A 1 325 ? 4.836 -8.568 2.407 1.00 94.81 325 ILE A CA 1
ATOM 2587 C C . ILE A 1 325 ? 5.340 -10.012 2.276 1.00 94.81 325 ILE A C 1
ATOM 2589 O O . ILE A 1 325 ? 6.158 -10.430 3.101 1.00 94.81 325 ILE A O 1
ATOM 2593 N N . PRO A 1 326 ? 4.930 -10.793 1.255 1.00 93.06 326 PRO A N 1
ATOM 2594 C CA . PRO A 1 326 ? 5.296 -12.205 1.188 1.00 93.06 326 PRO A CA 1
ATOM 2595 C C . PRO A 1 326 ? 6.809 -12.401 1.069 1.00 93.06 326 PRO A C 1
ATOM 2597 O O . PRO A 1 326 ? 7.432 -11.902 0.125 1.00 93.06 326 PRO A O 1
ATOM 2600 N N . TRP A 1 327 ? 7.381 -13.162 2.004 1.00 93.88 327 TRP A N 1
ATOM 2601 C CA . TRP A 1 327 ? 8.810 -13.466 2.077 1.00 93.88 327 TRP A CA 1
ATOM 2602 C C . TRP A 1 327 ? 9.057 -14.778 2.828 1.00 93.88 327 TRP A C 1
ATOM 2604 O O . TRP A 1 327 ? 8.616 -14.946 3.962 1.00 93.88 327 TRP A O 1
ATOM 2614 N N . ARG A 1 328 ? 9.793 -15.711 2.210 1.00 91.25 328 ARG A N 1
ATOM 2615 C CA . ARG A 1 328 ? 10.147 -17.007 2.823 1.00 91.25 328 ARG A CA 1
ATOM 2616 C C . ARG A 1 328 ? 11.643 -17.185 3.098 1.00 91.25 328 ARG A C 1
ATOM 2618 O O . ARG A 1 328 ? 11.991 -18.088 3.851 1.00 91.25 328 ARG A O 1
ATOM 2625 N N . GLY A 1 329 ? 12.507 -16.345 2.522 1.00 90.38 329 GLY A N 1
ATOM 2626 C CA . GLY A 1 329 ? 13.962 -16.440 2.686 1.00 90.38 329 GLY A CA 1
ATOM 2627 C C . GLY A 1 329 ? 14.444 -16.103 4.101 1.00 90.38 329 GLY A C 1
ATOM 2628 O O . GLY A 1 329 ? 13.663 -15.666 4.951 1.00 90.38 329 GLY A O 1
ATOM 2629 N N . ARG A 1 330 ? 15.745 -16.290 4.345 1.00 90.31 330 ARG A N 1
ATOM 2630 C CA . ARG A 1 330 ? 16.390 -15.923 5.615 1.00 90.31 330 ARG A CA 1
ATOM 2631 C C . ARG A 1 330 ? 16.321 -14.408 5.808 1.00 90.31 330 ARG A C 1
ATOM 2633 O O . ARG A 1 330 ? 16.704 -13.655 4.919 1.00 90.31 330 ARG A O 1
ATOM 2640 N N . LEU A 1 331 ? 15.764 -13.983 6.936 1.00 92.12 331 LEU A N 1
ATOM 2641 C CA . LEU A 1 331 ? 15.647 -12.584 7.338 1.00 92.12 331 LEU A CA 1
ATOM 2642 C C . LEU A 1 331 ? 15.333 -12.539 8.834 1.00 92.12 331 LEU A C 1
ATOM 2644 O O . LEU A 1 331 ? 14.379 -13.183 9.271 1.00 92.12 331 LEU A O 1
ATOM 2648 N N . SER A 1 332 ? 16.098 -11.762 9.600 1.00 90.75 332 SER A N 1
ATOM 2649 C CA . SER A 1 332 ? 16.018 -11.726 11.070 1.00 90.75 332 SER A CA 1
ATOM 2650 C C . SER A 1 332 ? 14.683 -11.220 11.626 1.00 90.75 332 SER A C 1
ATOM 2652 O O . SER A 1 332 ? 14.355 -11.488 12.775 1.00 90.75 332 SER A O 1
ATOM 2654 N N . PHE A 1 333 ? 13.894 -10.507 10.822 1.00 93.44 333 PHE A N 1
ATOM 2655 C CA . PHE A 1 333 ? 12.579 -9.975 11.197 1.00 93.44 333 PHE A CA 1
ATOM 2656 C C . PHE A 1 333 ? 11.434 -10.518 10.326 1.00 93.44 333 PHE A C 1
ATOM 2658 O O . PHE A 1 333 ? 10.375 -9.900 10.206 1.00 93.44 333 PHE A O 1
ATOM 2665 N N . ARG A 1 334 ? 11.629 -11.688 9.703 1.00 94.81 334 ARG A N 1
ATOM 2666 C CA . ARG A 1 334 ? 10.538 -12.428 9.054 1.00 94.81 334 ARG A CA 1
ATOM 2667 C C . ARG A 1 334 ? 9.553 -12.918 10.116 1.00 94.81 334 ARG A C 1
ATOM 2669 O O . ARG A 1 334 ? 9.947 -13.592 11.061 1.00 94.81 334 ARG A O 1
ATOM 2676 N N . MET A 1 335 ? 8.271 -12.673 9.891 1.00 94.69 335 MET A N 1
ATOM 2677 C CA . MET A 1 335 ? 7.179 -13.110 10.752 1.00 94.69 335 MET A CA 1
ATOM 2678 C C . MET A 1 335 ? 6.421 -14.290 10.148 1.00 94.69 335 MET A C 1
ATOM 2680 O O . MET A 1 335 ? 6.278 -14.396 8.925 1.00 94.69 335 MET A O 1
ATOM 2684 N N . PHE A 1 336 ? 5.909 -15.148 11.030 1.00 93.88 336 PHE A N 1
ATOM 2685 C CA . PHE A 1 336 ? 4.901 -16.151 10.711 1.00 93.88 336 PHE A CA 1
ATOM 2686 C C . PHE A 1 336 ? 3.580 -15.773 11.387 1.00 93.88 336 PHE A C 1
ATOM 2688 O O . PHE A 1 336 ? 3.521 -15.683 12.612 1.00 93.88 336 PHE A O 1
ATOM 2695 N N . ILE A 1 337 ? 2.533 -15.531 10.597 1.00 90.19 337 ILE A N 1
ATOM 2696 C CA . ILE A 1 337 ? 1.191 -15.185 11.078 1.00 90.19 337 ILE A CA 1
ATOM 2697 C C . ILE A 1 337 ? 0.211 -16.229 10.525 1.00 90.19 337 ILE A C 1
ATOM 2699 O O . ILE A 1 337 ? -0.189 -16.124 9.364 1.00 90.19 337 ILE A O 1
ATOM 2703 N N . PRO A 1 338 ? -0.176 -17.248 11.319 1.00 88.94 338 PRO A N 1
ATOM 2704 C CA . PRO A 1 338 ? -0.997 -18.365 10.844 1.00 88.94 338 PRO A CA 1
ATOM 2705 C C . PRO A 1 338 ? -2.335 -17.948 10.224 1.00 88.94 338 PRO A C 1
ATOM 2707 O O . PRO A 1 338 ? -2.819 -18.613 9.314 1.00 88.94 338 PRO A O 1
ATOM 2710 N N . SER A 1 339 ? -2.929 -16.864 10.728 1.00 83.94 339 SER A N 1
ATOM 2711 C CA . SER A 1 339 ? -4.259 -16.387 10.345 1.00 83.94 339 SER A CA 1
ATOM 2712 C C . SER A 1 339 ? -4.302 -15.609 9.029 1.00 83.94 339 SER A C 1
ATOM 2714 O O . SER A 1 339 ? -5.386 -15.454 8.473 1.00 83.94 339 SER A O 1
ATOM 2716 N N . LYS A 1 340 ? -3.168 -15.109 8.517 1.00 83.62 340 LYS A N 1
ATOM 2717 C CA . LYS A 1 340 ? -3.133 -14.337 7.264 1.00 83.62 340 LYS A CA 1
ATOM 2718 C C . LYS A 1 340 ? -2.891 -15.280 6.069 1.00 83.62 340 LYS A C 1
ATOM 2720 O O . LYS A 1 340 ? -2.092 -16.212 6.187 1.00 83.62 340 LYS A O 1
ATOM 2725 N N . PRO A 1 341 ? -3.492 -15.024 4.886 1.00 84.88 341 PRO A N 1
ATOM 2726 C CA . PRO A 1 341 ? -3.271 -15.843 3.685 1.00 84.88 341 PRO A CA 1
ATOM 2727 C C . PRO A 1 341 ? -1.783 -15.963 3.325 1.00 84.88 341 PRO A C 1
ATOM 2729 O O . PRO A 1 341 ? -1.264 -17.043 3.030 1.00 84.88 341 PRO A O 1
ATOM 2732 N N . THR A 1 342 ? -1.061 -14.845 3.441 1.00 87.19 342 THR A N 1
ATOM 2733 C CA . THR A 1 342 ? 0.401 -14.819 3.396 1.00 87.19 342 THR A CA 1
ATOM 2734 C C . THR A 1 342 ? 0.959 -15.093 4.789 1.00 87.19 342 THR A C 1
ATOM 2736 O O . THR A 1 342 ? 1.243 -14.174 5.553 1.00 87.19 342 THR A O 1
ATOM 2739 N N . ARG A 1 343 ? 1.140 -16.379 5.107 1.00 91.69 343 ARG A N 1
ATOM 2740 C CA . ARG A 1 343 ? 1.596 -16.806 6.438 1.00 91.69 343 ARG A CA 1
ATOM 2741 C C . ARG A 1 343 ? 3.030 -16.394 6.773 1.00 91.69 343 ARG A C 1
ATOM 2743 O O . ARG A 1 343 ? 3.302 -16.095 7.924 1.00 91.69 343 ARG A O 1
ATOM 2750 N N . TYR A 1 344 ? 3.941 -16.366 5.796 1.00 93.81 344 TYR A N 1
ATOM 2751 C CA . TYR A 1 344 ? 5.345 -15.969 5.991 1.00 93.81 344 TYR A CA 1
ATOM 2752 C C . TYR A 1 344 ? 5.648 -14.669 5.253 1.00 93.81 344 TYR A C 1
ATOM 2754 O O . TYR A 1 344 ? 5.424 -14.573 4.039 1.00 93.81 344 TYR A O 1
ATOM 2762 N N . GLY A 1 345 ? 6.202 -13.688 5.960 1.00 95.25 345 GLY A N 1
ATOM 2763 C CA . GLY A 1 345 ? 6.501 -12.404 5.347 1.00 95.25 345 GLY A CA 1
ATOM 2764 C C . GLY A 1 345 ? 7.158 -11.384 6.258 1.00 95.25 345 GLY A C 1
ATOM 2765 O O . GLY A 1 345 ? 7.529 -11.676 7.391 1.00 95.25 345 GLY A O 1
ATOM 2766 N N . ILE A 1 346 ? 7.305 -10.176 5.732 1.00 96.06 346 ILE A N 1
ATOM 2767 C CA . ILE A 1 346 ? 7.678 -8.990 6.501 1.00 96.06 346 ILE A CA 1
ATOM 2768 C C . ILE A 1 346 ? 6.373 -8.344 6.962 1.00 96.06 346 ILE A C 1
ATOM 2770 O O . ILE A 1 346 ? 5.537 -7.994 6.127 1.00 96.06 346 ILE A O 1
ATOM 2774 N N . LYS A 1 347 ? 6.197 -8.222 8.280 1.00 96.31 347 LYS A N 1
ATOM 2775 C CA . LYS A 1 347 ? 5.007 -7.609 8.879 1.00 96.31 347 LYS A CA 1
ATOM 2776 C C . LYS A 1 347 ? 5.108 -6.086 8.803 1.00 96.31 347 LYS A C 1
ATOM 2778 O O . LYS A 1 347 ? 6.144 -5.510 9.143 1.00 96.31 347 LYS A O 1
ATOM 2783 N N . MET A 1 348 ? 4.020 -5.441 8.404 1.00 96.62 348 MET A N 1
ATOM 2784 C CA . MET A 1 348 ? 3.861 -3.991 8.395 1.00 96.62 348 MET A CA 1
ATOM 2785 C C . MET A 1 348 ? 2.585 -3.629 9.150 1.00 96.62 348 MET A C 1
ATOM 2787 O O . MET A 1 348 ? 1.556 -4.260 8.957 1.00 96.62 348 MET A O 1
ATOM 2791 N N . TYR A 1 349 ? 2.649 -2.631 10.019 1.00 97.75 349 TYR A N 1
ATOM 2792 C CA . TYR A 1 349 ? 1.471 -2.021 10.621 1.00 97.75 349 TYR A CA 1
ATOM 2793 C C . TYR A 1 349 ? 1.033 -0.844 9.760 1.00 97.75 349 TYR A C 1
ATOM 2795 O O . TYR A 1 349 ? 1.873 -0.027 9.373 1.00 97.75 349 TYR A O 1
ATOM 2803 N N . CYS A 1 350 ? -0.260 -0.743 9.486 1.00 98.00 350 CYS A N 1
ATOM 2804 C CA . CYS A 1 350 ? -0.840 0.274 8.623 1.00 98.00 350 CYS A CA 1
ATOM 2805 C C . CYS A 1 350 ? -1.986 0.980 9.344 1.00 98.00 350 CYS A C 1
ATOM 2807 O O . CYS A 1 350 ? -2.779 0.345 10.030 1.00 98.00 350 CYS A O 1
ATOM 2809 N N . CYS A 1 351 ? -2.076 2.294 9.160 1.00 98.44 351 CYS A N 1
ATOM 2810 C CA . CYS A 1 351 ? -3.278 3.075 9.422 1.00 98.44 351 CYS A CA 1
ATOM 2811 C C . CYS A 1 351 ? -3.853 3.478 8.067 1.00 98.44 351 CYS A C 1
ATOM 2813 O O . CYS A 1 351 ? -3.171 4.183 7.315 1.00 98.44 351 CYS A O 1
ATOM 2815 N N . CYS A 1 352 ? -5.052 3.000 7.749 1.00 98.44 352 CYS A N 1
ATOM 2816 C CA . CYS A 1 352 ? -5.711 3.220 6.466 1.00 98.44 352 CYS A CA 1
ATOM 2817 C C . CYS A 1 352 ? -7.047 3.932 6.648 1.00 98.44 352 CYS A C 1
ATOM 2819 O O . CYS A 1 352 ? -7.749 3.702 7.632 1.00 98.44 352 CYS A O 1
ATOM 2821 N N . GLU A 1 353 ? -7.431 4.745 5.672 1.00 98.06 353 GLU A N 1
ATOM 2822 C CA . GLU A 1 353 ? -8.810 5.214 5.561 1.00 98.06 353 GLU A CA 1
ATOM 2823 C C . GLU A 1 353 ? -9.755 4.016 5.392 1.00 98.06 353 GLU A C 1
ATOM 2825 O O . GLU A 1 353 ? -9.509 3.151 4.548 1.00 98.06 353 GLU A O 1
ATOM 2830 N N . ALA A 1 354 ? -10.812 3.961 6.205 1.00 97.44 354 ALA A N 1
ATOM 2831 C CA . ALA A 1 354 ? -11.707 2.808 6.283 1.00 97.44 354 ALA A CA 1
ATOM 2832 C C . ALA A 1 354 ? -12.386 2.484 4.939 1.00 97.44 354 ALA A C 1
ATOM 2834 O O . ALA A 1 354 ? -12.373 1.335 4.499 1.00 97.44 354 ALA A O 1
ATOM 2835 N N . ASP A 1 355 ? -12.920 3.507 4.267 1.00 95.44 355 ASP A N 1
ATOM 2836 C CA . ASP A 1 355 ? -13.714 3.353 3.042 1.00 95.44 355 ASP A CA 1
ATOM 2837 C C . ASP A 1 355 ? -12.862 2.929 1.835 1.00 95.44 355 ASP A C 1
ATOM 2839 O O . ASP A 1 355 ? -13.173 1.970 1.126 1.00 95.44 355 ASP A O 1
ATOM 2843 N N . THR A 1 356 ? -11.740 3.614 1.598 1.00 96.06 356 THR A N 1
ATOM 2844 C CA . THR A 1 356 ? -10.966 3.421 0.360 1.00 96.06 356 THR A CA 1
ATOM 2845 C C . THR A 1 356 ? -9.775 2.479 0.492 1.00 96.06 356 THR A C 1
ATOM 2847 O O . THR A 1 356 ? -9.269 1.997 -0.527 1.00 96.06 356 THR A O 1
ATOM 2850 N N . GLY A 1 357 ? -9.308 2.226 1.718 1.00 97.25 357 GLY A N 1
ATOM 2851 C CA . GLY A 1 357 ? -8.048 1.534 1.977 1.00 97.25 357 GLY A CA 1
ATOM 2852 C C . GLY A 1 357 ? -6.807 2.366 1.635 1.00 97.25 357 GLY A C 1
ATOM 2853 O O . GLY A 1 357 ? -5.732 1.803 1.438 1.00 97.25 357 GLY A O 1
ATOM 2854 N N . PHE A 1 358 ? -6.919 3.698 1.530 1.00 98.19 358 PHE A N 1
ATOM 2855 C CA . PHE A 1 358 ? -5.745 4.553 1.350 1.00 98.19 358 PHE A CA 1
ATOM 2856 C C . PHE A 1 358 ? -4.837 4.465 2.581 1.00 98.19 358 PHE A C 1
ATOM 2858 O O . PHE A 1 358 ? -5.261 4.782 3.693 1.00 98.19 358 PHE A O 1
ATOM 2865 N N . VAL A 1 359 ? -3.571 4.089 2.393 1.00 98.25 359 VAL A N 1
ATOM 2866 C CA . VAL A 1 359 ? -2.591 4.015 3.489 1.00 98.25 359 VAL A CA 1
ATOM 2867 C C . VAL A 1 359 ? -2.190 5.420 3.927 1.00 98.25 359 VAL A C 1
ATOM 2869 O O . VAL A 1 359 ? -1.474 6.126 3.221 1.00 98.25 359 VAL A O 1
ATOM 2872 N N . CYS A 1 360 ? -2.606 5.824 5.122 1.00 97.56 360 CYS A N 1
ATOM 2873 C CA . CYS A 1 360 ? -2.263 7.120 5.693 1.00 97.56 360 CYS A CA 1
ATOM 2874 C C . CYS A 1 360 ? -0.897 7.078 6.390 1.00 97.56 360 CYS A C 1
ATOM 2876 O O . CYS A 1 360 ? -0.088 7.996 6.257 1.00 97.56 360 CYS A O 1
ATOM 2878 N N . ARG A 1 361 ? -0.619 6.021 7.161 1.00 97.50 361 ARG A N 1
ATOM 2879 C CA . ARG A 1 361 ? 0.667 5.801 7.847 1.00 97.50 361 ARG A CA 1
ATOM 2880 C C . ARG A 1 361 ? 1.030 4.326 7.801 1.00 97.50 361 ARG A C 1
ATOM 2882 O O . ARG A 1 361 ? 0.151 3.471 7.835 1.00 97.50 361 ARG A O 1
ATOM 2889 N N . MET A 1 362 ? 2.325 4.031 7.780 1.00 97.00 362 MET A N 1
ATOM 2890 C CA . MET A 1 362 ? 2.831 2.662 7.815 1.00 97.00 362 MET A CA 1
ATOM 2891 C C . MET A 1 362 ? 4.115 2.558 8.637 1.00 97.00 362 MET A C 1
ATOM 2893 O O . MET A 1 362 ? 4.920 3.487 8.672 1.00 97.00 362 MET A O 1
ATOM 2897 N N . GLN A 1 363 ? 4.311 1.414 9.287 1.00 96.25 363 GLN A N 1
ATOM 2898 C CA . GLN A 1 363 ? 5.504 1.090 10.062 1.00 96.25 363 GLN A CA 1
ATOM 2899 C C . GLN A 1 363 ? 5.883 -0.375 9.835 1.00 96.25 363 GLN A C 1
ATOM 2901 O O . GLN A 1 363 ? 5.082 -1.275 10.066 1.00 96.25 363 GLN A O 1
ATOM 2906 N N . VAL A 1 364 ? 7.129 -0.637 9.447 1.00 96.62 364 VAL A N 1
ATOM 2907 C CA . VAL A 1 364 ? 7.633 -2.010 9.294 1.00 96.62 364 VAL A CA 1
ATOM 2908 C C . VAL A 1 364 ? 8.040 -2.559 10.655 1.00 96.62 364 VAL A C 1
ATOM 2910 O O . VAL A 1 364 ? 8.732 -1.888 11.422 1.00 96.62 364 VAL A O 1
ATOM 2913 N N . TYR A 1 365 ? 7.622 -3.785 10.956 1.00 95.38 365 TYR A N 1
ATOM 2914 C CA . TYR A 1 365 ? 8.023 -4.472 12.173 1.00 95.38 365 TYR A CA 1
ATOM 2915 C C . TYR A 1 365 ? 9.363 -5.184 11.965 1.00 95.38 365 TYR A C 1
ATOM 2917 O O . TYR A 1 365 ? 9.479 -6.093 11.146 1.00 95.38 365 TYR A O 1
ATOM 2925 N N . THR A 1 366 ? 10.378 -4.773 12.725 1.00 93.44 366 THR A N 1
ATOM 2926 C CA . THR A 1 366 ? 11.763 -5.261 12.614 1.00 93.44 366 THR A CA 1
ATOM 2927 C C . THR A 1 366 ? 12.186 -6.162 13.786 1.00 93.44 366 THR A C 1
ATOM 2929 O O . THR A 1 366 ? 13.380 -6.408 13.997 1.00 93.44 366 THR A O 1
ATOM 2932 N N . GLY A 1 367 ? 11.215 -6.700 14.531 1.00 89.25 367 GLY A N 1
ATOM 2933 C CA . GLY A 1 367 ? 11.444 -7.516 15.725 1.00 89.25 367 GLY A CA 1
ATOM 2934 C C . GLY A 1 367 ? 11.686 -6.681 16.987 1.00 89.25 367 GLY A C 1
ATOM 2935 O O . GLY A 1 367 ? 11.351 -5.498 17.041 1.00 89.25 367 GLY A O 1
ATOM 2936 N N . ALA A 1 368 ? 12.256 -7.311 18.017 1.00 84.62 368 ALA A N 1
ATOM 2937 C CA . ALA A 1 368 ? 12.693 -6.615 19.224 1.00 84.62 368 ALA A CA 1
ATOM 2938 C C . ALA A 1 368 ? 13.858 -5.657 18.914 1.00 84.62 368 ALA A C 1
ATOM 2940 O O . ALA A 1 368 ? 14.716 -5.955 18.076 1.00 84.62 368 ALA A O 1
ATOM 2941 N N . GLY A 1 369 ? 13.862 -4.504 19.586 1.00 80.12 369 GLY A N 1
ATOM 2942 C CA . GLY A 1 369 ? 14.979 -3.565 19.531 1.00 80.12 369 GLY A CA 1
ATOM 2943 C C . GLY A 1 369 ? 16.153 -4.028 20.405 1.00 80.12 369 GLY A C 1
ATOM 2944 O O . GLY A 1 369 ? 16.038 -5.043 21.094 1.00 80.12 369 GLY A O 1
ATOM 2945 N N . PRO A 1 370 ? 17.257 -3.259 20.445 1.00 76.56 370 PRO A N 1
ATOM 2946 C CA . PRO A 1 370 ? 18.429 -3.580 21.270 1.00 76.56 370 PRO A CA 1
ATOM 2947 C C . PRO A 1 370 ? 18.094 -3.739 22.761 1.00 76.56 370 PRO A C 1
ATOM 2949 O O . PRO A 1 370 ? 18.692 -4.546 23.460 1.00 76.56 370 PRO A O 1
ATOM 2952 N N . ASN A 1 371 ? 17.075 -3.013 23.231 1.00 82.25 371 ASN A N 1
ATOM 2953 C CA . ASN A 1 371 ? 16.609 -3.031 24.620 1.00 82.25 371 ASN A CA 1
ATOM 2954 C C . ASN A 1 371 ? 15.553 -4.122 24.899 1.00 82.25 371 ASN A C 1
ATOM 2956 O O . ASN A 1 371 ? 14.842 -4.055 25.902 1.00 82.25 371 ASN A O 1
ATOM 2960 N N . GLY A 1 372 ? 15.409 -5.103 24.003 1.00 84.50 372 GLY A N 1
ATOM 2961 C CA . GLY A 1 372 ? 14.417 -6.170 24.106 1.00 84.50 372 GLY A CA 1
ATOM 2962 C C . GLY A 1 372 ? 13.022 -5.788 23.580 1.00 84.50 372 GLY A C 1
ATOM 2963 O O . GLY A 1 372 ? 12.856 -4.789 22.870 1.00 84.50 372 GLY A O 1
ATOM 2964 N N . PRO A 1 373 ? 11.999 -6.621 23.855 1.00 86.31 373 PRO A N 1
ATOM 2965 C CA . PRO A 1 373 ? 10.641 -6.399 23.370 1.00 86.31 373 PRO A CA 1
ATOM 2966 C C . PRO A 1 373 ? 9.992 -5.171 24.024 1.00 86.31 373 PRO A C 1
ATOM 2968 O O . PRO A 1 373 ? 10.014 -4.996 25.243 1.00 86.31 373 PRO A O 1
ATOM 2971 N N . GLU A 1 374 ? 9.359 -4.336 23.200 1.00 88.19 374 GLU A N 1
ATOM 2972 C CA . GLU A 1 374 ? 8.647 -3.137 23.647 1.00 88.19 374 GLU A CA 1
ATOM 2973 C C . GLU A 1 374 ? 7.437 -3.511 24.525 1.00 88.19 374 GLU A C 1
ATOM 2975 O O . GLU A 1 374 ? 6.525 -4.225 24.095 1.00 88.19 374 GLU A O 1
ATOM 2980 N N . LYS A 1 375 ? 7.392 -2.995 25.761 1.00 89.25 375 LYS A N 1
ATOM 2981 C CA . LYS A 1 375 ? 6.201 -3.111 26.618 1.00 89.25 375 LYS A CA 1
ATOM 2982 C C . LYS A 1 375 ? 5.036 -2.356 25.981 1.00 89.25 375 LYS A C 1
ATOM 2984 O O . LYS A 1 375 ? 5.210 -1.234 25.517 1.00 89.25 375 LYS A O 1
ATOM 2989 N N . ASN A 1 376 ? 3.847 -2.958 26.002 1.00 89.94 376 ASN A N 1
ATOM 2990 C CA . ASN A 1 376 ? 2.637 -2.408 25.380 1.00 89.94 376 ASN A CA 1
ATOM 2991 C C . ASN A 1 376 ? 2.815 -2.087 23.884 1.00 89.94 376 ASN A C 1
ATOM 2993 O O . ASN A 1 376 ? 2.258 -1.112 23.386 1.00 89.94 376 ASN A O 1
ATOM 2997 N N . HIS A 1 377 ? 3.572 -2.925 23.162 1.00 92.06 377 HIS A N 1
ATOM 2998 C CA . HIS A 1 377 ? 3.883 -2.734 21.743 1.00 92.06 377 HIS A CA 1
ATOM 2999 C C . HIS A 1 377 ? 2.663 -2.349 20.889 1.00 92.06 377 HIS A C 1
ATOM 3001 O O . HIS A 1 377 ? 2.726 -1.359 20.168 1.00 92.06 377 HIS A O 1
ATOM 3007 N N . GLY A 1 378 ? 1.542 -3.073 21.013 1.00 93.44 378 GLY A N 1
ATOM 3008 C CA . GLY A 1 378 ? 0.314 -2.773 20.264 1.00 93.44 378 GLY A CA 1
ATOM 3009 C C . GLY A 1 378 ? -0.211 -1.351 20.510 1.00 93.44 378 GLY A C 1
ATOM 3010 O O . GLY A 1 378 ? -0.479 -0.621 19.561 1.00 93.44 378 GLY A O 1
ATOM 3011 N N . GLU A 1 379 ? -0.264 -0.906 21.769 1.00 94.44 379 GLU A N 1
ATOM 3012 C CA . GLU A 1 379 ? -0.703 0.456 22.106 1.00 94.44 379 GLU A CA 1
ATOM 3013 C C . GLU A 1 379 ? 0.226 1.514 21.504 1.00 94.44 379 GLU A C 1
ATOM 3015 O O . GLU A 1 379 ? -0.231 2.510 20.944 1.00 94.44 379 GLU A O 1
ATOM 3020 N N . ASN A 1 380 ? 1.539 1.297 21.599 1.00 95.62 380 ASN A N 1
ATOM 3021 C CA . ASN A 1 380 ? 2.526 2.245 21.093 1.00 95.62 380 ASN A CA 1
ATOM 3022 C C . ASN A 1 380 ? 2.546 2.296 19.561 1.00 95.62 380 ASN A C 1
ATOM 3024 O O . ASN A 1 380 ? 2.781 3.363 18.997 1.00 95.62 380 ASN A O 1
ATOM 3028 N N . VAL A 1 381 ? 2.264 1.178 18.884 1.00 96.88 381 VAL A N 1
ATOM 3029 C CA . VAL A 1 381 ? 2.059 1.148 17.429 1.00 96.88 381 VAL A CA 1
ATOM 3030 C C . VAL A 1 381 ? 0.891 2.049 17.040 1.00 96.88 381 VAL A C 1
ATOM 3032 O O . VAL A 1 381 ? 1.080 2.914 16.187 1.00 96.88 381 VAL A O 1
ATOM 3035 N N . VAL A 1 382 ? -0.271 1.921 17.696 1.00 98.06 382 VAL A N 1
ATOM 3036 C CA . VAL A 1 382 ? -1.423 2.794 17.408 1.00 98.06 382 VAL A CA 1
ATOM 3037 C C . VAL A 1 382 ? -1.048 4.254 17.628 1.00 98.06 382 VAL A C 1
ATOM 3039 O O . VAL A 1 382 ? -1.204 5.051 16.712 1.00 98.06 382 VAL A O 1
ATOM 3042 N N . LYS A 1 383 ? -0.455 4.600 18.779 1.00 97.62 383 LYS A N 1
ATOM 3043 C CA . LYS A 1 383 ? -0.027 5.980 19.073 1.00 97.62 383 LYS A CA 1
ATOM 3044 C C . LYS A 1 383 ? 0.880 6.558 17.983 1.00 97.62 383 LYS A C 1
ATOM 3046 O O . LYS A 1 383 ? 0.639 7.669 17.520 1.00 97.62 383 LYS A O 1
ATOM 3051 N N . ARG A 1 384 ? 1.887 5.798 17.531 1.00 97.00 384 ARG A N 1
ATOM 3052 C CA . ARG A 1 384 ? 2.798 6.221 16.451 1.00 97.00 384 ARG A CA 1
ATOM 3053 C C . ARG A 1 384 ? 2.070 6.414 15.122 1.00 97.00 384 ARG A C 1
ATOM 3055 O O . ARG A 1 384 ? 2.310 7.406 14.438 1.00 97.00 384 ARG A O 1
ATOM 3062 N N . LEU A 1 385 ? 1.191 5.485 14.753 1.00 97.69 385 LEU A N 1
ATOM 3063 C CA . LEU A 1 385 ? 0.462 5.536 13.485 1.00 97.69 385 LEU A CA 1
ATOM 3064 C C . LEU A 1 385 ? -0.654 6.585 13.467 1.00 97.69 385 LEU A C 1
ATOM 3066 O O . LEU A 1 385 ? -1.033 7.036 12.389 1.00 97.69 385 LEU A O 1
ATOM 3070 N N . THR A 1 386 ? -1.173 6.990 14.627 1.00 96.81 386 THR A N 1
ATOM 3071 C CA . THR A 1 386 ? -2.276 7.953 14.718 1.00 96.81 386 THR A CA 1
ATOM 3072 C C . THR A 1 386 ? -1.855 9.346 15.160 1.00 96.81 386 THR A C 1
ATOM 3074 O O . THR A 1 386 ? -2.709 10.225 15.220 1.00 96.81 386 THR A O 1
ATOM 3077 N N . GLN A 1 387 ? -0.570 9.574 15.452 1.00 96.25 387 GLN A N 1
ATOM 3078 C CA . GLN A 1 387 ? -0.055 10.827 16.018 1.00 96.25 387 GLN A CA 1
ATOM 3079 C C . GLN A 1 387 ? -0.531 12.075 15.258 1.00 96.25 387 GLN A C 1
ATOM 3081 O O . GLN A 1 387 ? -0.943 13.059 15.866 1.00 96.25 387 GLN A O 1
ATOM 3086 N N . ASP A 1 388 ? -0.531 12.011 13.926 1.00 93.62 388 ASP A N 1
ATOM 3087 C CA . ASP A 1 388 ? -0.906 13.135 13.066 1.00 93.62 388 ASP A CA 1
ATOM 3088 C C . ASP A 1 388 ? -2.428 13.319 12.930 1.00 93.62 388 ASP A C 1
ATOM 3090 O O . ASP A 1 388 ? -2.872 14.301 12.340 1.00 93.62 388 ASP A O 1
ATOM 3094 N N . PHE A 1 389 ? -3.235 12.401 13.459 1.00 95.50 389 PHE A N 1
ATOM 3095 C CA . PHE A 1 389 ? -4.703 12.441 13.428 1.00 95.50 389 PHE A CA 1
ATOM 3096 C C . PHE A 1 389 ? -5.308 12.812 14.788 1.00 95.50 389 PHE A C 1
ATOM 3098 O O . PHE A 1 389 ? -6.518 13.033 14.882 1.00 95.50 389 PHE A O 1
ATOM 3105 N N . LEU A 1 390 ? -4.470 12.926 15.825 1.00 96.31 390 LEU A N 1
ATOM 3106 C CA . LEU A 1 390 ? -4.907 13.299 17.164 1.00 96.31 390 LEU A CA 1
ATOM 3107 C C . LEU A 1 390 ? -5.503 14.710 17.186 1.00 96.31 390 LEU A C 1
ATOM 3109 O O . LEU A 1 390 ? -5.000 15.630 16.539 1.00 96.31 390 LEU A O 1
ATOM 3113 N N . GLY A 1 391 ? -6.589 14.876 17.938 1.00 95.62 391 GLY A N 1
ATOM 3114 C CA . GLY A 1 391 ? -7.256 16.159 18.148 1.00 95.62 391 GLY A CA 1
ATOM 3115 C C . GLY A 1 391 ? -8.021 16.712 16.950 1.00 95.62 391 GLY A C 1
ATOM 3116 O O . GLY A 1 391 ? -8.411 17.876 16.966 1.00 95.62 391 GLY A O 1
ATOM 3117 N N . LYS A 1 392 ? -8.240 15.901 15.911 1.00 95.19 392 LYS A N 1
ATOM 3118 C CA . LYS A 1 392 ? -8.917 16.320 14.671 1.00 95.19 392 LYS A CA 1
ATOM 3119 C C . LYS A 1 392 ? -10.326 15.735 14.512 1.00 95.19 392 LYS A C 1
ATOM 3121 O O . LYS A 1 392 ? -10.946 15.940 13.474 1.00 95.19 392 LYS A O 1
ATOM 3126 N N . GLY A 1 393 ? -10.825 15.012 15.521 1.00 94.62 393 GLY A N 1
ATOM 3127 C CA . GLY A 1 393 ? -12.160 14.399 15.510 1.00 94.62 393 GLY A CA 1
ATOM 3128 C C . GLY A 1 393 ? -12.258 13.065 14.756 1.00 94.62 393 GLY A C 1
ATOM 3129 O O . GLY A 1 393 ? -13.365 12.592 14.496 1.00 94.62 393 GLY A O 1
ATOM 3130 N N . HIS A 1 394 ? -11.124 12.443 14.409 1.00 97.44 394 HIS A N 1
ATOM 3131 C CA . HIS A 1 394 ? -11.100 11.108 13.802 1.00 97.44 394 HIS A CA 1
ATOM 3132 C C . HIS A 1 394 ? -11.621 10.024 14.754 1.00 97.44 394 HIS A C 1
ATOM 3134 O O . HIS A 1 394 ? -11.553 10.156 15.982 1.00 97.44 394 HIS A O 1
ATOM 3140 N N . THR A 1 395 ? -12.098 8.925 14.165 1.00 98.12 395 THR A N 1
ATOM 3141 C CA . THR A 1 395 ? -12.395 7.675 14.876 1.00 98.12 395 THR A CA 1
ATOM 3142 C C . THR A 1 395 ? -11.440 6.586 14.416 1.00 98.12 395 THR A C 1
ATOM 3144 O O . THR A 1 395 ? -11.363 6.309 13.223 1.00 98.12 395 THR A O 1
ATOM 3147 N N . ILE A 1 396 ? -10.724 5.979 15.363 1.00 98.50 396 ILE A N 1
ATOM 3148 C CA . ILE A 1 396 ? -9.774 4.899 15.094 1.00 98.50 396 ILE A CA 1
ATOM 3149 C C . ILE A 1 396 ? -10.426 3.545 15.381 1.00 98.50 396 ILE A C 1
ATOM 3151 O O . ILE A 1 396 ? -10.813 3.268 16.518 1.00 98.50 396 ILE A O 1
ATOM 3155 N N . TYR A 1 397 ? -10.494 2.697 14.363 1.00 98.62 397 TYR A N 1
ATOM 3156 C CA . TYR A 1 397 ? -10.930 1.310 14.436 1.00 98.62 397 TYR A CA 1
ATOM 3157 C C . TYR A 1 397 ? -9.715 0.402 14.558 1.00 98.62 397 TYR A C 1
ATOM 3159 O O . TYR A 1 397 ? -8.732 0.581 13.841 1.00 98.62 397 TYR A O 1
ATOM 3167 N N . MET A 1 398 ? -9.744 -0.543 15.493 1.00 97.94 398 MET A N 1
ATOM 3168 C CA . MET A 1 398 ? -8.616 -1.449 15.707 1.00 97.94 398 MET A CA 1
ATOM 3169 C C . MET A 1 398 ? -9.051 -2.802 16.267 1.00 97.94 398 MET A C 1
ATOM 3171 O O . MET A 1 398 ? -10.101 -2.947 16.901 1.00 97.94 398 MET A O 1
ATOM 3175 N N . ASP A 1 399 ? -8.196 -3.796 16.075 1.00 95.31 399 ASP A N 1
ATOM 3176 C CA . ASP A 1 399 ? -8.435 -5.147 16.548 1.00 95.31 399 ASP A CA 1
ATOM 3177 C C . ASP A 1 399 ? -8.100 -5.324 18.053 1.00 95.31 399 ASP A C 1
ATOM 3179 O O . ASP A 1 399 ? -7.755 -4.396 18.801 1.00 95.31 399 ASP A O 1
ATOM 3183 N N . SER A 1 400 ? -8.194 -6.573 18.506 1.00 95.12 400 SER A N 1
ATOM 3184 C CA . SER A 1 400 ? -7.937 -6.964 19.891 1.00 95.12 400 SER A CA 1
ATOM 3185 C C . SER A 1 400 ? -6.453 -7.060 20.279 1.00 95.12 400 SER A C 1
ATOM 3187 O O . SER A 1 400 ? -6.130 -7.036 21.479 1.00 95.12 400 SER A O 1
ATOM 3189 N N . PHE A 1 401 ? -5.544 -7.158 19.301 1.00 93.94 401 PHE A N 1
ATOM 3190 C CA . PHE A 1 401 ? -4.103 -7.101 19.531 1.00 93.94 401 PHE A CA 1
ATOM 3191 C C . PHE A 1 401 ? -3.685 -5.701 19.998 1.00 93.94 401 PHE A C 1
ATOM 3193 O O . PHE A 1 401 ? -2.917 -5.595 20.964 1.00 93.94 401 PHE A O 1
ATOM 3200 N N . PHE A 1 402 ? -4.257 -4.651 19.403 1.00 96.25 402 PHE A N 1
ATOM 3201 C CA . PHE A 1 402 ? -3.964 -3.257 19.756 1.00 96.25 402 PHE A CA 1
ATOM 3202 C C . PHE A 1 402 ? -4.731 -2.742 20.979 1.00 96.25 402 PHE A C 1
ATOM 3204 O O . PHE A 1 402 ? -4.210 -1.929 21.743 1.00 96.25 402 PHE A O 1
ATOM 3211 N N . SER A 1 403 ? -5.966 -3.207 21.177 1.00 96.31 403 SER A N 1
ATOM 3212 C CA . SER A 1 403 ? -6.891 -2.589 22.131 1.00 96.31 403 SER A CA 1
ATOM 3213 C C . SER A 1 403 ? -6.528 -2.783 23.610 1.00 96.31 403 SER A C 1
ATOM 3215 O O . SER A 1 403 ? -6.277 -3.898 24.085 1.00 96.31 403 SER A O 1
ATOM 3217 N N . SER A 1 404 ? -6.632 -1.693 24.377 1.00 96.19 404 SER A N 1
ATOM 3218 C CA . SER A 1 404 ? -6.579 -1.676 25.843 1.00 96.19 404 SER A CA 1
ATOM 3219 C C . SER A 1 404 ? -7.362 -0.493 26.422 1.00 96.19 404 SER A C 1
ATOM 3221 O O . SER A 1 404 ? -7.577 0.508 25.745 1.00 96.19 404 SER A O 1
ATOM 3223 N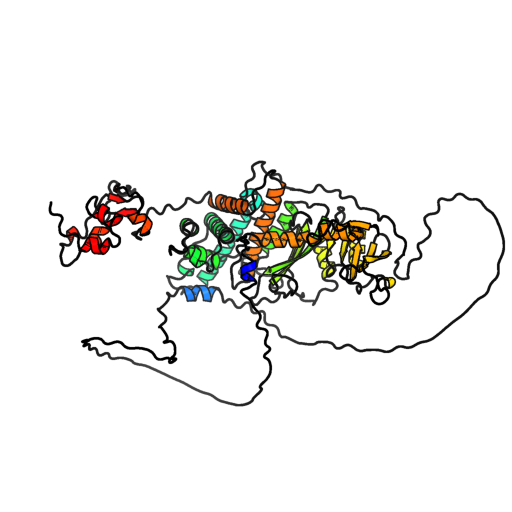 N . VAL A 1 405 ? -7.755 -0.567 27.696 1.00 96.50 405 VAL A N 1
ATOM 3224 C CA . VAL A 1 405 ? -8.449 0.550 28.366 1.00 96.50 405 VAL A CA 1
ATOM 3225 C C . VAL A 1 405 ? -7.583 1.816 28.383 1.00 96.50 405 VAL A C 1
ATOM 3227 O O . VAL A 1 405 ? -8.071 2.892 28.045 1.00 96.50 405 VAL A O 1
ATOM 3230 N N . ALA A 1 406 ? -6.289 1.675 28.683 1.00 96.31 406 ALA A N 1
ATOM 3231 C CA . ALA A 1 406 ? -5.350 2.794 28.743 1.00 96.31 406 ALA A CA 1
ATOM 3232 C C . ALA A 1 406 ? -5.177 3.498 27.385 1.00 96.31 406 ALA A C 1
ATOM 3234 O O . ALA A 1 406 ? -5.088 4.724 27.331 1.00 96.31 406 ALA A O 1
ATOM 3235 N N . LEU A 1 407 ? -5.163 2.747 26.277 1.00 97.75 407 LEU A N 1
ATOM 3236 C CA . LEU A 1 407 ? -5.086 3.325 24.935 1.00 97.75 407 LEU A CA 1
ATOM 3237 C C . LEU A 1 407 ? -6.334 4.151 24.598 1.00 97.75 407 LEU A C 1
ATOM 3239 O O . LEU A 1 407 ? -6.215 5.237 24.038 1.00 97.75 407 LEU A O 1
ATOM 3243 N N . TYR A 1 408 ? -7.523 3.664 24.954 1.00 97.88 408 TYR A N 1
ATOM 3244 C CA . TYR A 1 408 ? -8.778 4.359 24.654 1.00 97.88 408 TYR A CA 1
ATOM 3245 C C . TYR A 1 408 ? -8.928 5.628 25.494 1.00 97.88 408 TYR A C 1
ATOM 3247 O O . TYR A 1 408 ? -9.376 6.652 24.980 1.00 97.88 408 TYR A O 1
ATOM 3255 N N . GLU A 1 409 ? -8.511 5.586 26.762 1.00 96.31 409 GLU A N 1
ATOM 3256 C CA . GLU A 1 409 ? -8.420 6.774 27.615 1.00 96.31 409 GLU A CA 1
ATOM 3257 C C . GLU A 1 409 ? -7.422 7.790 27.040 1.00 96.31 409 GLU A C 1
ATOM 3259 O O . GLU A 1 409 ? -7.762 8.966 26.927 1.00 96.31 409 GLU A O 1
ATOM 3264 N N . TYR A 1 410 ? -6.242 7.345 26.586 1.00 97.44 410 TYR A N 1
ATOM 3265 C CA . TYR A 1 410 ? -5.251 8.209 25.933 1.00 97.44 410 TYR A CA 1
ATOM 3266 C C . TYR A 1 410 ? -5.800 8.878 24.664 1.00 97.44 410 TYR A C 1
ATOM 3268 O O . TYR A 1 410 ? -5.675 10.093 24.509 1.00 97.44 410 TYR A O 1
ATOM 3276 N N . LEU A 1 411 ? -6.424 8.117 23.758 1.00 97.75 411 LEU A N 1
ATOM 3277 C CA . LEU A 1 411 ? -6.999 8.671 22.528 1.00 97.75 411 LEU A CA 1
ATOM 3278 C C . LEU A 1 411 ? -8.102 9.679 22.855 1.00 97.75 411 LEU A C 1
ATOM 3280 O O . LEU A 1 411 ? -8.132 10.767 22.281 1.00 97.75 411 LEU A O 1
ATOM 3284 N N . ARG A 1 412 ? -8.944 9.368 23.850 1.00 95.50 412 ARG A N 1
ATOM 3285 C CA . ARG A 1 412 ? -10.004 10.274 24.292 1.00 95.50 412 ARG A CA 1
ATOM 3286 C C . ARG A 1 412 ? -9.458 11.570 24.888 1.00 95.50 412 ARG A C 1
ATOM 3288 O O . ARG A 1 412 ? -9.970 12.630 24.553 1.00 95.50 412 ARG A O 1
ATOM 3295 N N . GLN A 1 413 ? -8.424 11.493 25.726 1.00 95.69 413 GLN A N 1
ATOM 3296 C CA . GLN A 1 413 ? -7.731 12.665 26.282 1.00 95.69 413 GLN A CA 1
ATOM 3297 C C . GLN A 1 413 ? -7.096 13.536 25.188 1.00 95.69 413 GLN A C 1
ATOM 3299 O O . GLN A 1 413 ? -6.979 14.744 25.354 1.00 95.69 413 GLN A O 1
ATOM 3304 N N . ASN A 1 414 ? -6.732 12.933 24.054 1.00 96.25 414 ASN A N 1
ATOM 3305 C CA . ASN A 1 414 ? -6.216 13.619 22.872 1.00 96.25 414 ASN A CA 1
ATOM 3306 C C . ASN A 1 414 ? -7.312 13.873 21.822 1.00 96.25 414 ASN A C 1
ATOM 3308 O O . ASN A 1 414 ? -7.038 13.837 20.620 1.00 96.25 414 ASN A O 1
ATOM 3312 N N . ASN A 1 415 ? -8.559 14.093 22.256 1.00 95.12 415 ASN A N 1
ATOM 3313 C CA . ASN A 1 415 ? -9.688 14.463 21.398 1.00 95.12 415 ASN A CA 1
ATOM 3314 C C . ASN A 1 415 ? -9.810 13.580 20.136 1.00 95.12 415 ASN A C 1
ATOM 3316 O O . ASN A 1 415 ? -10.009 14.066 19.020 1.00 95.12 415 ASN A O 1
ATOM 3320 N N . THR A 1 416 ? -9.676 12.265 20.323 1.00 96.94 416 THR A N 1
ATOM 3321 C CA . THR A 1 416 ? -9.780 11.248 19.270 1.00 96.94 416 THR A CA 1
ATOM 3322 C C . THR A 1 416 ? -10.677 10.111 19.742 1.00 96.94 416 THR A C 1
ATOM 3324 O O . THR A 1 416 ? -10.552 9.619 20.866 1.00 96.94 416 THR A O 1
ATOM 3327 N N . MET A 1 417 ? -11.615 9.694 18.895 1.00 97.69 417 MET A N 1
ATOM 3328 C CA . MET A 1 417 ? -12.510 8.582 19.206 1.00 97.69 417 MET A CA 1
ATOM 3329 C C . MET A 1 417 ? -11.868 7.250 18.815 1.00 97.69 417 MET A C 1
ATOM 3331 O O . MET A 1 417 ? -11.012 7.191 17.935 1.00 97.69 417 MET A O 1
ATOM 3335 N N . ALA A 1 418 ? -12.277 6.172 19.475 1.00 98.19 418 ALA A N 1
ATOM 3336 C CA . ALA A 1 418 ? -11.764 4.835 19.217 1.00 98.19 418 ALA A CA 1
ATOM 3337 C C . ALA A 1 418 ? -12.862 3.787 19.376 1.00 98.19 418 ALA A C 1
ATOM 3339 O O . ALA A 1 418 ? -13.734 3.918 20.243 1.00 98.19 418 ALA A O 1
ATOM 3340 N N . VAL A 1 419 ? -12.799 2.751 18.546 1.00 98.44 419 VAL A N 1
ATOM 3341 C CA . VAL A 1 419 ? -13.728 1.621 18.519 1.00 98.44 419 VAL A CA 1
ATOM 3342 C C . VAL A 1 419 ? -12.930 0.363 18.209 1.00 98.44 419 VAL A C 1
ATOM 3344 O O . VAL A 1 419 ? -12.082 0.358 17.323 1.00 98.44 419 VAL A O 1
ATOM 3347 N N . GLY A 1 420 ? -13.193 -0.730 18.908 1.00 97.75 420 GLY A N 1
ATOM 3348 C CA . GLY A 1 420 ? -12.448 -1.943 18.621 1.00 97.75 420 GLY A CA 1
ATOM 3349 C C . GLY A 1 420 ? -12.825 -3.124 19.474 1.00 97.75 420 GLY A C 1
ATOM 3350 O O . GLY A 1 420 ? -13.489 -3.007 20.508 1.00 97.75 420 GLY A O 1
ATOM 3351 N N . THR A 1 421 ? -12.395 -4.291 19.016 1.00 97.19 421 THR A N 1
ATOM 3352 C CA . THR A 1 421 ? -12.523 -5.524 19.792 1.00 97.19 421 THR A CA 1
ATOM 3353 C C . THR A 1 421 ? -11.455 -5.567 20.878 1.00 97.19 421 THR A C 1
ATOM 3355 O O . THR A 1 421 ? -10.375 -5.018 20.721 1.00 97.19 421 THR A O 1
ATOM 3358 N N . VAL A 1 422 ? -11.725 -6.220 22.008 1.00 96.56 422 VAL A N 1
ATOM 3359 C CA . VAL A 1 422 ? -10.760 -6.318 23.112 1.00 96.56 422 VAL A CA 1
ATOM 3360 C C . VAL A 1 422 ? -10.738 -7.714 23.719 1.00 96.56 422 VAL A C 1
ATOM 3362 O O . VAL A 1 422 ? -11.765 -8.372 23.894 1.00 96.56 422 VAL A O 1
ATOM 3365 N N . ILE A 1 423 ? -9.544 -8.160 24.101 1.00 94.12 423 ILE A N 1
ATOM 3366 C CA . ILE A 1 423 ? -9.371 -9.387 24.876 1.00 94.12 423 ILE A CA 1
ATOM 3367 C C . ILE A 1 423 ? -9.861 -9.122 26.308 1.00 94.12 423 ILE A C 1
ATOM 3369 O O . ILE A 1 423 ? -9.313 -8.274 27.009 1.00 94.12 423 ILE A O 1
ATOM 3373 N N . SER A 1 424 ? -10.864 -9.868 26.788 1.00 90.56 424 SER A N 1
ATOM 3374 C CA . SER A 1 424 ? -11.493 -9.605 28.099 1.00 90.56 424 SER A CA 1
ATOM 3375 C C . SER A 1 424 ? -10.540 -9.691 29.305 1.00 90.56 424 SER A C 1
ATOM 3377 O O . SER A 1 424 ? -10.889 -9.216 30.379 1.00 90.56 424 SER A O 1
ATOM 3379 N N . GLY A 1 425 ? -9.370 -10.320 29.151 1.00 89.88 425 GLY A N 1
ATOM 3380 C CA . GLY A 1 425 ? -8.341 -10.440 30.190 1.00 89.88 425 GLY A CA 1
ATOM 3381 C C . GLY A 1 425 ? -7.345 -9.274 30.260 1.00 89.88 425 GLY A C 1
ATOM 3382 O O . GLY A 1 425 ? -6.399 -9.352 31.039 1.00 89.88 425 GLY A O 1
ATOM 3383 N N . ARG A 1 426 ? -7.504 -8.221 29.442 1.00 92.00 426 ARG A N 1
ATOM 3384 C CA . ARG A 1 426 ? -6.633 -7.033 29.480 1.00 92.00 426 ARG A CA 1
ATOM 3385 C C . ARG A 1 426 ? -6.781 -6.280 30.807 1.00 92.00 426 ARG A C 1
ATOM 3387 O O . ARG A 1 426 ? -7.847 -6.265 31.422 1.00 92.00 426 ARG A O 1
ATOM 3394 N N . VAL A 1 427 ? -5.703 -5.623 31.228 1.00 91.88 427 VAL A N 1
ATOM 3395 C CA . VAL A 1 427 ? -5.692 -4.771 32.425 1.00 91.88 427 VAL A CA 1
ATOM 3396 C C . VAL A 1 427 ? -6.700 -3.625 32.262 1.00 91.88 427 VAL A C 1
ATOM 3398 O O . VAL A 1 427 ? -6.846 -3.067 31.176 1.00 91.88 427 VAL A O 1
ATOM 3401 N N . GLY A 1 428 ? -7.412 -3.296 33.342 1.00 92.56 428 GLY A N 1
ATOM 3402 C CA . GLY A 1 428 ? -8.421 -2.230 33.380 1.00 92.56 428 GLY A CA 1
ATOM 3403 C C . GLY A 1 428 ? -9.831 -2.653 32.955 1.00 92.56 428 GLY A C 1
ATOM 3404 O O . GLY A 1 428 ? -10.773 -1.892 33.168 1.00 92.56 428 GLY A O 1
ATOM 3405 N N . MET A 1 429 ? -10.006 -3.857 32.400 1.00 94.94 429 MET A N 1
ATOM 3406 C CA . MET A 1 429 ? -11.322 -4.368 31.999 1.00 94.94 429 MET A CA 1
ATOM 3407 C C . MET A 1 429 ? -12.253 -4.595 33.208 1.00 94.94 429 MET A C 1
ATOM 3409 O O . MET A 1 429 ? -11.790 -5.031 34.268 1.00 94.94 429 MET A O 1
ATOM 3413 N N . PRO A 1 430 ? -13.576 -4.375 33.065 1.00 94.25 430 PRO A N 1
ATOM 3414 C CA . PRO A 1 430 ? -14.531 -4.567 34.153 1.00 94.25 430 PRO A CA 1
ATOM 3415 C C . PRO A 1 430 ? -14.653 -6.049 34.524 1.00 94.25 430 PRO A C 1
ATOM 3417 O O . PRO A 1 430 ? -15.076 -6.878 33.711 1.00 94.25 430 PRO A O 1
ATOM 3420 N N . ARG A 1 431 ? -14.350 -6.386 35.787 1.00 91.75 431 ARG A N 1
ATOM 3421 C CA . ARG A 1 431 ? -14.428 -7.771 36.299 1.00 91.75 431 ARG A CA 1
ATOM 3422 C C . ARG A 1 431 ? -15.819 -8.374 36.113 1.00 91.75 431 ARG A C 1
ATOM 3424 O O . ARG A 1 431 ? -15.936 -9.533 35.732 1.00 91.75 431 ARG A O 1
ATOM 3431 N N . SER A 1 432 ? -16.860 -7.563 36.283 1.00 92.88 432 SER A N 1
ATOM 3432 C CA . SER A 1 432 ? -18.262 -7.965 36.111 1.00 92.88 432 SER A CA 1
ATOM 3433 C C . SER A 1 432 ? -18.634 -8.402 34.686 1.00 92.88 432 SER A C 1
ATOM 3435 O O . SER A 1 432 ? -19.650 -9.068 34.510 1.00 92.88 432 SER A O 1
ATOM 3437 N N . LEU A 1 433 ? -17.824 -8.076 33.669 1.00 93.19 433 LEU A N 1
ATOM 3438 C CA . LEU A 1 433 ? -17.993 -8.573 32.297 1.00 93.19 433 LEU A CA 1
ATOM 3439 C C . LEU A 1 433 ? -16.992 -9.681 31.938 1.00 93.19 433 LEU A C 1
ATOM 3441 O O . LEU A 1 433 ? -16.955 -10.134 30.794 1.00 93.19 433 LEU A O 1
ATOM 3445 N N . HIS A 1 434 ? -16.155 -10.137 32.867 1.00 91.81 434 HIS A N 1
ATOM 3446 C CA . HIS A 1 434 ? -15.164 -11.169 32.585 1.00 91.81 434 HIS A CA 1
ATOM 3447 C C . HIS A 1 434 ? -15.842 -12.536 32.321 1.00 91.81 434 HIS A C 1
ATOM 3449 O O . HIS A 1 434 ? -16.814 -12.866 33.001 1.00 91.81 434 HIS A O 1
ATOM 3455 N N . PRO A 1 435 ? -15.336 -13.399 31.403 1.00 88.62 435 PRO A N 1
ATOM 3456 C CA . PRO A 1 435 ? -15.993 -14.672 31.057 1.00 88.62 435 PRO A CA 1
ATOM 3457 C C . PRO A 1 435 ? -16.178 -15.663 32.216 1.00 88.62 435 PRO A C 1
ATOM 3459 O O . PRO A 1 435 ? -16.909 -16.649 32.078 1.00 88.62 435 PRO A O 1
ATOM 3462 N N . LYS A 1 436 ? -15.435 -15.465 33.310 1.00 89.56 436 LYS A N 1
ATOM 3463 C CA . LYS A 1 436 ? -15.535 -16.270 34.536 1.00 89.56 436 LYS A CA 1
ATOM 3464 C C . LYS A 1 436 ? -16.686 -15.818 35.439 1.00 89.56 436 LYS A C 1
ATOM 3466 O O . LYS A 1 436 ? -17.264 -16.668 36.096 1.00 89.56 436 LYS A O 1
ATOM 3471 N N . GLU A 1 437 ? -17.023 -14.531 35.414 1.00 90.38 437 GLU A N 1
ATOM 3472 C CA . GLU A 1 437 ? -18.071 -13.929 36.250 1.00 90.38 437 GLU A CA 1
ATOM 3473 C C . GLU A 1 437 ? -19.420 -13.884 35.522 1.00 90.38 437 GLU A C 1
ATOM 3475 O O . GLU A 1 437 ? -20.472 -14.063 36.127 1.00 90.38 437 GLU A O 1
ATOM 3480 N N . LEU A 1 438 ? -19.400 -13.677 34.200 1.00 90.31 438 LEU A N 1
ATOM 3481 C CA . LEU A 1 438 ? -20.599 -13.477 33.393 1.00 90.31 438 LEU A CA 1
ATOM 3482 C C . LEU A 1 438 ? -20.681 -14.487 32.245 1.00 90.31 438 LEU A C 1
ATOM 3484 O O . LEU A 1 438 ? -19.865 -14.484 31.317 1.00 90.31 438 LEU A O 1
ATOM 3488 N N . LYS A 1 439 ? -21.718 -15.326 32.287 1.00 92.19 439 LYS A N 1
ATOM 3489 C CA . LYS A 1 439 ? -22.114 -16.217 31.191 1.00 92.19 439 LYS A CA 1
ATOM 3490 C C . LYS A 1 439 ? -23.322 -15.617 30.477 1.00 92.19 439 LYS A C 1
ATOM 3492 O O . LYS A 1 439 ? -24.376 -15.471 31.079 1.00 92.19 439 LYS A O 1
ATOM 3497 N N . LEU A 1 440 ? -23.150 -15.273 29.204 1.00 92.56 440 LEU A N 1
ATOM 3498 C CA . LEU A 1 440 ? -24.202 -14.694 28.365 1.00 92.56 440 LEU A CA 1
ATOM 3499 C C . LEU A 1 440 ? -24.875 -15.769 27.519 1.00 92.56 440 LEU A C 1
ATOM 3501 O O . LEU A 1 440 ? -24.191 -16.644 26.974 1.00 92.56 440 LEU A O 1
ATOM 3505 N N . LYS A 1 441 ? -26.195 -15.675 27.346 1.00 91.81 441 LYS A N 1
ATOM 3506 C CA . LYS A 1 441 ? -26.912 -16.476 26.343 1.00 91.81 441 LYS A CA 1
ATOM 3507 C C . LYS A 1 441 ? -26.613 -15.961 24.932 1.00 91.81 441 LYS A C 1
ATOM 3509 O O . LYS A 1 441 ? -26.156 -14.835 24.753 1.00 91.81 441 LYS A O 1
ATOM 3514 N N . LYS A 1 442 ? -26.862 -16.788 23.914 1.00 89.06 442 LYS A N 1
ATOM 3515 C CA . LYS A 1 442 ? -26.705 -16.379 22.512 1.00 89.06 442 LYS A CA 1
ATOM 3516 C C . LYS A 1 442 ? -27.627 -15.190 22.200 1.00 89.06 442 LYS A C 1
ATOM 3518 O O . LYS A 1 442 ? -28.811 -15.248 22.509 1.00 89.06 442 LYS A O 1
ATOM 3523 N N . GLY A 1 443 ? -27.079 -14.140 21.598 1.00 85.31 443 GLY A N 1
ATOM 3524 C CA . GLY A 1 443 ? -27.739 -12.859 21.338 1.00 85.31 443 GLY A CA 1
ATOM 3525 C C . GLY A 1 443 ? -27.748 -11.891 22.528 1.00 85.31 443 GLY A C 1
ATOM 3526 O O . GLY A 1 443 ? -28.049 -10.718 22.336 1.00 85.31 443 GLY A O 1
ATOM 3527 N N . GLU A 1 444 ? -27.393 -12.332 23.740 1.00 91.75 444 GLU A N 1
ATOM 3528 C CA . GLU A 1 444 ? -27.357 -11.461 24.918 1.00 91.75 444 GLU A CA 1
ATOM 3529 C C . GLU A 1 444 ? -26.067 -10.633 24.940 1.00 91.75 444 GLU A C 1
ATOM 3531 O O . GLU A 1 444 ? -24.973 -11.131 24.639 1.00 91.75 444 GLU A O 1
ATOM 3536 N N . PHE A 1 445 ? -26.190 -9.375 25.362 1.00 94.44 445 PHE A N 1
ATOM 3537 C CA . PHE A 1 445 ? -25.060 -8.511 25.659 1.00 94.44 445 PHE A CA 1
ATOM 3538 C C . PHE A 1 445 ? -25.231 -7.794 27.000 1.00 94.44 445 PHE A C 1
ATOM 3540 O O . PHE A 1 445 ? -26.338 -7.593 27.496 1.00 94.44 445 PHE A O 1
ATOM 3547 N N . ARG A 1 446 ? -24.105 -7.409 27.600 1.00 95.69 446 ARG A N 1
ATOM 3548 C CA . ARG A 1 446 ? -24.031 -6.567 28.800 1.00 95.69 446 ARG A CA 1
ATOM 3549 C C . ARG A 1 446 ? -22.952 -5.522 28.600 1.00 95.69 446 ARG A C 1
ATOM 3551 O O . ARG A 1 446 ? -21.966 -5.780 27.911 1.00 95.69 446 ARG A O 1
ATOM 3558 N N . PHE A 1 447 ? -23.112 -4.372 29.237 1.00 96.12 447 PHE A N 1
ATOM 3559 C CA . PHE A 1 447 ? -22.146 -3.288 29.147 1.00 96.12 447 PHE A CA 1
ATOM 3560 C C . PHE A 1 447 ? -21.775 -2.730 30.521 1.00 96.12 447 PHE A C 1
ATOM 3562 O O . PHE A 1 447 ? -22.444 -2.988 31.526 1.00 96.12 447 PHE A O 1
ATOM 3569 N N . ARG A 1 448 ? -20.674 -1.986 30.548 1.00 95.75 448 ARG A N 1
ATOM 3570 C CA . ARG A 1 448 ? -20.230 -1.123 31.641 1.00 95.75 448 ARG A CA 1
ATOM 3571 C C . ARG A 1 448 ? -19.650 0.149 31.046 1.00 95.75 448 ARG A C 1
ATOM 3573 O O . ARG A 1 448 ? -19.113 0.104 29.937 1.00 95.75 448 ARG A O 1
ATOM 3580 N N . ARG A 1 449 ? -19.724 1.256 31.780 1.00 94.44 449 ARG A N 1
ATOM 3581 C CA . ARG A 1 449 ? -19.123 2.527 31.356 1.00 94.44 449 ARG A CA 1
ATOM 3582 C C . ARG A 1 449 ? -18.111 3.048 32.353 1.00 94.44 449 ARG A C 1
ATOM 3584 O O . ARG A 1 449 ? -18.299 2.880 33.546 1.00 94.44 449 ARG A O 1
ATOM 3591 N N . LYS A 1 450 ? -17.061 3.694 31.863 1.00 93.50 450 LYS A N 1
ATOM 3592 C CA . LYS A 1 450 ? -16.080 4.427 32.666 1.00 93.50 450 LYS A CA 1
ATOM 3593 C C . LYS A 1 450 ? -15.876 5.786 32.005 1.00 93.50 450 LYS A C 1
ATOM 3595 O O . LYS A 1 450 ? -15.158 5.899 31.012 1.00 93.50 450 LYS A O 1
ATOM 3600 N N . GLY A 1 451 ? -16.589 6.804 32.486 1.00 91.00 451 GLY A N 1
ATOM 3601 C CA . GLY A 1 451 ? -16.733 8.062 31.746 1.00 91.00 451 GLY A CA 1
ATOM 3602 C C . GLY A 1 451 ? -17.240 7.806 30.317 1.00 91.00 451 GLY A C 1
ATOM 3603 O O . GLY A 1 451 ? -18.140 6.994 30.113 1.00 91.00 451 GLY A O 1
ATOM 3604 N N . ASN A 1 452 ? -16.619 8.436 29.315 1.00 93.38 452 ASN A N 1
ATOM 3605 C CA . ASN A 1 452 ? -16.985 8.258 27.901 1.00 93.38 452 ASN A CA 1
ATOM 3606 C C . ASN A 1 452 ? -16.690 6.848 27.340 1.00 93.38 452 ASN A C 1
ATOM 3608 O O . ASN A 1 452 ? -17.174 6.505 26.259 1.00 93.38 452 ASN A O 1
ATOM 3612 N N . LEU A 1 453 ? -15.919 6.012 28.045 1.00 96.44 453 LEU A N 1
ATOM 3613 C CA . LEU A 1 453 ? -15.559 4.672 27.586 1.00 96.44 453 LEU A CA 1
ATOM 3614 C C . LEU A 1 453 ? -16.689 3.670 27.850 1.00 96.44 453 LEU A C 1
ATOM 3616 O O . LEU A 1 453 ? -17.052 3.402 28.994 1.00 96.44 453 LEU A O 1
ATOM 3620 N N . LEU A 1 454 ? -17.214 3.075 26.784 1.00 97.31 454 LEU A N 1
ATOM 3621 C CA . LEU A 1 454 ? -18.089 1.910 26.802 1.00 97.31 454 LEU A CA 1
ATOM 3622 C C . LEU A 1 454 ? -17.249 0.635 26.732 1.00 97.31 454 LEU A C 1
ATOM 3624 O O . LEU A 1 454 ? -16.433 0.483 25.825 1.00 97.31 454 LEU A O 1
ATOM 3628 N N . CYS A 1 455 ? -17.517 -0.311 27.626 1.00 97.44 455 CYS A N 1
ATOM 3629 C CA . CYS A 1 455 ? -17.127 -1.705 27.467 1.00 97.44 455 CYS A CA 1
ATOM 3630 C C . CYS A 1 455 ? -18.387 -2.548 27.279 1.00 97.44 455 CYS A C 1
ATOM 3632 O O . CYS A 1 455 ? -19.199 -2.658 28.197 1.00 97.44 455 CYS A O 1
ATOM 3634 N N . LEU A 1 456 ? -18.541 -3.176 26.115 1.00 96.62 456 LEU A N 1
ATOM 3635 C CA . LEU A 1 456 ? -19.681 -4.032 25.791 1.00 96.62 456 LEU A CA 1
ATOM 3636 C C . LEU A 1 456 ? -19.208 -5.461 25.547 1.00 96.62 456 LEU A C 1
ATOM 3638 O O . LEU A 1 456 ? -18.253 -5.693 24.816 1.00 96.62 456 LEU A O 1
ATOM 3642 N N . ARG A 1 457 ? -19.883 -6.442 26.139 1.00 95.56 457 ARG A N 1
ATOM 3643 C CA . ARG A 1 457 ? -19.656 -7.865 25.882 1.00 95.56 457 ARG A CA 1
ATOM 3644 C C . ARG A 1 457 ? -20.916 -8.476 25.303 1.00 95.56 457 ARG A C 1
ATOM 3646 O O . ARG A 1 457 ? -21.975 -8.345 25.905 1.00 95.56 457 ARG A O 1
ATOM 3653 N N . ILE A 1 458 ? -20.775 -9.207 24.206 1.00 94.44 458 ILE A N 1
ATOM 3654 C CA . ILE A 1 458 ? -21.856 -9.940 23.551 1.00 94.44 458 ILE A CA 1
ATOM 3655 C C . ILE A 1 458 ? -21.468 -11.405 23.359 1.00 94.44 458 ILE A C 1
ATOM 3657 O O . ILE A 1 458 ? -20.294 -11.733 23.166 1.00 94.44 458 ILE A O 1
ATOM 3661 N N . ASN A 1 459 ? -22.458 -12.290 23.387 1.00 91.88 459 ASN A N 1
ATOM 3662 C CA . ASN A 1 459 ? -22.307 -13.656 22.907 1.00 91.88 459 ASN A CA 1
ATOM 3663 C C . ASN A 1 459 ? -23.174 -13.861 21.660 1.00 91.88 459 ASN A C 1
ATOM 3665 O O . ASN A 1 459 ? -24.361 -14.128 21.783 1.00 91.88 459 ASN A O 1
ATOM 3669 N N . ASP A 1 460 ? -22.598 -13.718 20.465 1.00 82.06 460 ASP A N 1
ATOM 3670 C CA . ASP A 1 460 ? -23.294 -14.001 19.197 1.00 82.06 460 ASP A CA 1
ATOM 3671 C C . ASP A 1 460 ? -22.908 -15.408 18.694 1.00 82.06 460 ASP A C 1
ATOM 3673 O O . ASP A 1 460 ? -23.308 -16.417 19.276 1.00 82.06 460 ASP A O 1
ATOM 3677 N N . ARG A 1 461 ? -22.069 -15.511 17.653 1.00 80.94 461 ARG A N 1
ATOM 3678 C CA . ARG A 1 461 ? -21.422 -16.782 17.263 1.00 80.94 461 ARG A CA 1
ATOM 3679 C C . ARG A 1 461 ? -20.296 -17.170 18.220 1.00 80.94 461 ARG A C 1
ATOM 3681 O O . ARG A 1 461 ? -20.021 -18.349 18.416 1.00 80.94 461 ARG A O 1
ATOM 3688 N N . LYS A 1 462 ? -19.622 -16.161 18.769 1.00 85.06 462 LYS A N 1
ATOM 3689 C CA . LYS A 1 462 ? -18.539 -16.263 19.746 1.00 85.06 462 LYS A CA 1
ATOM 3690 C C . LYS A 1 462 ? -18.731 -15.166 20.792 1.00 85.06 462 LYS A C 1
ATOM 3692 O O . LYS A 1 462 ? -19.415 -14.172 20.543 1.00 85.06 462 LYS A O 1
ATOM 3697 N N . ASN A 1 463 ? -18.106 -15.350 21.952 1.00 90.06 463 ASN A N 1
ATOM 3698 C CA . ASN A 1 463 ? -18.022 -14.304 22.964 1.00 90.06 463 ASN A CA 1
ATOM 3699 C C . ASN A 1 463 ? -17.014 -13.250 22.506 1.00 90.06 463 ASN A C 1
ATOM 3701 O O . ASN A 1 463 ? -15.843 -13.578 22.320 1.00 90.06 463 ASN A O 1
ATOM 3705 N N . VAL A 1 464 ? -17.463 -12.006 22.360 1.00 93.56 464 VAL A N 1
ATOM 3706 C CA . VAL A 1 464 ? -16.618 -10.879 21.951 1.00 93.56 464 VAL A CA 1
ATOM 3707 C C . VAL A 1 464 ? -16.861 -9.708 22.895 1.00 93.56 464 VAL A C 1
ATOM 3709 O O . VAL A 1 464 ? -17.985 -9.473 23.346 1.00 93.56 464 VAL A O 1
ATOM 3712 N N . SER A 1 465 ? -15.791 -8.990 23.215 1.00 96.25 465 SER A N 1
ATOM 3713 C CA . SER A 1 465 ? -15.847 -7.727 23.941 1.00 96.25 465 SER A CA 1
ATOM 3714 C C . SER A 1 465 ? -15.415 -6.592 23.023 1.00 96.25 465 SER A C 1
ATOM 3716 O O . SER A 1 465 ? -14.515 -6.771 22.207 1.00 96.25 465 SER A O 1
ATOM 3718 N N . PHE A 1 466 ? -16.038 -5.434 23.194 1.00 97.56 466 PHE A N 1
ATOM 3719 C CA . PHE A 1 466 ? -15.754 -4.201 22.480 1.00 97.56 466 PHE A CA 1
ATOM 3720 C C . PHE A 1 466 ? -15.441 -3.091 23.475 1.00 97.56 466 PHE A C 1
ATOM 3722 O O . PHE A 1 466 ? -16.080 -3.003 24.529 1.00 97.56 466 PHE A O 1
ATOM 3729 N N . LEU A 1 467 ? -14.494 -2.236 23.108 1.00 98.12 467 LEU A N 1
ATOM 3730 C CA . LEU A 1 467 ? -14.311 -0.922 23.703 1.00 98.12 467 LEU A CA 1
ATOM 3731 C C . LEU A 1 467 ? -14.747 0.136 22.694 1.00 98.12 467 LEU A C 1
ATOM 3733 O O . LEU A 1 467 ? -14.564 -0.023 21.488 1.00 98.12 467 LEU A O 1
ATOM 3737 N N . SER A 1 468 ? -15.350 1.214 23.182 1.00 97.94 468 SER A N 1
ATOM 3738 C CA . SER A 1 468 ? -15.740 2.336 22.334 1.00 97.94 468 SER A CA 1
ATOM 3739 C C . SER A 1 468 ? -15.824 3.632 23.129 1.00 97.94 468 SER A C 1
ATOM 3741 O O . SER A 1 468 ? -16.428 3.658 24.196 1.00 97.94 468 SER A O 1
ATOM 3743 N N . THR A 1 469 ? -15.308 4.729 22.581 1.00 97.44 469 THR A N 1
ATOM 3744 C CA . THR A 1 469 ? -15.488 6.088 23.131 1.00 97.44 469 THR A CA 1
ATOM 3745 C C . THR A 1 469 ? -16.503 6.934 22.351 1.00 97.44 469 THR A C 1
ATOM 3747 O O . THR A 1 469 ? -16.637 8.125 22.626 1.00 97.44 469 THR A O 1
ATOM 3750 N N . ARG A 1 470 ? -17.214 6.321 21.390 1.00 94.75 470 ARG A N 1
ATOM 3751 C CA . ARG A 1 470 ? -18.172 6.964 20.464 1.00 94.75 470 ARG A CA 1
ATOM 3752 C C . ARG A 1 470 ? -19.632 6.545 20.688 1.00 94.75 470 ARG A C 1
ATOM 3754 O O . ARG A 1 470 ? -20.541 7.344 20.514 1.00 94.75 470 ARG A O 1
ATOM 3761 N N . HIS A 1 471 ? -19.864 5.297 21.084 1.00 96.56 471 HIS A N 1
ATOM 3762 C CA . HIS A 1 471 ? -21.197 4.679 21.099 1.00 96.56 471 HIS A CA 1
ATOM 3763 C C . HIS A 1 471 ? -21.873 4.653 22.468 1.00 96.56 471 HIS A C 1
ATOM 3765 O O . HIS A 1 471 ? -21.198 4.643 23.495 1.00 96.56 471 HIS A O 1
ATOM 3771 N N . THR A 1 472 ? -23.201 4.542 22.463 1.00 95.44 472 THR A N 1
ATOM 3772 C CA . THR A 1 472 ? -24.020 4.033 23.577 1.00 95.44 472 THR A CA 1
ATOM 3773 C C . THR A 1 472 ? -24.170 2.514 23.503 1.00 95.44 472 THR A C 1
ATOM 3775 O O . THR A 1 472 ? -23.708 1.877 22.553 1.00 95.44 472 THR A O 1
ATOM 3778 N N . ALA A 1 473 ? -24.834 1.911 24.489 1.00 93.94 473 ALA A N 1
ATOM 3779 C CA . ALA A 1 473 ? -25.233 0.506 24.443 1.00 93.94 473 ALA A CA 1
ATOM 3780 C C . ALA A 1 473 ? -26.515 0.264 23.616 1.00 93.94 473 ALA A C 1
ATOM 3782 O O . ALA A 1 473 ? -27.093 -0.823 23.688 1.00 93.94 473 ALA A O 1
ATOM 3783 N N . ALA A 1 474 ? -26.958 1.254 22.829 1.00 93.31 474 ALA A N 1
ATOM 3784 C CA . ALA A 1 474 ? -28.113 1.137 21.950 1.00 93.31 474 ALA A CA 1
ATOM 3785 C C . ALA A 1 474 ? -27.927 0.039 20.893 1.00 93.31 474 ALA A C 1
ATOM 3787 O O . ALA A 1 474 ? -26.813 -0.333 20.506 1.00 93.31 474 ALA A O 1
ATOM 3788 N N . THR A 1 475 ? -29.052 -0.460 20.393 1.00 91.69 475 THR A N 1
ATOM 3789 C CA . THR A 1 475 ? -29.112 -1.481 19.349 1.00 91.69 475 THR A CA 1
ATOM 3790 C C . THR A 1 475 ? -29.666 -0.914 18.048 1.00 91.69 475 THR A C 1
ATOM 3792 O O . THR A 1 475 ? -30.568 -0.084 18.081 1.00 91.69 475 THR A O 1
ATOM 3795 N N . GLY A 1 476 ? -29.168 -1.409 16.918 1.00 86.75 476 GLY A N 1
ATOM 3796 C CA . GLY A 1 476 ? -29.703 -1.170 15.580 1.00 86.75 476 GLY A CA 1
ATOM 3797 C C . GLY A 1 476 ? -30.018 -2.482 14.861 1.00 86.75 476 GLY A C 1
ATOM 3798 O O . GLY A 1 476 ? -29.719 -3.574 15.356 1.00 86.75 476 GLY A O 1
ATOM 3799 N N . GLU A 1 477 ? -30.621 -2.378 13.682 1.00 83.88 477 GLU A N 1
ATOM 3800 C CA . GLU A 1 477 ? -30.908 -3.526 12.822 1.00 83.88 477 GLU A CA 1
ATOM 3801 C C . GLU A 1 477 ? -29.711 -3.835 11.919 1.00 83.88 477 GLU A C 1
ATOM 3803 O O . GLU A 1 477 ? -29.182 -2.961 11.235 1.00 83.88 477 GLU A O 1
ATOM 3808 N N . ALA A 1 478 ? -29.268 -5.092 11.918 1.00 74.00 478 ALA A N 1
ATOM 3809 C CA . ALA A 1 478 ? -28.279 -5.582 10.969 1.00 74.00 478 ALA A CA 1
ATOM 3810 C C . ALA A 1 478 ? -28.982 -6.086 9.696 1.00 74.00 478 ALA A C 1
ATOM 3812 O O . ALA A 1 478 ? -29.958 -6.840 9.821 1.00 74.00 478 ALA A O 1
ATOM 3813 N N . PRO A 1 479 ? -28.467 -5.774 8.490 1.00 66.06 479 PRO A N 1
ATOM 3814 C CA . PRO A 1 479 ? -28.990 -6.351 7.259 1.00 66.06 479 PRO A CA 1
ATOM 3815 C C . PRO A 1 479 ? -28.863 -7.887 7.269 1.00 66.06 479 PRO A C 1
ATOM 3817 O O . PRO A 1 479 ? -27.976 -8.439 7.941 1.00 66.06 479 PRO A O 1
ATOM 3820 N N . PRO A 1 480 ? -29.728 -8.609 6.530 1.00 61.59 480 PRO A N 1
ATOM 3821 C CA . PRO A 1 480 ? -29.599 -10.050 6.368 1.00 61.59 480 PRO A CA 1
ATOM 3822 C C . PRO A 1 480 ? -28.194 -10.397 5.860 1.00 61.59 480 PRO A C 1
ATOM 3824 O O . PRO A 1 480 ? -27.701 -9.824 4.892 1.00 61.59 480 PRO A O 1
ATOM 3827 N N . SER A 1 481 ? -27.516 -11.330 6.531 1.00 59.66 481 SER A N 1
ATOM 3828 C CA . SER A 1 481 ? -26.220 -11.842 6.067 1.00 59.66 481 SER A CA 1
ATOM 3829 C C . SER A 1 481 ? -26.356 -12.395 4.644 1.00 59.66 481 SER A C 1
ATOM 3831 O O . SER A 1 481 ? -27.315 -13.108 4.380 1.00 59.66 481 SER A O 1
ATOM 3833 N N . ALA A 1 482 ? -25.364 -12.180 3.771 1.00 53.84 482 ALA A N 1
ATOM 3834 C CA . ALA A 1 482 ? -25.328 -12.770 2.423 1.00 53.84 482 ALA A CA 1
ATOM 3835 C C . ALA A 1 482 ? -25.414 -14.316 2.409 1.00 53.84 482 ALA A C 1
ATOM 3837 O O . ALA A 1 482 ? -25.761 -14.914 1.396 1.00 53.84 482 ALA A O 1
ATOM 3838 N N . HIS A 1 483 ? -25.118 -14.966 3.543 1.00 53.31 483 HIS A N 1
ATOM 3839 C CA . HIS A 1 483 ? -25.253 -16.412 3.752 1.00 53.31 483 HIS A CA 1
ATOM 3840 C C . HIS A 1 483 ? -26.554 -16.819 4.464 1.00 53.31 483 HIS A C 1
ATOM 3842 O O . HIS A 1 483 ? -26.763 -18.000 4.740 1.00 53.31 483 HIS A O 1
ATOM 3848 N N . ARG A 1 484 ? -27.411 -15.862 4.827 1.00 56.56 484 ARG A N 1
ATOM 3849 C CA . ARG A 1 484 ? -28.768 -16.122 5.311 1.00 56.56 484 ARG A CA 1
ATOM 3850 C C . ARG A 1 484 ? -29.752 -15.982 4.159 1.00 56.56 484 ARG A C 1
ATOM 3852 O O . ARG A 1 484 ? -29.530 -15.228 3.220 1.00 56.56 484 ARG A O 1
ATOM 3859 N N . ASN A 1 485 ? -30.852 -16.717 4.275 1.00 55.12 485 ASN A N 1
ATOM 3860 C CA . ASN A 1 485 ? -31.996 -16.576 3.387 1.00 55.12 485 ASN A CA 1
ATOM 3861 C C . ASN A 1 485 ? -32.444 -15.103 3.371 1.00 55.12 485 ASN A C 1
ATOM 3863 O O . ASN A 1 485 ? -32.516 -14.500 4.445 1.00 55.12 485 ASN A O 1
ATOM 3867 N N . GLN A 1 486 ? -32.721 -14.529 2.195 1.00 60.53 486 GLN A N 1
ATOM 3868 C CA . GLN A 1 486 ? -33.127 -13.116 2.071 1.00 60.53 486 GLN A CA 1
ATOM 3869 C C . GLN A 1 486 ? -34.420 -12.815 2.851 1.00 60.53 486 GLN A C 1
ATOM 3871 O O . GLN A 1 486 ? -34.610 -11.691 3.300 1.00 60.53 486 GLN A O 1
ATOM 3876 N N . ASP A 1 487 ? -35.230 -13.845 3.110 1.00 66.69 487 ASP A N 1
ATOM 3877 C CA . ASP A 1 487 ? -36.464 -13.782 3.902 1.00 66.69 487 ASP A CA 1
ATOM 3878 C C . ASP A 1 487 ? -36.246 -13.879 5.427 1.00 66.69 487 ASP A C 1
ATOM 3880 O O . ASP A 1 487 ? -37.205 -13.927 6.199 1.00 66.69 487 ASP A O 1
ATOM 3884 N N . ALA A 1 488 ? -35.000 -13.981 5.906 1.00 64.56 488 ALA A N 1
ATOM 3885 C CA . ALA A 1 488 ? -34.730 -14.053 7.340 1.00 64.56 488 ALA A CA 1
ATOM 3886 C C . ALA A 1 488 ? -34.973 -12.687 8.012 1.00 64.56 488 ALA A C 1
ATOM 3888 O O . ALA A 1 488 ? -34.510 -11.669 7.493 1.00 64.56 488 ALA A O 1
ATOM 3889 N N . PRO A 1 489 ? -35.616 -12.644 9.197 1.00 67.38 489 PRO A N 1
ATOM 3890 C CA . PRO A 1 489 ? -35.894 -11.386 9.878 1.00 67.38 489 PRO A CA 1
ATOM 3891 C C . PRO A 1 489 ? -34.594 -10.636 10.233 1.00 67.38 489 PRO A C 1
ATOM 3893 O O . PRO A 1 489 ? -33.578 -11.288 10.538 1.00 67.38 489 PRO A O 1
ATOM 3896 N N . PRO A 1 490 ? -34.616 -9.286 10.231 1.00 71.38 490 PRO A N 1
ATOM 3897 C CA . PRO A 1 490 ? -33.491 -8.461 10.657 1.00 71.38 490 PRO A CA 1
ATOM 3898 C C . PRO A 1 490 ? -33.003 -8.862 12.050 1.00 71.38 490 PRO A C 1
ATOM 3900 O O . PRO A 1 490 ? -33.790 -9.211 12.932 1.00 71.38 490 PRO A O 1
ATOM 3903 N N . VAL A 1 491 ? -31.686 -8.837 12.259 1.00 79.50 491 VAL A N 1
ATOM 3904 C CA . VAL A 1 491 ? -31.101 -9.167 13.565 1.00 79.50 491 VAL A CA 1
ATOM 3905 C C . VAL A 1 491 ? -30.759 -7.886 14.293 1.00 79.50 491 VAL A C 1
ATOM 3907 O O . VAL A 1 491 ? -29.906 -7.127 13.840 1.00 79.50 491 VAL A O 1
ATOM 3910 N N . THR A 1 492 ? -31.357 -7.687 15.459 1.00 86.44 492 THR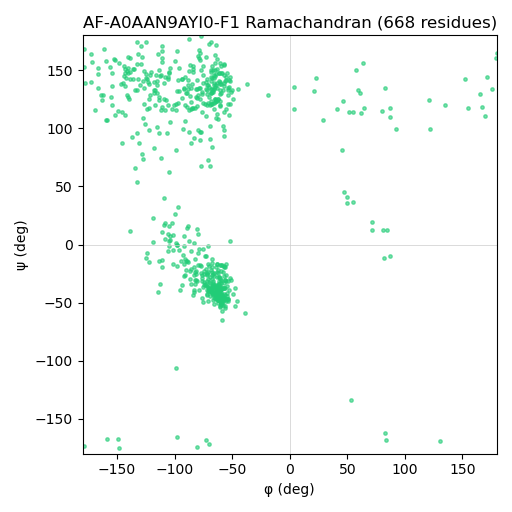 A N 1
ATOM 3911 C CA . THR A 1 492 ? -30.992 -6.598 16.363 1.00 86.44 492 THR A CA 1
ATOM 3912 C C . THR A 1 492 ? -29.594 -6.835 16.937 1.00 86.44 492 THR A C 1
ATOM 3914 O O . THR A 1 492 ? -29.327 -7.880 17.537 1.00 86.44 492 THR A O 1
ATOM 3917 N N . LYS A 1 493 ? -28.687 -5.871 16.756 1.00 90.62 493 LYS A N 1
ATOM 3918 C CA . LYS A 1 493 ? -27.315 -5.907 17.284 1.00 90.62 493 LYS A CA 1
ATOM 3919 C C . LYS A 1 493 ? -26.939 -4.564 17.908 1.00 90.62 493 LYS A C 1
ATOM 3921 O O . LYS A 1 493 ? -27.429 -3.535 17.452 1.00 90.62 493 LYS A O 1
ATOM 3926 N N . PRO A 1 494 ? -26.053 -4.534 18.917 1.00 94.25 494 PRO A N 1
ATOM 3927 C CA . PRO A 1 494 ? -25.485 -3.283 19.408 1.00 94.25 494 PRO A CA 1
ATOM 3928 C C . PRO A 1 494 ? -24.872 -2.447 18.279 1.00 94.25 494 PRO A C 1
ATOM 3930 O O . PRO A 1 494 ? -24.132 -2.986 17.452 1.00 94.25 494 PRO A O 1
ATOM 3933 N N . VAL A 1 495 ? -25.141 -1.138 18.272 1.00 94.81 495 VAL A N 1
ATOM 3934 C CA . VAL A 1 495 ? -24.690 -0.210 17.215 1.00 94.81 495 VAL A CA 1
ATOM 3935 C C . VAL A 1 495 ? -23.169 -0.232 17.062 1.00 94.81 495 VAL A C 1
ATOM 3937 O O . VAL A 1 495 ? -22.679 -0.256 15.940 1.00 94.81 495 VAL A O 1
ATOM 3940 N N . VAL A 1 496 ? -22.426 -0.355 18.168 1.00 96.19 496 VAL A N 1
ATOM 3941 C CA . VAL A 1 496 ? -20.956 -0.480 18.160 1.00 96.19 496 VAL A CA 1
ATOM 3942 C C . VAL A 1 496 ? -20.445 -1.618 17.266 1.00 96.19 496 VAL A C 1
ATOM 3944 O O . VAL A 1 496 ? -19.370 -1.512 16.692 1.00 96.19 496 VAL A O 1
ATOM 3947 N N . ILE A 1 497 ? -21.205 -2.709 17.124 1.00 94.75 497 ILE A N 1
ATOM 3948 C CA . ILE A 1 497 ? -20.816 -3.850 16.284 1.00 94.75 497 ILE A CA 1
ATOM 3949 C C . ILE A 1 497 ? -21.072 -3.543 14.811 1.00 94.75 497 ILE A C 1
ATOM 3951 O O . ILE A 1 497 ? -20.285 -3.946 13.959 1.00 94.75 497 ILE A O 1
ATOM 3955 N N . LEU A 1 498 ? -22.186 -2.869 14.513 1.00 93.94 498 LEU A N 1
ATOM 3956 C CA . LEU A 1 498 ? -22.524 -2.457 13.152 1.00 93.94 498 LEU A CA 1
ATOM 3957 C C . LEU A 1 498 ? -21.476 -1.471 12.632 1.00 93.94 498 LEU A C 1
ATOM 3959 O O . LEU A 1 498 ? -20.925 -1.686 11.560 1.00 93.94 498 LEU A O 1
ATOM 3963 N N . ASP A 1 499 ? -21.153 -0.467 13.445 1.00 96.31 499 ASP A N 1
ATOM 3964 C CA . ASP A 1 499 ? -20.160 0.558 13.132 1.00 96.31 499 ASP A CA 1
ATOM 3965 C C . ASP A 1 499 ? -18.737 -0.015 13.024 1.00 96.31 499 ASP A C 1
ATOM 3967 O O . ASP A 1 499 ? -18.015 0.291 12.080 1.00 96.31 499 ASP A O 1
ATOM 3971 N N . TYR A 1 500 ? -18.348 -0.929 13.923 1.00 97.12 500 TYR A N 1
ATOM 3972 C CA . TYR A 1 500 ? -17.053 -1.609 13.830 1.00 97.12 500 TYR A CA 1
ATOM 3973 C C . TYR A 1 500 ? -16.909 -2.413 12.532 1.00 97.12 500 TYR A C 1
ATOM 3975 O O . TYR A 1 500 ? -15.908 -2.275 11.836 1.00 97.12 500 TYR A O 1
ATOM 3983 N N . ASN A 1 501 ? -17.907 -3.231 12.181 1.00 94.44 501 ASN A N 1
ATOM 3984 C CA . ASN A 1 501 ? -17.849 -4.049 10.964 1.00 94.44 501 ASN A CA 1
ATOM 3985 C C . ASN A 1 501 ? -17.888 -3.207 9.681 1.00 94.44 501 ASN A C 1
ATOM 3987 O O . ASN A 1 501 ? -17.467 -3.693 8.642 1.00 94.44 501 ASN A O 1
ATOM 3991 N N . ALA A 1 502 ? -18.424 -1.986 9.732 1.00 95.06 502 ALA A N 1
ATOM 3992 C CA . ALA A 1 502 ? -18.439 -1.092 8.579 1.00 95.06 502 ALA A CA 1
ATOM 3993 C C . ALA A 1 502 ? -17.070 -0.444 8.313 1.00 95.06 502 ALA A C 1
ATOM 3995 O O . ALA A 1 502 ? -16.795 -0.084 7.174 1.00 95.06 502 ALA A O 1
ATOM 3996 N N . ASN A 1 503 ? -16.225 -0.293 9.342 1.00 97.56 503 ASN A N 1
ATOM 3997 C CA . ASN A 1 503 ? -15.051 0.583 9.270 1.00 97.56 503 ASN A CA 1
ATOM 3998 C C . ASN A 1 503 ? -13.703 -0.088 9.591 1.00 97.56 503 ASN A C 1
ATOM 4000 O O . ASN A 1 503 ? -12.655 0.513 9.361 1.00 97.56 503 ASN A O 1
ATOM 4004 N N . MET A 1 504 ? -13.687 -1.308 10.137 1.00 95.56 504 MET A N 1
ATOM 4005 C CA . MET A 1 504 ? -12.438 -1.990 10.505 1.00 95.56 504 MET A CA 1
ATOM 4006 C C . MET A 1 504 ? -11.632 -2.480 9.286 1.00 95.56 504 MET A C 1
ATOM 4008 O O . MET A 1 504 ? -10.409 -2.586 9.362 1.00 95.56 504 MET A O 1
ATOM 4012 N N . ASP A 1 505 ? -12.293 -2.724 8.155 1.00 94.38 505 ASP A N 1
ATOM 4013 C CA . ASP A 1 505 ? -11.723 -3.455 7.015 1.00 94.38 505 ASP A CA 1
ATOM 4014 C C . ASP A 1 505 ? -10.797 -2.606 6.115 1.00 94.38 505 ASP A C 1
ATOM 4016 O O . ASP A 1 505 ? -10.377 -3.063 5.055 1.00 94.38 505 ASP A O 1
ATOM 4020 N N . GLY A 1 506 ? -10.431 -1.375 6.494 1.00 96.81 506 GLY A N 1
ATOM 4021 C CA . GLY A 1 506 ? -9.631 -0.495 5.627 1.00 96.81 506 GLY A CA 1
ATOM 4022 C C . GLY A 1 506 ? -8.248 -1.062 5.268 1.00 96.81 506 GLY A C 1
ATOM 4023 O O . GLY A 1 506 ? -7.801 -0.924 4.128 1.00 96.81 506 GLY A O 1
ATOM 4024 N N . VAL A 1 507 ? -7.578 -1.761 6.191 1.00 96.62 507 VAL A N 1
ATOM 4025 C CA . VAL A 1 507 ? -6.310 -2.460 5.892 1.00 96.62 507 VAL A CA 1
ATOM 4026 C C . VAL A 1 507 ? -6.535 -3.706 5.028 1.00 96.62 507 VAL A C 1
ATOM 4028 O O . VAL A 1 507 ? -5.724 -3.988 4.147 1.00 96.62 507 VAL A O 1
ATOM 4031 N N . ASP A 1 508 ? -7.644 -4.422 5.209 1.00 95.31 508 ASP A N 1
ATOM 4032 C CA . ASP A 1 508 ? -7.988 -5.566 4.357 1.00 95.31 508 ASP A CA 1
ATOM 4033 C C . ASP A 1 508 ? -8.340 -5.105 2.927 1.00 95.31 508 ASP A C 1
ATOM 4035 O O . ASP A 1 508 ? -7.912 -5.727 1.951 1.00 95.31 508 ASP A O 1
ATOM 4039 N N . ASN A 1 509 ? -9.019 -3.961 2.778 1.00 95.12 509 ASN A N 1
ATOM 4040 C CA . ASN A 1 509 ? -9.253 -3.287 1.496 1.00 95.12 509 ASN A CA 1
ATOM 4041 C C . ASN A 1 509 ? -7.927 -2.899 0.824 1.00 95.12 509 ASN A C 1
ATOM 4043 O O . ASN A 1 509 ? -7.749 -3.087 -0.385 1.00 95.12 509 ASN A O 1
ATOM 4047 N N . PHE A 1 510 ? -6.970 -2.378 1.593 1.00 96.00 510 PHE A N 1
ATOM 4048 C CA . PHE A 1 510 ? -5.614 -2.108 1.117 1.00 96.00 510 PHE A CA 1
ATOM 4049 C C . PHE A 1 510 ? -4.916 -3.386 0.612 1.00 96.00 510 PHE A C 1
ATOM 4051 O O . PHE A 1 510 ? -4.442 -3.419 -0.531 1.00 96.00 510 PHE A O 1
ATOM 4058 N N . ASP A 1 511 ? -4.904 -4.452 1.415 1.00 95.06 511 ASP A N 1
ATOM 4059 C CA . ASP A 1 511 ? -4.293 -5.739 1.062 1.00 95.06 511 ASP A CA 1
ATOM 4060 C C . ASP A 1 511 ? -4.946 -6.353 -0.187 1.00 95.06 511 ASP A C 1
ATOM 4062 O O . ASP A 1 511 ? -4.255 -6.877 -1.069 1.00 95.06 511 ASP A O 1
ATOM 4066 N N . GLN A 1 512 ? -6.269 -6.230 -0.321 1.00 94.06 512 GLN A N 1
ATOM 4067 C CA . GLN A 1 512 ? -7.004 -6.667 -1.504 1.00 94.06 512 GLN A CA 1
ATOM 4068 C C . GLN A 1 512 ? -6.561 -5.895 -2.756 1.00 94.06 512 GLN A C 1
ATOM 4070 O O . GLN A 1 512 ? -6.260 -6.509 -3.784 1.00 94.06 512 GLN A O 1
ATOM 4075 N N . ASN A 1 513 ? -6.462 -4.563 -2.676 1.00 94.69 513 ASN A N 1
ATOM 4076 C CA . ASN A 1 513 ? -6.006 -3.731 -3.793 1.00 94.69 513 ASN A CA 1
ATOM 4077 C C . ASN A 1 513 ? -4.558 -4.041 -4.212 1.00 94.69 513 ASN A C 1
ATOM 4079 O O . ASN A 1 513 ? -4.238 -3.976 -5.403 1.00 94.69 513 ASN A O 1
ATOM 4083 N N . LEU A 1 514 ? -3.695 -4.402 -3.256 1.00 94.19 514 LEU A N 1
ATOM 4084 C CA . LEU A 1 514 ? -2.333 -4.884 -3.507 1.00 94.19 514 LEU A CA 1
ATOM 4085 C C . LEU A 1 514 ? -2.273 -6.298 -4.097 1.00 94.19 514 LEU A C 1
ATOM 4087 O O . LEU A 1 514 ? -1.270 -6.657 -4.723 1.00 94.19 514 LEU A O 1
ATOM 4091 N N . GLY A 1 515 ? -3.295 -7.121 -3.871 1.00 92.88 515 GLY A N 1
ATOM 4092 C CA . GLY A 1 515 ? -3.401 -8.454 -4.459 1.00 92.88 515 GLY A CA 1
ATOM 4093 C C . GLY A 1 515 ? -3.593 -8.403 -5.976 1.00 92.88 515 GLY A C 1
ATOM 4094 O O . GLY A 1 515 ? -3.036 -9.227 -6.706 1.00 92.88 515 GLY A O 1
ATOM 4095 N N . TYR A 1 516 ? -4.324 -7.402 -6.468 1.00 93.69 516 TYR A N 1
ATOM 4096 C CA . TYR A 1 516 ? -4.605 -7.238 -7.891 1.00 93.69 516 TYR A CA 1
ATOM 4097 C C . TYR A 1 516 ? -3.389 -6.759 -8.690 1.00 93.69 516 TYR A C 1
ATOM 4099 O O . TYR A 1 516 ? -2.703 -5.802 -8.334 1.00 93.69 516 TYR A O 1
ATOM 4107 N N . TYR A 1 517 ? -3.151 -7.409 -9.833 1.00 93.31 517 TYR A N 1
ATOM 4108 C CA . TYR A 1 517 ? -2.096 -7.057 -10.795 1.00 93.31 517 TYR A CA 1
ATOM 4109 C C . TYR A 1 517 ? -0.710 -6.871 -10.163 1.00 93.31 517 TYR A C 1
ATOM 4111 O O . TYR A 1 517 ? 0.067 -5.995 -10.562 1.00 93.31 517 TYR A O 1
ATOM 4119 N N . SER A 1 518 ? -0.413 -7.684 -9.149 1.00 89.69 518 SER A N 1
ATOM 4120 C CA . SER A 1 518 ? 0.878 -7.666 -8.485 1.00 89.69 518 SER A CA 1
ATOM 4121 C C . SER A 1 518 ? 1.970 -8.248 -9.375 1.00 89.69 518 SER A C 1
ATOM 4123 O O . SER A 1 518 ? 1.839 -9.330 -9.944 1.00 89.69 518 SER A O 1
ATOM 4125 N N . PHE A 1 519 ? 3.096 -7.545 -9.449 1.00 91.56 519 PHE A N 1
ATOM 4126 C CA . PHE A 1 519 ? 4.282 -7.952 -10.205 1.00 91.56 519 PHE A CA 1
ATOM 4127 C C . PHE A 1 519 ? 5.363 -8.590 -9.320 1.00 91.56 519 PHE A C 1
ATOM 4129 O O . PHE A 1 519 ? 6.554 -8.582 -9.633 1.00 91.56 519 PHE A O 1
ATOM 4136 N N . TYR A 1 520 ? 4.947 -9.182 -8.203 1.00 86.94 520 TYR A N 1
ATOM 4137 C CA . TYR A 1 520 ? 5.798 -9.951 -7.307 1.00 86.94 520 TYR A CA 1
ATOM 4138 C C . TYR A 1 520 ? 6.541 -11.087 -8.026 1.00 86.94 520 TYR A C 1
ATOM 4140 O O . TYR A 1 520 ? 5.946 -12.063 -8.482 1.00 86.94 520 TYR A O 1
ATOM 4148 N N . ARG A 1 521 ? 7.876 -11.009 -8.043 1.00 85.94 521 ARG A N 1
ATOM 4149 C CA . ARG A 1 521 ? 8.760 -12.087 -8.511 1.00 85.94 521 ARG A CA 1
ATOM 4150 C C . ARG A 1 521 ? 9.412 -12.816 -7.349 1.00 85.94 521 ARG A C 1
ATOM 4152 O O . ARG A 1 521 ? 9.627 -12.239 -6.277 1.00 85.94 521 ARG A O 1
ATOM 4159 N N . LYS A 1 522 ? 9.731 -14.093 -7.567 1.00 81.06 522 LYS A N 1
ATOM 4160 C CA . LYS A 1 522 ? 10.676 -14.806 -6.708 1.00 81.06 522 LYS A CA 1
ATOM 4161 C C . LYS A 1 522 ? 12.023 -14.092 -6.845 1.00 81.06 522 LYS A C 1
ATOM 4163 O O . LYS A 1 522 ? 12.488 -13.867 -7.954 1.00 81.06 522 LYS A O 1
ATOM 4168 N N . THR A 1 523 ? 12.579 -13.682 -5.716 1.00 81.06 523 THR A N 1
ATOM 4169 C CA . THR A 1 523 ? 13.878 -13.017 -5.593 1.00 81.06 523 THR A CA 1
ATOM 4170 C C . THR A 1 523 ? 14.542 -13.575 -4.349 1.00 81.06 523 THR A C 1
ATOM 4172 O O . THR A 1 523 ? 13.853 -13.915 -3.384 1.00 81.06 523 THR A O 1
ATOM 4175 N N . VAL A 1 524 ? 15.863 -13.670 -4.364 1.00 72.81 524 VAL A N 1
ATOM 4176 C CA . VAL A 1 524 ? 16.659 -14.076 -3.199 1.00 72.81 524 VAL A CA 1
ATOM 4177 C C . VAL A 1 524 ? 16.948 -12.927 -2.234 1.00 72.81 524 VAL A C 1
ATOM 4179 O O . VAL A 1 524 ? 17.231 -13.176 -1.066 1.00 72.81 524 VAL A O 1
ATOM 4182 N N . LYS A 1 525 ? 16.838 -11.667 -2.686 1.00 90.31 525 LYS A N 1
ATOM 4183 C CA . LYS A 1 525 ? 17.124 -10.482 -1.863 1.00 90.31 525 LYS A CA 1
ATOM 4184 C C . LYS A 1 525 ? 15.818 -9.905 -1.310 1.00 90.31 525 LYS A C 1
ATOM 4186 O O . LYS A 1 525 ? 14.975 -9.426 -2.078 1.00 90.31 525 LYS A O 1
ATOM 4191 N N . TRP A 1 526 ? 15.664 -9.930 0.018 1.00 93.94 526 TRP A N 1
ATOM 4192 C CA . TRP A 1 526 ? 14.451 -9.478 0.722 1.00 93.94 526 TRP A CA 1
ATOM 4193 C C . TRP A 1 526 ? 14.127 -8.007 0.434 1.00 93.94 526 TRP A C 1
ATOM 4195 O O . TRP A 1 526 ? 12.970 -7.634 0.250 1.00 93.94 526 TRP A O 1
ATOM 4205 N N . TRP A 1 527 ? 15.151 -7.163 0.326 1.00 93.62 527 TRP A N 1
ATOM 4206 C CA . TRP A 1 527 ? 14.964 -5.728 0.146 1.00 93.62 527 TRP A CA 1
ATOM 4207 C C . TRP A 1 527 ? 14.449 -5.390 -1.254 1.00 93.62 527 TRP A C 1
ATOM 4209 O O . TRP A 1 527 ? 13.641 -4.480 -1.391 1.00 93.62 527 TRP A O 1
ATOM 4219 N N . LYS A 1 528 ? 14.809 -6.165 -2.291 1.00 94.62 528 LYS A N 1
ATOM 4220 C CA . LYS A 1 528 ? 14.223 -6.006 -3.635 1.00 94.62 528 LYS A CA 1
ATOM 4221 C C . LYS A 1 528 ? 12.742 -6.356 -3.623 1.00 94.62 528 LYS A C 1
ATOM 4223 O O . LYS A 1 528 ? 11.938 -5.652 -4.226 1.00 94.62 528 LYS A O 1
ATOM 4228 N N . ARG A 1 529 ? 12.365 -7.416 -2.894 1.00 94.81 529 ARG A N 1
ATOM 4229 C CA . ARG A 1 529 ? 10.955 -7.781 -2.688 1.00 94.81 529 ARG A CA 1
ATOM 4230 C C . ARG A 1 529 ? 10.181 -6.619 -2.066 1.00 94.81 529 ARG A C 1
ATOM 4232 O O . ARG A 1 529 ? 9.101 -6.290 -2.546 1.00 94.81 529 ARG A O 1
ATOM 4239 N N . MET A 1 530 ? 10.753 -5.998 -1.038 1.00 96.12 530 MET A N 1
ATOM 4240 C CA . MET A 1 530 ? 10.159 -4.853 -0.358 1.00 96.12 530 MET A CA 1
ATOM 4241 C C . MET A 1 530 ? 10.128 -3.595 -1.240 1.00 96.12 530 MET A C 1
ATOM 4243 O O . MET A 1 530 ? 9.101 -2.932 -1.294 1.00 96.12 530 MET A O 1
ATOM 4247 N N . ALA A 1 531 ? 11.182 -3.304 -2.004 1.00 96.62 531 ALA A N 1
ATOM 4248 C CA . ALA A 1 531 ? 11.218 -2.185 -2.947 1.00 96.62 531 ALA A CA 1
ATOM 4249 C C . ALA A 1 531 ? 10.110 -2.285 -4.007 1.00 96.62 531 ALA A C 1
ATOM 4251 O O . ALA A 1 531 ? 9.349 -1.341 -4.201 1.00 96.62 531 ALA A O 1
ATOM 4252 N N . PHE A 1 532 ? 9.952 -3.449 -4.647 1.00 96.75 532 PHE A N 1
ATOM 4253 C CA . PHE A 1 532 ? 8.871 -3.657 -5.616 1.00 96.75 532 PHE A CA 1
ATOM 4254 C C . PHE A 1 532 ? 7.484 -3.633 -4.967 1.00 96.75 532 PHE A C 1
ATOM 4256 O O . PHE A 1 532 ? 6.535 -3.178 -5.600 1.00 96.75 532 PHE A O 1
ATOM 4263 N N . HIS A 1 533 ? 7.358 -4.069 -3.710 1.00 96.94 533 HIS A N 1
ATOM 4264 C CA . HIS A 1 533 ? 6.126 -3.889 -2.943 1.00 96.94 533 HIS A CA 1
ATOM 4265 C C . HIS A 1 533 ? 5.807 -2.407 -2.720 1.00 96.94 533 HIS A C 1
ATOM 4267 O O . HIS A 1 533 ? 4.680 -2.005 -2.973 1.00 96.94 533 HIS A O 1
ATOM 4273 N N . LEU A 1 534 ? 6.787 -1.583 -2.341 1.00 97.88 534 LEU A N 1
ATOM 4274 C CA . LEU A 1 534 ? 6.609 -0.137 -2.167 1.00 97.88 534 LEU A CA 1
ATOM 4275 C C . LEU A 1 534 ? 6.235 0.571 -3.480 1.00 97.88 534 LEU A C 1
ATOM 4277 O O . LEU A 1 534 ? 5.345 1.417 -3.488 1.00 97.88 534 LEU A O 1
ATOM 4281 N N . ILE A 1 535 ? 6.838 0.178 -4.607 1.00 98.12 535 ILE A N 1
ATOM 4282 C CA . ILE A 1 535 ? 6.447 0.678 -5.938 1.00 98.12 535 ILE A CA 1
ATOM 4283 C C . ILE A 1 535 ? 5.011 0.253 -6.275 1.00 98.12 535 ILE A C 1
ATOM 4285 O O . ILE A 1 535 ? 4.234 1.038 -6.821 1.00 98.12 535 ILE A O 1
ATOM 4289 N N . HIS A 1 536 ? 4.629 -0.984 -5.939 1.00 97.88 536 HIS A N 1
ATOM 4290 C CA . HIS A 1 536 ? 3.266 -1.453 -6.161 1.00 97.88 536 HIS A CA 1
ATOM 4291 C C . HIS A 1 536 ? 2.255 -0.699 -5.286 1.00 97.88 536 HIS A C 1
ATOM 4293 O O . HIS A 1 536 ? 1.200 -0.298 -5.773 1.00 97.88 536 HIS A O 1
ATOM 4299 N N . LEU A 1 537 ? 2.612 -0.453 -4.028 1.00 98.00 537 LEU A N 1
ATOM 4300 C CA . LEU A 1 537 ? 1.845 0.339 -3.078 1.00 98.00 537 LEU A CA 1
ATOM 4301 C C . LEU A 1 537 ? 1.634 1.760 -3.613 1.00 98.00 537 LEU A C 1
ATOM 4303 O O . LEU A 1 537 ? 0.496 2.212 -3.668 1.00 98.00 537 LEU A O 1
ATOM 4307 N N . ALA A 1 538 ? 2.678 2.424 -4.120 1.00 98.44 538 ALA A N 1
ATOM 4308 C CA . ALA A 1 538 ? 2.559 3.737 -4.759 1.00 98.44 538 ALA A CA 1
ATOM 4309 C C . ALA A 1 538 ? 1.566 3.736 -5.941 1.00 98.44 538 ALA A C 1
ATOM 4311 O O . ALA A 1 538 ? 0.727 4.630 -6.047 1.00 98.44 538 ALA A O 1
ATOM 4312 N N . LYS A 1 539 ? 1.591 2.697 -6.791 1.00 98.38 539 LYS A N 1
ATOM 4313 C CA . LYS A 1 539 ? 0.611 2.514 -7.881 1.00 98.38 539 LYS A CA 1
ATOM 4314 C C . LYS A 1 539 ? -0.822 2.368 -7.352 1.00 98.38 539 LYS A C 1
ATOM 4316 O O . LYS A 1 539 ? -1.746 2.926 -7.938 1.00 98.38 539 LYS A O 1
ATOM 4321 N N . VAL A 1 540 ? -1.020 1.602 -6.278 1.00 98.06 540 VAL A N 1
ATOM 4322 C CA . VAL A 1 540 ? -2.341 1.410 -5.655 1.00 98.06 540 VAL A CA 1
ATOM 4323 C C . VAL A 1 540 ? -2.861 2.718 -5.060 1.00 98.06 540 VAL A C 1
ATOM 4325 O O . VAL A 1 540 ? -3.997 3.088 -5.342 1.00 98.0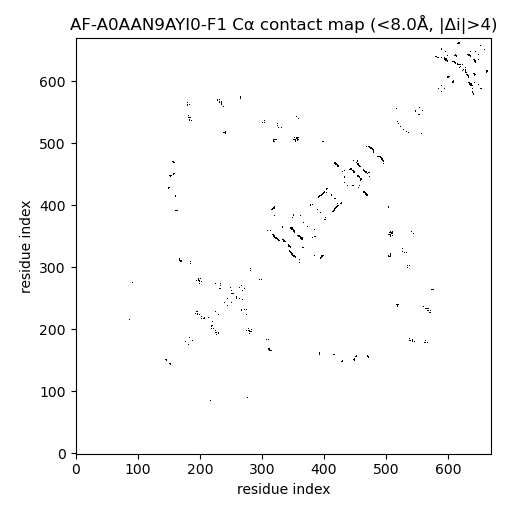6 540 VAL A O 1
ATOM 4328 N N . GLN A 1 541 ? -2.025 3.452 -4.327 1.00 98.19 541 GLN A N 1
ATOM 4329 C CA . GLN A 1 541 ? -2.377 4.755 -3.756 1.00 98.19 541 GLN A CA 1
ATOM 4330 C C . GLN A 1 541 ? -2.754 5.758 -4.857 1.00 98.19 541 GLN A C 1
ATOM 4332 O O . GLN A 1 541 ? -3.785 6.421 -4.762 1.00 98.19 541 GLN A O 1
ATOM 4337 N N . ALA A 1 542 ? -1.987 5.801 -5.954 1.00 98.19 542 ALA A N 1
ATOM 4338 C CA . ALA A 1 542 ? -2.302 6.613 -7.132 1.00 98.19 542 ALA A CA 1
ATOM 4339 C C . ALA A 1 542 ? -3.662 6.257 -7.745 1.00 98.19 542 ALA A C 1
ATOM 4341 O O . ALA A 1 542 ? -4.447 7.140 -8.081 1.00 98.19 542 ALA A O 1
ATOM 4342 N N . TYR A 1 543 ? -3.968 4.963 -7.858 1.00 98.06 543 TYR A N 1
ATOM 4343 C CA . TYR A 1 543 ? -5.256 4.501 -8.367 1.00 98.06 543 TYR A CA 1
ATOM 4344 C C . TYR A 1 543 ? -6.426 4.867 -7.442 1.00 98.06 543 TYR A C 1
ATOM 4346 O O . TYR A 1 543 ? -7.493 5.234 -7.933 1.00 98.06 543 TYR A O 1
ATOM 4354 N N . ILE A 1 544 ? -6.246 4.788 -6.118 1.00 97.44 544 ILE A N 1
ATOM 4355 C CA . ILE A 1 544 ? -7.273 5.199 -5.149 1.00 97.44 544 ILE A CA 1
ATOM 4356 C C . ILE A 1 544 ? -7.607 6.683 -5.334 1.00 97.44 544 ILE A C 1
ATOM 4358 O O . ILE A 1 544 ? -8.781 7.015 -5.495 1.00 97.44 544 ILE A O 1
ATOM 4362 N N . LEU A 1 545 ? -6.594 7.550 -5.418 1.00 96.69 545 LEU A N 1
ATOM 4363 C CA . LEU A 1 545 ? -6.802 8.984 -5.647 1.00 96.69 545 LEU A CA 1
ATOM 4364 C C . LEU A 1 545 ? -7.435 9.264 -7.015 1.00 96.69 545 LEU A C 1
ATOM 4366 O O . LEU A 1 545 ? -8.395 10.025 -7.104 1.00 96.69 545 LEU A O 1
ATOM 4370 N N . TYR A 1 546 ? -6.976 8.590 -8.072 1.00 96.25 546 TYR A N 1
ATOM 4371 C CA . TYR A 1 546 ? -7.576 8.695 -9.405 1.00 96.25 546 TYR A CA 1
ATOM 4372 C C . TYR A 1 546 ? -9.075 8.357 -9.392 1.00 96.25 546 TYR A C 1
ATOM 4374 O O . TYR A 1 546 ? -9.880 9.073 -9.989 1.00 96.25 546 TYR A O 1
ATOM 4382 N N . LYS A 1 547 ? -9.477 7.296 -8.676 1.00 95.06 547 LYS A N 1
ATOM 4383 C CA . LYS A 1 547 ? -10.893 6.925 -8.533 1.00 95.06 547 LYS A CA 1
ATOM 4384 C C . LYS A 1 547 ? -11.728 7.996 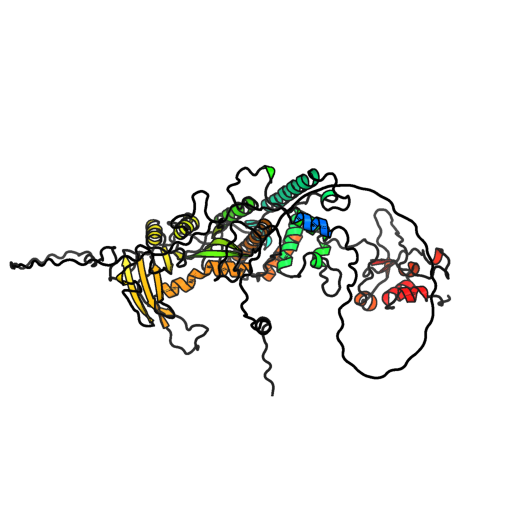-7.837 1.00 95.06 547 LYS A C 1
ATOM 4386 O O . LYS A 1 547 ? -12.897 8.138 -8.177 1.00 95.06 547 LYS A O 1
ATOM 4391 N N . GLN A 1 548 ? -11.155 8.693 -6.859 1.00 92.12 548 GLN A N 1
ATOM 4392 C CA . GLN A 1 548 ? -11.855 9.738 -6.112 1.00 92.12 548 GLN A CA 1
ATOM 4393 C C . GLN A 1 548 ? -12.049 11.011 -6.945 1.00 92.12 548 GLN A C 1
ATOM 4395 O O . GLN A 1 548 ? -13.069 11.675 -6.801 1.00 92.12 548 GLN A O 1
ATOM 4400 N N . GLN A 1 549 ? -11.093 11.341 -7.819 1.00 91.00 549 GLN A N 1
ATOM 4401 C CA . GLN A 1 549 ? -11.138 12.568 -8.622 1.00 91.00 549 GLN A CA 1
ATOM 4402 C C . GLN A 1 549 ? -11.913 12.404 -9.937 1.00 91.00 549 GLN A C 1
ATOM 4404 O O . GLN A 1 549 ? -12.523 13.348 -10.434 1.00 91.00 549 GLN A O 1
ATOM 4409 N N . VAL A 1 550 ? -11.927 11.202 -10.521 1.00 89.69 550 VAL A N 1
ATOM 4410 C CA . VAL A 1 550 ? -12.544 10.977 -11.833 1.00 89.69 550 VAL A CA 1
ATOM 4411 C C . VAL A 1 550 ? -13.964 10.438 -11.697 1.00 89.69 550 VAL A C 1
ATOM 4413 O O . VAL A 1 550 ? -14.182 9.339 -11.202 1.00 89.69 550 VAL A O 1
ATOM 4416 N N . ARG A 1 551 ? -14.943 11.159 -12.263 1.00 87.44 551 ARG A N 1
ATOM 4417 C CA . ARG A 1 551 ? -16.380 10.805 -12.221 1.00 87.44 551 ARG A CA 1
ATOM 4418 C C . ARG A 1 551 ? -16.707 9.398 -12.738 1.00 87.44 551 ARG A C 1
ATOM 4420 O O . ARG A 1 551 ? -17.658 8.766 -12.287 1.00 87.44 551 ARG A O 1
ATOM 4427 N N . ARG A 1 552 ? -15.985 8.939 -13.760 1.00 90.56 552 ARG A N 1
ATOM 4428 C CA . ARG A 1 552 ? -16.116 7.597 -14.350 1.00 90.56 552 ARG A CA 1
ATOM 4429 C C . ARG A 1 552 ? -14.735 6.962 -14.407 1.00 90.56 552 ARG A C 1
ATOM 4431 O O . ARG A 1 552 ? -14.095 7.006 -15.460 1.00 90.56 552 ARG A O 1
ATOM 4438 N N . PRO A 1 553 ? -14.238 6.456 -13.273 1.00 92.88 553 PRO A N 1
ATOM 4439 C CA . PRO A 1 553 ? -12.874 5.992 -13.212 1.00 92.88 553 PRO A CA 1
ATOM 4440 C C . PRO A 1 553 ? -12.728 4.686 -13.989 1.00 92.88 553 PRO A C 1
ATOM 4442 O O . PRO A 1 553 ? -13.603 3.819 -13.977 1.00 92.88 553 PRO A O 1
ATOM 4445 N N . LYS A 1 554 ? -11.590 4.556 -14.665 1.00 94.75 554 LYS A N 1
ATOM 4446 C CA . LYS A 1 554 ? -11.115 3.302 -15.249 1.00 94.75 554 LYS A CA 1
ATOM 4447 C C . LYS A 1 554 ? -10.994 2.213 -14.187 1.00 94.75 554 LYS A C 1
ATOM 4449 O O . LYS A 1 554 ? -10.742 2.497 -13.016 1.00 94.75 554 LYS A O 1
ATOM 4454 N N . THR A 1 555 ? -11.080 0.959 -14.614 1.00 96.94 555 THR A N 1
ATOM 4455 C CA . THR A 1 555 ? -10.691 -0.175 -13.767 1.00 96.94 555 THR A CA 1
ATOM 4456 C C . THR A 1 555 ? -9.194 -0.119 -13.439 1.00 96.94 555 THR A C 1
ATOM 4458 O O . THR A 1 555 ? -8.402 0.470 -14.177 1.00 96.94 555 THR A O 1
ATOM 4461 N N . GLN A 1 556 ? -8.755 -0.797 -12.374 1.00 96.56 556 GLN A N 1
ATOM 4462 C CA . GLN A 1 556 ? -7.330 -0.855 -12.014 1.00 96.56 556 GLN A CA 1
ATOM 4463 C C . GLN A 1 556 ? -6.472 -1.476 -13.131 1.00 96.56 556 GLN A C 1
ATOM 4465 O O . GLN A 1 556 ? -5.313 -1.095 -13.309 1.00 96.56 556 GLN A O 1
ATOM 4470 N N . TYR A 1 557 ? -7.048 -2.404 -13.907 1.00 97.31 557 TYR A N 1
ATOM 4471 C CA . TYR A 1 557 ? -6.424 -2.980 -15.100 1.00 97.31 557 TYR A CA 1
ATOM 4472 C C . TYR A 1 557 ? -6.126 -1.906 -16.147 1.00 97.31 557 TYR A C 1
ATOM 4474 O O . TYR A 1 557 ? -4.990 -1.768 -16.598 1.00 97.31 557 TYR A O 1
ATOM 4482 N N . GLU A 1 558 ? -7.142 -1.124 -16.510 1.00 97.69 558 GLU A N 1
ATOM 4483 C CA . GLU A 1 558 ? -7.045 -0.060 -17.510 1.00 97.69 558 GLU A CA 1
ATOM 4484 C C . GLU A 1 558 ? -6.139 1.077 -17.038 1.00 97.69 558 GLU A C 1
ATOM 4486 O O . GLU A 1 558 ? -5.283 1.515 -17.803 1.00 97.69 558 GLU A O 1
ATOM 4491 N N . PHE A 1 559 ? -6.250 1.487 -15.770 1.00 98.06 559 PHE A N 1
ATOM 4492 C CA . PHE A 1 559 ? -5.334 2.447 -15.149 1.00 98.06 559 PHE A CA 1
ATOM 4493 C C . PHE A 1 559 ? -3.881 1.974 -15.262 1.00 98.06 559 PHE A C 1
ATOM 4495 O O . PHE A 1 559 ? -3.013 2.714 -15.717 1.00 98.06 559 PHE A O 1
ATOM 4502 N N . THR A 1 560 ? -3.612 0.712 -14.907 1.00 98.12 560 THR A N 1
ATOM 4503 C CA . THR A 1 560 ? -2.261 0.137 -14.984 1.00 98.12 560 THR A CA 1
ATOM 4504 C C . THR A 1 560 ? -1.767 0.078 -16.432 1.00 98.12 560 THR A C 1
ATOM 4506 O O . THR A 1 560 ? -0.607 0.379 -16.703 1.00 98.12 560 THR A O 1
ATOM 4509 N N . LYS A 1 561 ? -2.637 -0.281 -17.382 1.00 97.38 561 LYS A N 1
ATOM 4510 C CA . LYS A 1 561 ? -2.306 -0.337 -18.811 1.00 97.38 561 LYS A CA 1
ATOM 4511 C C . LYS A 1 561 ? -1.956 1.043 -19.373 1.00 97.38 561 LYS A C 1
ATOM 4513 O O . LYS A 1 561 ? -0.998 1.155 -20.135 1.00 97.38 561 LYS A O 1
ATOM 4518 N N . ASP A 1 562 ? -2.700 2.074 -18.991 1.00 97.69 562 ASP A N 1
ATOM 4519 C CA . ASP A 1 562 ? -2.443 3.450 -19.419 1.00 97.69 562 ASP A CA 1
ATOM 4520 C C . ASP A 1 562 ? -1.199 4.035 -18.755 1.00 97.69 562 ASP A C 1
ATOM 4522 O O . ASP A 1 562 ? -0.392 4.648 -19.449 1.00 97.69 562 ASP A O 1
ATOM 4526 N N . LEU A 1 563 ? -0.968 3.744 -17.471 1.00 98.31 563 LEU A N 1
ATOM 4527 C CA . LEU A 1 563 ? 0.283 4.080 -16.791 1.00 98.31 563 LEU A CA 1
ATOM 4528 C C . LEU A 1 563 ? 1.496 3.491 -17.527 1.00 98.31 563 LEU A C 1
ATOM 4530 O O . LEU A 1 563 ? 2.464 4.197 -17.786 1.00 98.31 563 LEU A O 1
ATOM 4534 N N . ILE A 1 564 ? 1.439 2.213 -17.917 1.00 97.88 564 ILE A N 1
ATOM 4535 C CA . ILE A 1 564 ? 2.517 1.564 -18.682 1.00 97.88 564 ILE A CA 1
ATOM 4536 C C . ILE A 1 564 ? 2.745 2.275 -20.020 1.00 97.88 564 ILE A C 1
ATOM 4538 O O . ILE A 1 564 ? 3.890 2.492 -20.401 1.00 97.88 564 ILE A O 1
ATOM 4542 N N . ARG A 1 565 ? 1.677 2.646 -20.738 1.00 96.06 565 ARG A N 1
ATOM 4543 C CA . ARG A 1 565 ? 1.792 3.377 -22.011 1.00 96.06 565 ARG A CA 1
ATOM 4544 C C . ARG A 1 565 ? 2.423 4.752 -21.824 1.00 96.06 565 ARG A C 1
ATOM 4546 O O . ARG A 1 565 ? 3.270 5.125 -22.623 1.00 96.06 565 ARG A O 1
ATOM 4553 N N . GLN A 1 566 ? 2.029 5.474 -20.779 1.00 96.56 566 GLN A N 1
ATOM 4554 C CA . GLN A 1 566 ? 2.529 6.817 -20.478 1.00 96.56 566 GLN A CA 1
ATOM 4555 C C . GLN A 1 566 ? 3.987 6.788 -20.005 1.00 96.56 566 GLN A C 1
ATOM 4557 O O . GLN A 1 566 ? 4.776 7.611 -20.440 1.00 96.56 566 GLN A O 1
ATOM 4562 N N . LEU A 1 567 ? 4.403 5.780 -19.230 1.00 96.56 567 LEU A N 1
ATOM 4563 C CA . LEU A 1 567 ? 5.822 5.564 -18.907 1.00 96.56 567 LEU A CA 1
ATOM 4564 C C . LEU A 1 567 ? 6.689 5.267 -20.146 1.00 96.56 567 LEU A C 1
ATOM 4566 O O . LEU A 1 567 ? 7.908 5.425 -20.096 1.00 96.56 567 LEU A O 1
ATOM 4570 N N . LEU A 1 568 ? 6.074 4.808 -21.239 1.00 95.06 568 LEU A N 1
ATOM 4571 C CA . LEU A 1 568 ? 6.733 4.452 -22.495 1.00 95.06 568 LEU A CA 1
ATOM 4572 C C . LEU A 1 568 ? 6.518 5.493 -23.608 1.00 95.06 568 LEU A C 1
ATOM 4574 O O . LEU A 1 568 ? 6.986 5.253 -24.720 1.00 95.06 568 LEU A O 1
ATOM 4578 N N . SER A 1 569 ? 5.832 6.616 -23.348 1.00 89.88 569 SER A N 1
ATOM 4579 C CA . SER A 1 569 ? 5.440 7.589 -24.386 1.00 89.88 569 SER A CA 1
ATOM 4580 C C . SER A 1 569 ? 6.634 8.150 -25.152 1.00 89.88 569 SER A C 1
ATOM 4582 O O . SER A 1 569 ? 6.574 8.305 -26.369 1.00 89.88 569 SER A O 1
ATOM 4584 N N . ASP A 1 570 ? 7.737 8.377 -24.444 1.00 82.88 570 ASP A N 1
ATOM 4585 C CA . ASP A 1 570 ? 8.935 9.023 -24.985 1.00 82.88 570 ASP A CA 1
ATOM 4586 C C . ASP A 1 570 ? 9.932 8.000 -25.548 1.00 82.88 570 ASP A C 1
ATOM 4588 O O . ASP A 1 570 ? 11.073 8.328 -25.879 1.00 82.88 570 ASP A O 1
ATOM 4592 N N . VAL A 1 571 ? 9.544 6.723 -25.614 1.00 81.94 571 VAL A N 1
ATOM 4593 C CA . VAL A 1 571 ? 10.392 5.634 -26.093 1.00 81.94 571 VAL A CA 1
ATOM 4594 C C . VAL A 1 571 ? 9.936 5.259 -27.495 1.00 81.94 571 VAL A C 1
ATOM 4596 O O . VAL A 1 571 ? 8.911 4.585 -27.640 1.00 81.94 571 VAL A O 1
ATOM 4599 N N . PRO A 1 572 ? 10.686 5.638 -28.546 1.00 71.19 572 PRO A N 1
ATOM 4600 C CA . PRO A 1 572 ? 10.365 5.171 -29.879 1.00 71.19 572 PRO A CA 1
ATOM 4601 C C . PRO A 1 572 ? 10.452 3.647 -29.870 1.00 71.19 572 PRO A C 1
ATOM 4603 O O . PRO A 1 572 ? 11.485 3.072 -29.508 1.00 71.19 572 PRO A O 1
ATOM 4606 N N . LEU A 1 573 ? 9.360 2.983 -30.260 1.00 64.69 573 LEU A N 1
ATOM 4607 C CA . LEU A 1 573 ? 9.403 1.557 -30.539 1.00 64.69 573 LEU A CA 1
ATOM 4608 C C . LEU A 1 573 ? 10.524 1.346 -31.547 1.00 64.69 573 LEU A C 1
ATOM 4610 O O . LEU A 1 573 ? 10.507 1.921 -32.638 1.00 64.69 573 LEU A O 1
ATOM 4614 N N . LYS A 1 574 ? 11.511 0.527 -31.180 1.00 55.03 574 LYS A N 1
ATOM 4615 C CA . LYS A 1 574 ? 12.494 0.048 -32.143 1.00 55.03 574 LYS A CA 1
ATOM 4616 C C . LYS A 1 574 ? 11.741 -0.868 -33.094 1.00 55.03 574 LYS A C 1
ATOM 4618 O O . LYS A 1 574 ? 11.736 -2.082 -32.908 1.00 55.03 574 LYS A O 1
ATOM 4623 N N . VAL A 1 575 ? 11.090 -0.297 -34.110 1.00 42.94 575 VAL A N 1
ATOM 4624 C CA . VAL A 1 575 ? 10.705 -1.047 -35.301 1.00 42.94 575 VAL A CA 1
ATOM 4625 C C . VAL A 1 575 ? 12.004 -1.698 -35.742 1.00 42.94 575 VAL A C 1
ATOM 4627 O O . VAL A 1 575 ? 12.965 -0.999 -36.064 1.00 42.94 575 VAL A O 1
ATOM 4630 N N . LYS A 1 576 ? 12.092 -3.025 -35.624 1.00 42.06 576 LYS A N 1
ATOM 4631 C CA . LYS A 1 576 ? 13.288 -3.798 -35.970 1.00 42.06 576 LYS A CA 1
ATOM 4632 C C . LYS A 1 576 ? 13.475 -3.776 -37.487 1.00 42.06 576 LYS A C 1
ATOM 4634 O O . LYS A 1 576 ? 13.375 -4.794 -38.163 1.00 42.06 576 LYS A O 1
ATOM 4639 N N . ILE A 1 577 ? 13.791 -2.610 -38.034 1.00 40.47 577 ILE A N 1
ATOM 4640 C CA . ILE A 1 577 ? 14.487 -2.491 -39.297 1.00 40.47 577 ILE A CA 1
ATOM 4641 C C . ILE A 1 577 ? 15.943 -2.742 -38.918 1.00 40.47 577 ILE A C 1
ATOM 4643 O O . ILE A 1 577 ? 16.598 -1.860 -38.379 1.00 40.47 577 ILE A O 1
ATOM 4647 N N . ASN A 1 578 ? 16.410 -3.976 -39.134 1.00 37.25 578 ASN A N 1
ATOM 4648 C CA . ASN A 1 578 ? 17.814 -4.419 -39.205 1.00 37.25 578 ASN A CA 1
ATOM 4649 C C . ASN A 1 578 ? 18.217 -5.512 -38.198 1.00 37.25 578 ASN A C 1
ATOM 4651 O O . ASN A 1 578 ? 18.600 -5.271 -37.057 1.00 37.25 578 ASN A O 1
ATOM 4655 N N . GLY A 1 579 ? 18.232 -6.736 -38.724 1.00 38.25 579 GLY A N 1
ATOM 4656 C CA . GLY A 1 579 ? 19.023 -7.881 -38.283 1.00 38.25 579 GLY A CA 1
ATOM 4657 C C . GLY A 1 579 ? 18.840 -9.018 -39.302 1.00 38.25 579 GLY A C 1
ATOM 4658 O O . GLY A 1 579 ? 17.728 -9.173 -39.809 1.00 38.25 579 GLY A O 1
ATOM 4659 N N . PRO A 1 580 ? 19.869 -9.803 -39.678 1.00 38.34 580 PRO A N 1
ATOM 4660 C CA . PRO A 1 580 ? 19.691 -10.879 -40.647 1.00 38.34 580 PRO A CA 1
ATOM 4661 C C . PRO A 1 580 ? 18.828 -12.021 -40.074 1.00 38.34 580 PRO A C 1
ATOM 4663 O O . PRO A 1 580 ? 19.200 -12.650 -39.088 1.00 38.34 580 PRO A O 1
ATOM 4666 N N . LYS A 1 581 ? 17.705 -12.285 -40.757 1.00 44.88 581 LYS A N 1
ATOM 4667 C CA . LYS A 1 581 ? 17.016 -13.574 -40.987 1.00 44.88 581 LYS A CA 1
ATOM 4668 C C . LYS A 1 581 ? 16.833 -14.506 -39.783 1.00 44.88 581 LYS A C 1
ATOM 4670 O O . LYS A 1 581 ? 17.491 -15.538 -39.669 1.00 44.88 581 LYS A O 1
ATOM 4675 N N . ARG A 1 582 ? 15.805 -14.232 -38.981 1.00 52.12 582 ARG A N 1
ATOM 4676 C CA . ARG A 1 582 ? 14.917 -15.329 -38.573 1.00 52.12 582 ARG A CA 1
ATOM 4677 C C . ARG A 1 582 ? 13.839 -15.431 -39.640 1.00 52.12 582 ARG A C 1
ATOM 4679 O O . ARG A 1 582 ? 13.348 -14.398 -40.087 1.00 52.12 582 ARG A O 1
ATOM 4686 N N . ASP A 1 583 ? 13.549 -16.645 -40.091 1.00 55.84 583 ASP A N 1
ATOM 4687 C CA . ASP A 1 583 ? 12.409 -16.850 -40.977 1.00 55.84 583 ASP A CA 1
ATOM 4688 C C . ASP A 1 583 ? 11.153 -16.329 -40.273 1.00 55.84 583 ASP A C 1
ATOM 4690 O O . ASP A 1 583 ? 11.006 -16.512 -39.059 1.00 55.84 583 ASP A O 1
ATOM 4694 N N . ALA A 1 584 ? 10.281 -15.649 -41.019 1.00 60.38 584 ALA A N 1
ATOM 4695 C CA . ALA A 1 584 ? 8.966 -15.302 -40.497 1.00 60.38 584 ALA A CA 1
ATOM 4696 C C . ALA A 1 584 ? 8.274 -16.591 -40.003 1.00 60.38 584 ALA A C 1
ATOM 4698 O O . ALA A 1 584 ? 8.524 -17.661 -40.582 1.00 60.38 584 ALA A O 1
ATOM 4699 N N . PRO A 1 585 ? 7.436 -16.527 -38.949 1.00 64.06 585 PRO A N 1
ATOM 4700 C CA . PRO A 1 585 ? 6.660 -17.678 -38.497 1.00 64.06 585 PRO A CA 1
ATOM 4701 C C . PRO A 1 585 ? 6.023 -18.398 -39.693 1.00 64.06 585 PRO A C 1
ATOM 4703 O O . PRO A 1 585 ? 5.484 -17.748 -40.586 1.00 64.06 585 PRO A O 1
ATOM 4706 N N . VAL A 1 586 ? 6.113 -19.735 -39.739 1.00 63.41 586 VAL A N 1
ATOM 4707 C CA . VAL A 1 586 ? 5.719 -20.532 -40.922 1.00 63.41 586 VAL A CA 1
ATOM 4708 C C . VAL A 1 586 ? 4.294 -20.208 -41.378 1.00 63.41 586 VAL A C 1
ATOM 4710 O O . VAL A 1 586 ? 4.068 -20.068 -42.577 1.00 63.41 586 VAL A O 1
ATOM 4713 N N . ALA A 1 587 ? 3.372 -20.004 -40.431 1.00 64.56 587 ALA A N 1
ATOM 4714 C CA . ALA A 1 587 ? 2.009 -19.570 -40.717 1.00 64.56 587 ALA A CA 1
ATOM 4715 C C . ALA A 1 587 ? 1.988 -18.224 -41.463 1.00 64.56 587 ALA A C 1
ATOM 4717 O O . ALA A 1 587 ? 1.515 -18.163 -42.590 1.00 64.56 587 ALA A O 1
ATOM 4718 N N . GLU A 1 588 ? 2.590 -17.170 -40.906 1.00 72.50 588 GLU A N 1
ATOM 4719 C CA . GLU A 1 588 ? 2.620 -15.838 -41.530 1.00 72.50 588 GLU A CA 1
ATOM 4720 C C . GLU A 1 588 ? 3.304 -15.849 -42.903 1.00 72.50 588 GLU A C 1
ATOM 4722 O O . GLU A 1 588 ? 2.811 -15.239 -43.850 1.00 72.50 588 GLU A O 1
ATOM 4727 N N . ARG A 1 589 ? 4.407 -16.590 -43.053 1.00 85.19 589 ARG A N 1
ATOM 4728 C CA . ARG A 1 589 ? 5.135 -16.711 -44.324 1.00 85.19 589 ARG A CA 1
ATOM 4729 C C . ARG A 1 589 ? 4.291 -17.336 -45.437 1.00 85.19 589 ARG A C 1
ATOM 4731 O O . ARG A 1 589 ? 4.420 -16.913 -46.582 1.00 85.19 589 ARG A O 1
ATOM 4738 N N . LEU A 1 590 ? 3.475 -18.340 -45.112 1.00 83.62 590 LEU A N 1
ATOM 4739 C CA . LEU A 1 590 ? 2.696 -19.098 -46.095 1.00 83.62 590 LEU A CA 1
ATOM 4740 C C . LEU A 1 590 ? 1.291 -18.533 -46.330 1.00 83.62 590 LEU A C 1
ATOM 4742 O O . LEU A 1 590 ? 0.736 -18.738 -47.407 1.00 83.62 590 LEU A O 1
ATOM 4746 N N . THR A 1 591 ? 0.703 -17.846 -45.346 1.00 77.81 591 THR A N 1
ATOM 4747 C CA . THR A 1 591 ? -0.703 -17.413 -45.415 1.00 77.81 591 THR A CA 1
ATOM 4748 C C . THR A 1 591 ? -0.893 -15.905 -45.545 1.00 77.81 591 THR A C 1
ATOM 4750 O O . THR A 1 591 ? -1.976 -15.475 -45.942 1.00 77.81 591 THR A O 1
ATOM 4753 N N . ALA A 1 592 ? 0.101 -15.078 -45.201 1.00 80.12 592 ALA A N 1
ATOM 4754 C CA . ALA A 1 592 ? -0.031 -13.625 -45.319 1.00 80.12 592 ALA A CA 1
ATOM 4755 C C . ALA A 1 592 ? 0.156 -13.131 -46.767 1.00 80.12 592 ALA A C 1
ATOM 4757 O O . ALA A 1 592 ? 0.703 -13.816 -47.633 1.00 80.12 592 ALA A O 1
ATOM 4758 N N . ARG A 1 593 ? -0.326 -11.912 -47.042 1.00 84.31 593 ARG A N 1
ATOM 4759 C CA . ARG A 1 593 ? -0.208 -11.267 -48.358 1.00 84.31 593 ARG A CA 1
ATOM 4760 C C . ARG A 1 593 ? 1.145 -10.580 -48.507 1.00 84.31 593 ARG A C 1
ATOM 4762 O O . ARG A 1 593 ? 1.258 -9.402 -48.186 1.00 84.31 593 ARG A O 1
ATOM 4769 N N . HIS A 1 594 ? 2.126 -11.293 -49.043 1.00 87.75 594 HIS A N 1
ATOM 4770 C CA . HIS A 1 594 ? 3.484 -10.780 -49.236 1.00 87.75 594 HIS A CA 1
ATOM 4771 C C . HIS A 1 594 ? 3.639 -10.010 -50.548 1.00 87.75 594 HIS A C 1
ATOM 4773 O O . HIS A 1 594 ? 3.249 -10.495 -51.609 1.00 87.75 594 HIS A O 1
ATOM 4779 N N . PHE A 1 595 ? 4.288 -8.845 -50.489 1.00 88.75 595 PHE A N 1
ATOM 4780 C CA . PHE A 1 595 ? 4.604 -8.020 -51.659 1.00 88.75 595 PHE A CA 1
ATOM 4781 C C . PHE A 1 595 ? 6.109 -7.764 -51.757 1.00 88.75 595 PHE A C 1
ATOM 4783 O O . PHE A 1 595 ? 6.785 -7.541 -50.750 1.00 88.75 595 PHE A O 1
ATOM 4790 N N . SER A 1 596 ? 6.646 -7.807 -52.978 1.00 88.38 596 SER A N 1
ATOM 4791 C CA . SER A 1 596 ? 8.037 -7.441 -53.236 1.00 88.38 596 SER A CA 1
ATOM 4792 C C . SER A 1 596 ? 8.180 -5.924 -53.291 1.00 88.38 596 SER A C 1
ATOM 4794 O O . SER A 1 596 ? 7.487 -5.274 -54.072 1.00 88.38 596 SER A O 1
ATOM 4796 N N . CYS A 1 597 ? 9.122 -5.372 -52.539 1.00 90.00 597 CYS A N 1
ATOM 4797 C CA . CYS A 1 597 ? 9.495 -3.963 -52.591 1.00 90.00 597 CYS A CA 1
ATOM 4798 C C . CYS A 1 597 ? 11.014 -3.809 -52.739 1.00 90.00 597 CYS A C 1
ATOM 4800 O O . CYS A 1 597 ? 11.769 -4.785 -52.657 1.00 90.00 597 CYS A O 1
ATOM 4802 N N . HIS A 1 598 ? 11.474 -2.583 -52.985 1.00 91.88 598 HIS A N 1
ATOM 4803 C CA . HIS A 1 598 ? 12.899 -2.272 -52.984 1.00 91.88 598 HIS A CA 1
ATOM 4804 C C . HIS A 1 598 ? 13.451 -2.195 -51.558 1.00 91.88 598 HIS A C 1
ATOM 4806 O O . HIS A 1 598 ? 12.766 -1.753 -50.641 1.00 91.88 598 HIS A O 1
ATOM 4812 N N . ILE A 1 599 ? 14.708 -2.603 -51.378 1.00 89.00 599 ILE A N 1
ATOM 4813 C CA . ILE A 1 599 ? 15.415 -2.428 -50.106 1.00 89.00 599 ILE A CA 1
ATOM 4814 C C . ILE A 1 599 ? 15.529 -0.918 -49.826 1.00 89.00 599 ILE A C 1
ATOM 4816 O O . ILE A 1 599 ? 16.063 -0.208 -50.685 1.00 89.00 599 ILE A O 1
ATOM 4820 N N . PRO A 1 600 ? 15.063 -0.424 -48.660 1.00 88.12 600 PRO A N 1
ATOM 4821 C CA . PRO A 1 600 ? 15.126 0.995 -48.323 1.00 88.12 600 PRO A CA 1
ATOM 4822 C C . PRO A 1 600 ? 16.557 1.529 -48.381 1.00 88.12 600 PRO A C 1
ATOM 4824 O O . PRO A 1 600 ? 17.480 0.865 -47.897 1.00 88.12 600 PRO A O 1
ATOM 4827 N N . ALA A 1 601 ? 16.730 2.719 -48.961 1.00 88.81 601 ALA A N 1
ATOM 4828 C CA . ALA A 1 601 ? 18.018 3.401 -49.029 1.00 88.81 601 ALA A CA 1
ATOM 4829 C C . ALA A 1 601 ? 18.592 3.648 -47.624 1.00 88.81 601 ALA A C 1
ATOM 4831 O O . ALA A 1 601 ? 17.857 3.867 -46.661 1.00 88.81 601 ALA A O 1
ATOM 4832 N N . THR A 1 602 ? 19.917 3.616 -47.513 1.00 82.81 602 THR A N 1
ATOM 4833 C CA . THR A 1 602 ? 20.641 4.002 -46.295 1.00 82.81 602 THR A CA 1
ATOM 4834 C C . THR A 1 602 ? 21.400 5.297 -46.551 1.00 82.81 602 THR A C 1
ATOM 4836 O O . THR A 1 602 ? 21.703 5.606 -47.701 1.00 82.81 602 THR A O 1
ATOM 4839 N N . GLU A 1 603 ? 21.789 6.015 -45.495 1.00 78.25 603 GLU A N 1
ATOM 4840 C CA . GLU A 1 603 ? 22.608 7.242 -45.599 1.00 78.25 603 GLU A CA 1
ATOM 4841 C C . GLU A 1 603 ? 23.871 7.044 -46.459 1.00 78.25 603 GLU A C 1
ATOM 4843 O O . GLU A 1 603 ? 24.325 7.952 -47.144 1.00 78.25 603 GLU A O 1
ATOM 4848 N N . SER A 1 604 ? 24.409 5.821 -46.472 1.00 80.38 604 SER A N 1
ATOM 4849 C CA . SER A 1 604 ? 25.602 5.433 -47.225 1.00 80.38 604 SER A CA 1
ATOM 4850 C C . SER A 1 604 ? 25.353 4.879 -48.635 1.00 80.38 604 SER A C 1
ATOM 4852 O O . SER A 1 604 ? 26.304 4.771 -49.409 1.00 80.38 604 SER A O 1
ATOM 4854 N N . LYS A 1 605 ? 24.125 4.464 -48.988 1.00 86.88 605 LYS A N 1
ATOM 4855 C CA . LYS A 1 605 ? 23.822 3.803 -50.273 1.00 86.88 605 LYS A CA 1
ATOM 4856 C C . LYS A 1 605 ? 22.400 4.109 -50.744 1.00 86.88 605 LYS A C 1
ATOM 4858 O O . LYS A 1 605 ? 21.434 3.610 -50.170 1.00 86.88 605 LYS A O 1
ATOM 4863 N N . ALA A 1 606 ? 22.295 4.817 -51.872 1.00 84.75 606 ALA A N 1
ATOM 4864 C CA . ALA A 1 606 ? 21.023 5.123 -52.535 1.00 84.75 606 ALA A CA 1
ATOM 4865 C C . ALA A 1 606 ? 20.312 3.876 -53.100 1.00 84.75 606 ALA A C 1
ATOM 4867 O O . ALA A 1 606 ? 19.089 3.798 -53.078 1.00 84.75 606 ALA A O 1
ATOM 4868 N N . TYR A 1 607 ? 21.073 2.877 -53.566 1.00 87.94 607 TYR A N 1
ATOM 4869 C CA . TYR A 1 607 ? 20.540 1.631 -54.133 1.00 87.94 607 TYR A CA 1
ATOM 4870 C C . TYR A 1 607 ? 21.161 0.408 -53.451 1.00 87.94 607 TYR A C 1
ATOM 4872 O O . TYR A 1 607 ? 22.030 -0.257 -54.025 1.00 87.94 607 TYR A O 1
ATOM 4880 N N . PRO A 1 608 ? 20.773 0.111 -52.203 1.00 89.62 608 PRO A N 1
ATOM 4881 C CA . PRO A 1 608 ? 21.374 -0.981 -51.461 1.00 89.62 608 PRO A CA 1
ATOM 4882 C C . PRO A 1 608 ? 21.008 -2.338 -52.069 1.00 89.62 608 PRO A C 1
ATOM 4884 O O . PRO A 1 608 ? 19.878 -2.596 -52.487 1.00 89.62 608 PRO A O 1
ATOM 4887 N N . GLN A 1 609 ? 21.993 -3.229 -52.080 1.00 90.25 609 GLN A N 1
ATOM 4888 C CA . GLN A 1 609 ? 21.858 -4.619 -52.490 1.00 90.25 609 GLN A CA 1
ATOM 4889 C C . GLN A 1 609 ? 22.177 -5.523 -51.299 1.00 90.25 609 GLN A C 1
ATOM 4891 O O . GLN A 1 609 ? 23.070 -5.234 -50.500 1.00 90.25 609 GLN A O 1
ATOM 4896 N N . ARG A 1 610 ? 21.410 -6.605 -51.150 1.00 88.00 610 ARG A N 1
ATOM 4897 C CA . ARG A 1 610 ? 21.621 -7.640 -50.126 1.00 88.00 610 ARG A CA 1
ATOM 4898 C C . ARG A 1 610 ? 21.630 -9.012 -50.794 1.00 88.00 610 ARG A C 1
ATOM 4900 O O . ARG A 1 610 ? 21.009 -9.202 -51.837 1.00 88.00 610 ARG A O 1
ATOM 4907 N N . LEU A 1 611 ? 22.288 -9.994 -50.180 1.00 89.31 611 LEU A N 1
ATOM 4908 C CA . LEU A 1 611 ? 22.286 -11.373 -50.679 1.00 89.31 611 LEU A CA 1
ATOM 4909 C C . LEU A 1 611 ? 20.874 -11.974 -50.652 1.00 89.31 611 LEU A C 1
ATOM 4911 O O . LEU A 1 611 ? 20.153 -11.871 -49.651 1.00 89.31 611 LEU A O 1
ATOM 4915 N N . CYS A 1 612 ? 20.489 -12.648 -51.735 1.00 88.88 612 CYS A N 1
ATOM 4916 C CA . CYS A 1 612 ? 19.240 -13.392 -51.792 1.00 88.88 612 CYS A CA 1
ATOM 4917 C C . CYS A 1 612 ? 19.263 -14.557 -50.792 1.00 88.88 612 CYS A C 1
ATOM 4919 O O . CYS A 1 612 ? 20.144 -15.413 -50.823 1.00 88.88 612 CYS A O 1
ATOM 4921 N N . HIS A 1 613 ? 18.261 -14.601 -49.911 1.00 88.06 613 HIS A N 1
ATOM 4922 C CA . HIS A 1 613 ? 18.097 -15.659 -48.912 1.00 88.06 613 HIS A CA 1
ATOM 4923 C C . HIS A 1 613 ? 17.952 -17.040 -49.519 1.00 88.06 613 HIS A C 1
ATOM 4925 O O . HIS A 1 613 ? 18.713 -17.936 -49.185 1.00 88.06 613 HIS A O 1
ATOM 4931 N N . VAL A 1 614 ? 17.031 -17.187 -50.463 1.00 88.38 614 VAL A N 1
ATOM 4932 C CA . VAL A 1 614 ? 16.728 -18.475 -51.090 1.00 88.38 614 VAL A CA 1
ATOM 4933 C C . VAL A 1 614 ? 17.917 -18.993 -51.906 1.00 88.38 614 VAL A C 1
ATOM 4935 O O . VAL A 1 614 ? 18.280 -20.156 -51.769 1.00 88.38 614 VAL A O 1
ATOM 4938 N N . CYS A 1 615 ? 18.595 -18.135 -52.683 1.00 87.25 615 CYS A N 1
ATOM 4939 C CA . CYS A 1 615 ? 19.775 -18.541 -53.463 1.00 87.25 615 CYS A CA 1
ATOM 4940 C C . CYS A 1 615 ? 20.927 -19.056 -52.593 1.00 87.25 615 CYS A C 1
ATOM 4942 O O . CYS A 1 615 ? 21.699 -19.895 -53.050 1.00 87.25 615 CYS A O 1
ATOM 4944 N N . SER A 1 616 ? 21.033 -18.591 -51.343 1.00 85.75 616 SER A N 1
ATOM 4945 C CA . SER A 1 616 ? 22.108 -19.020 -50.443 1.00 85.75 616 SER A CA 1
ATOM 4946 C C . SER A 1 616 ? 22.016 -20.495 -50.023 1.00 85.75 616 SER A C 1
ATOM 4948 O O . SER A 1 616 ? 23.010 -21.047 -49.562 1.00 85.75 616 SER A O 1
ATOM 4950 N N . PHE A 1 617 ? 20.857 -21.138 -50.226 1.00 83.38 617 PHE A N 1
ATOM 4951 C CA . PHE A 1 617 ? 20.614 -22.550 -49.907 1.00 83.38 617 PHE A CA 1
ATOM 4952 C C . PHE A 1 617 ? 20.731 -23.499 -51.111 1.00 83.38 617 PHE A C 1
ATOM 4954 O O . PHE A 1 617 ? 20.522 -24.699 -50.946 1.00 83.38 617 PHE A O 1
ATOM 4961 N N . ARG A 1 618 ? 21.054 -22.998 -52.311 1.00 82.31 618 ARG A N 1
ATOM 4962 C CA . ARG A 1 618 ? 21.222 -23.842 -53.507 1.00 82.31 618 ARG A CA 1
ATOM 4963 C C . ARG A 1 618 ? 22.457 -24.741 -53.400 1.00 82.31 618 ARG A C 1
ATOM 4965 O O . ARG A 1 618 ? 23.457 -24.359 -52.785 1.00 82.31 618 ARG A O 1
ATOM 4972 N N . ASP A 1 619 ? 22.383 -25.920 -54.019 1.00 72.12 619 ASP A N 1
ATOM 4973 C CA . ASP A 1 619 ? 23.387 -26.982 -53.893 1.00 72.12 619 ASP A CA 1
ATOM 4974 C C . ASP A 1 619 ? 24.786 -26.533 -54.379 1.00 72.12 619 ASP A C 1
ATOM 4976 O O . ASP A 1 619 ? 24.969 -26.192 -55.554 1.00 72.12 619 ASP A O 1
ATOM 4980 N N . PRO A 1 620 ? 25.803 -26.548 -53.494 1.00 67.56 620 PRO A N 1
ATOM 4981 C CA . PRO A 1 620 ? 27.167 -26.190 -53.834 1.00 67.56 620 PRO A CA 1
ATOM 4982 C C . PRO A 1 620 ? 27.859 -27.018 -54.908 1.00 67.56 620 PRO A C 1
ATOM 4984 O O . PRO A 1 620 ? 28.778 -26.489 -55.540 1.00 67.56 620 PRO A O 1
ATOM 4987 N N . GLN A 1 621 ? 27.478 -28.288 -55.047 1.00 67.12 621 GLN A N 1
ATOM 4988 C CA . GLN A 1 621 ? 28.105 -29.250 -55.952 1.00 67.12 621 GLN A CA 1
ATOM 4989 C C . GLN A 1 621 ? 27.504 -29.183 -57.359 1.00 67.12 621 GLN A C 1
ATOM 4991 O O . GLN A 1 621 ? 28.175 -29.541 -58.321 1.00 67.12 621 GLN A O 1
ATOM 4996 N N . LYS A 1 622 ? 26.269 -28.680 -57.483 1.00 63.56 622 LYS A N 1
ATOM 4997 C CA . LYS A 1 622 ? 25.536 -28.591 -58.756 1.00 63.56 622 LYS A CA 1
ATOM 4998 C C . LYS A 1 622 ? 25.545 -27.195 -59.385 1.00 63.56 622 LYS A C 1
ATOM 5000 O O . LYS A 1 622 ? 25.273 -27.080 -60.573 1.00 63.56 622 LYS A O 1
ATOM 5005 N N . GLU A 1 623 ? 25.874 -26.139 -58.632 1.00 64.75 623 GLU A N 1
ATOM 5006 C CA . GLU A 1 623 ? 25.867 -24.762 -59.148 1.00 64.75 623 GLU A CA 1
ATOM 5007 C C . GLU A 1 623 ? 27.190 -23.999 -58.983 1.00 64.75 623 GLU A C 1
ATOM 5009 O O . GLU A 1 623 ? 27.857 -24.018 -57.939 1.00 64.75 623 GLU A O 1
ATOM 5014 N N . ALA A 1 624 ? 27.507 -23.179 -59.989 1.00 63.53 624 ALA A N 1
ATOM 5015 C CA . ALA A 1 624 ? 28.591 -22.210 -59.926 1.00 63.53 624 ALA A CA 1
ATOM 5016 C C . ALA A 1 624 ? 28.393 -21.193 -58.783 1.00 63.53 624 ALA A C 1
ATOM 5018 O O . ALA A 1 624 ? 27.281 -20.794 -58.430 1.00 63.53 624 ALA A O 1
ATOM 5019 N N . ARG A 1 625 ? 29.501 -20.732 -58.188 1.00 60.94 625 ARG A N 1
ATOM 5020 C CA . ARG A 1 625 ? 29.504 -19.852 -57.002 1.00 60.94 625 ARG A CA 1
ATOM 5021 C C . ARG A 1 625 ? 28.702 -18.550 -57.197 1.00 60.94 625 ARG A C 1
ATOM 5023 O O . ARG A 1 625 ? 28.149 -18.040 -56.223 1.00 60.94 625 ARG A O 1
ATOM 5030 N N . TYR A 1 626 ? 28.625 -18.027 -58.424 1.00 62.44 626 TYR A N 1
ATOM 5031 C CA . TYR A 1 626 ? 27.936 -16.768 -58.735 1.00 62.44 626 TYR A CA 1
ATOM 5032 C C . TYR A 1 626 ? 26.400 -16.870 -58.667 1.00 62.44 626 TYR A C 1
ATOM 5034 O O . TYR A 1 626 ? 25.744 -15.885 -58.341 1.00 62.44 626 TYR A O 1
ATOM 5042 N N . LEU A 1 627 ? 25.819 -18.058 -58.874 1.00 64.69 627 LEU A N 1
ATOM 5043 C CA . LEU A 1 627 ? 24.369 -18.285 -58.761 1.00 64.69 627 LEU A CA 1
ATOM 5044 C C . LEU A 1 627 ? 23.901 -18.356 -57.294 1.00 64.69 627 LEU A C 1
ATOM 5046 O O . LEU A 1 627 ? 22.799 -17.918 -56.955 1.00 64.69 627 LEU A O 1
ATOM 5050 N N . ARG A 1 628 ? 24.790 -18.806 -56.398 1.00 66.62 628 ARG A N 1
ATOM 5051 C CA . ARG A 1 628 ? 24.556 -18.950 -54.947 1.00 66.62 628 ARG A CA 1
ATOM 5052 C C . ARG A 1 628 ? 24.732 -17.658 -54.150 1.00 66.62 628 ARG A C 1
ATOM 5054 O O . ARG A 1 628 ? 24.162 -17.506 -53.072 1.00 66.62 628 ARG A O 1
ATOM 5061 N N . LYS A 1 629 ? 25.507 -16.706 -54.677 1.00 72.88 629 LYS A N 1
ATOM 5062 C CA . LYS A 1 629 ? 25.741 -15.379 -54.078 1.00 72.88 629 LYS A CA 1
ATOM 5063 C C . LYS A 1 629 ? 25.064 -14.266 -54.873 1.00 72.88 629 LYS A C 1
ATOM 5065 O O . LYS A 1 629 ? 25.627 -13.192 -55.056 1.00 72.88 629 LYS A O 1
ATOM 5070 N N . LYS A 1 630 ? 23.849 -14.526 -55.358 1.00 83.44 630 LYS A N 1
ATOM 5071 C CA . LYS A 1 630 ? 23.086 -13.529 -56.103 1.00 83.44 630 LYS A CA 1
ATOM 5072 C C . LYS A 1 630 ? 22.641 -12.405 -55.171 1.00 83.44 630 LYS A C 1
ATOM 5074 O O . LYS A 1 630 ? 21.921 -12.635 -54.196 1.00 83.44 630 LYS A O 1
ATOM 5079 N N . GLU A 1 631 ? 23.069 -11.191 -55.478 1.00 88.44 631 GLU A N 1
ATOM 5080 C CA . GLU A 1 631 ? 22.592 -9.986 -54.815 1.00 88.44 631 GLU A CA 1
ATOM 5081 C C . GLU A 1 631 ? 21.282 -9.509 -55.447 1.00 88.44 631 GLU A C 1
ATOM 5083 O O . GLU A 1 631 ? 21.006 -9.720 -56.629 1.00 88.44 631 GLU A O 1
ATOM 5088 N N . THR A 1 632 ? 20.431 -8.897 -54.633 1.00 89.44 632 THR A N 1
ATOM 5089 C CA . THR A 1 632 ? 19.117 -8.406 -55.041 1.00 89.44 632 THR A CA 1
ATOM 5090 C C . THR A 1 632 ? 18.854 -7.046 -54.415 1.00 89.44 632 THR A C 1
ATOM 5092 O O . THR A 1 632 ? 19.305 -6.759 -53.305 1.00 89.44 632 THR A O 1
ATOM 5095 N N . ARG A 1 633 ? 18.100 -6.216 -55.140 1.00 91.81 633 ARG A N 1
ATOM 5096 C CA . ARG A 1 633 ? 17.542 -4.949 -54.645 1.00 91.81 633 ARG A CA 1
ATOM 5097 C C . ARG A 1 633 ? 16.143 -5.119 -54.065 1.00 91.81 633 ARG A C 1
ATOM 5099 O O . ARG A 1 633 ? 15.552 -4.131 -53.652 1.00 91.81 633 ARG A O 1
ATOM 5106 N N . TYR A 1 634 ? 15.607 -6.336 -54.093 1.00 91.88 634 TYR A N 1
ATOM 5107 C CA . TYR A 1 634 ? 14.245 -6.631 -53.680 1.00 91.88 634 TYR A CA 1
ATOM 5108 C C . TYR A 1 634 ? 14.213 -7.332 -52.327 1.00 91.88 634 TYR A C 1
ATOM 5110 O O . TYR A 1 634 ? 15.064 -8.173 -52.008 1.00 91.88 634 TYR A O 1
ATOM 5118 N N . MET A 1 635 ? 13.195 -7.007 -51.544 1.00 91.56 635 MET A N 1
ATOM 5119 C CA . MET A 1 635 ? 12.869 -7.671 -50.293 1.00 91.56 635 MET A CA 1
ATOM 5120 C C . MET A 1 635 ? 11.359 -7.833 -50.144 1.00 91.56 635 MET A C 1
ATOM 5122 O O . MET A 1 635 ? 10.580 -7.161 -50.813 1.00 91.56 635 MET A O 1
ATOM 5126 N N . CYS A 1 636 ? 10.950 -8.741 -49.266 1.00 89.50 636 CYS A N 1
ATOM 5127 C CA . CYS A 1 636 ? 9.607 -8.704 -48.711 1.00 89.50 636 CYS A CA 1
ATOM 5128 C C . CYS A 1 636 ? 9.620 -7.776 -47.498 1.00 89.50 636 CYS A C 1
ATOM 5130 O O . CYS A 1 636 ? 10.386 -8.025 -46.567 1.00 89.50 636 CYS A O 1
ATOM 5132 N N . GLU A 1 637 ? 8.784 -6.740 -47.493 1.00 83.38 637 GLU A N 1
ATOM 5133 C CA . GLU A 1 637 ? 8.686 -5.796 -46.371 1.00 83.38 637 GLU A CA 1
ATOM 5134 C C . GLU A 1 637 ? 8.229 -6.498 -45.089 1.00 83.38 637 GLU A C 1
ATOM 5136 O O . GLU A 1 637 ? 8.872 -6.384 -44.050 1.00 83.38 637 GLU A O 1
ATOM 5141 N N . GLN A 1 638 ? 7.184 -7.321 -45.202 1.00 82.00 638 GLN A N 1
ATOM 5142 C CA . GLN A 1 638 ? 6.573 -8.036 -44.077 1.00 82.00 638 GLN A CA 1
ATOM 5143 C C . GLN A 1 638 ? 7.525 -9.053 -43.435 1.00 82.00 638 GLN A C 1
ATOM 5145 O O . GLN A 1 638 ? 7.674 -9.077 -42.219 1.00 82.00 638 GLN A O 1
ATOM 5150 N N . CYS A 1 639 ? 8.220 -9.867 -44.239 1.00 81.69 639 CYS A N 1
ATOM 5151 C CA . CYS A 1 639 ? 9.208 -10.818 -43.721 1.00 81.69 639 CYS A CA 1
ATOM 5152 C C . CYS A 1 639 ? 10.585 -10.196 -43.445 1.00 81.69 639 CYS A C 1
ATOM 5154 O O . CYS A 1 639 ? 11.433 -10.857 -42.853 1.00 81.69 639 CYS A O 1
ATOM 5156 N N . ASN A 1 640 ? 10.847 -8.969 -43.907 1.00 80.94 640 ASN A N 1
ATOM 5157 C CA . ASN A 1 640 ? 12.157 -8.312 -43.888 1.00 80.94 640 ASN A CA 1
ATOM 5158 C C . ASN A 1 640 ? 13.306 -9.180 -44.458 1.00 80.94 640 ASN A C 1
ATOM 5160 O O . ASN A 1 640 ? 14.419 -9.231 -43.925 1.00 80.94 640 ASN A O 1
ATOM 5164 N N . ILE A 1 641 ? 13.041 -9.901 -45.553 1.00 86.94 641 ILE A N 1
ATOM 5165 C CA . ILE A 1 641 ? 13.996 -10.833 -46.172 1.00 86.94 641 ILE A CA 1
ATOM 5166 C C . ILE A 1 641 ? 14.269 -10.438 -47.620 1.00 86.94 641 ILE A C 1
ATOM 5168 O O . ILE A 1 641 ? 13.353 -10.264 -48.421 1.00 86.94 641 ILE A O 1
ATOM 5172 N N . SER A 1 642 ? 15.556 -10.324 -47.964 1.00 90.50 642 SER A N 1
ATOM 5173 C CA . SER A 1 642 ? 16.028 -10.028 -49.318 1.00 90.50 642 SER A CA 1
ATOM 5174 C C . SER A 1 642 ? 15.982 -11.265 -50.212 1.00 90.50 642 SER A C 1
ATOM 5176 O O . SER A 1 642 ? 16.565 -12.308 -49.893 1.00 90.50 642 SER A O 1
ATOM 5178 N N . MET A 1 643 ? 15.309 -11.151 -51.357 1.00 91.19 643 MET A N 1
ATOM 5179 C CA . MET A 1 643 ? 15.089 -12.254 -52.300 1.00 91.19 643 MET A CA 1
ATOM 5180 C C . MET A 1 643 ? 15.126 -11.769 -53.746 1.00 91.19 643 MET A C 1
ATOM 5182 O O . MET A 1 643 ? 14.840 -10.606 -54.017 1.00 91.19 643 MET A O 1
ATOM 5186 N N . CYS A 1 644 ? 15.474 -12.637 -54.694 1.00 90.19 644 CYS A N 1
ATOM 5187 C CA . CYS A 1 644 ? 15.220 -12.337 -56.102 1.00 90.19 644 CYS A CA 1
ATOM 5188 C C . CYS A 1 644 ? 13.709 -12.264 -56.351 1.00 90.19 644 CYS A C 1
ATOM 5190 O O . CYS A 1 644 ? 12.958 -13.026 -55.739 1.00 90.19 644 CYS A O 1
ATOM 5192 N N . TYR A 1 645 ? 13.299 -11.373 -57.256 1.00 86.25 645 TYR A N 1
ATOM 5193 C CA . TYR A 1 645 ? 11.899 -11.182 -57.639 1.00 86.25 645 TYR A CA 1
ATOM 5194 C C . TYR A 1 645 ? 11.246 -12.504 -58.074 1.00 86.25 645 TYR A C 1
ATOM 5196 O O . TYR A 1 645 ? 10.239 -12.912 -57.513 1.00 86.25 645 TYR A O 1
ATOM 5204 N N . GLU A 1 646 ? 11.904 -13.253 -58.958 1.00 82.81 646 GLU A N 1
ATOM 5205 C CA . GLU A 1 646 ? 11.482 -14.590 -59.377 1.00 82.81 646 GLU A CA 1
ATOM 5206 C C . GLU A 1 646 ? 12.719 -15.492 -59.570 1.00 82.81 646 GLU A C 1
ATOM 5208 O O . GLU A 1 646 ? 13.778 -14.979 -59.957 1.00 82.81 646 GLU A O 1
ATOM 5213 N N . PRO A 1 647 ? 12.671 -16.804 -59.237 1.00 86.06 647 PRO A N 1
ATOM 5214 C CA . PRO A 1 647 ? 11.586 -17.558 -58.581 1.00 86.06 647 PRO A CA 1
ATOM 5215 C C . PRO A 1 647 ? 11.617 -17.499 -57.042 1.00 86.06 647 PRO A C 1
ATOM 5217 O O . PRO A 1 647 ? 10.719 -18.011 -56.372 1.00 86.06 647 PRO A O 1
ATOM 5220 N N . CYS A 1 648 ? 12.650 -16.885 -56.460 1.00 89.81 648 CYS A N 1
ATOM 5221 C CA . CYS A 1 648 ? 12.917 -16.930 -55.022 1.00 89.81 648 CYS A CA 1
ATOM 5222 C C . CYS A 1 648 ? 11.771 -16.368 -54.171 1.00 89.81 648 CYS A C 1
ATOM 5224 O O . CYS A 1 648 ? 11.474 -16.941 -53.125 1.00 89.81 648 CYS A O 1
ATOM 5226 N N . PHE A 1 649 ? 11.106 -15.297 -54.622 1.00 90.88 649 PHE A N 1
ATOM 5227 C CA . PHE A 1 649 ? 9.982 -14.723 -53.886 1.00 90.88 649 PHE A CA 1
ATOM 5228 C C . PHE A 1 649 ? 8.822 -15.705 -53.731 1.00 90.88 649 PHE A C 1
ATOM 5230 O O . PHE A 1 649 ? 8.280 -15.868 -52.640 1.00 90.88 649 PHE A O 1
ATOM 5237 N N . LYS A 1 650 ? 8.490 -16.418 -54.809 1.00 89.12 650 LYS A N 1
ATOM 5238 C CA . LYS A 1 650 ? 7.451 -17.445 -54.806 1.00 89.12 650 LYS A CA 1
ATOM 5239 C C . LYS A 1 650 ? 7.851 -18.630 -53.934 1.00 89.12 650 LYS A C 1
ATOM 5241 O O . LYS A 1 650 ? 7.068 -19.047 -53.089 1.00 89.12 650 LYS A O 1
ATOM 5246 N N . ILE A 1 651 ? 9.071 -19.149 -54.092 1.00 89.06 651 ILE A N 1
ATOM 5247 C CA . ILE A 1 651 ? 9.565 -20.300 -53.314 1.00 89.06 651 ILE A CA 1
ATOM 5248 C C . ILE A 1 651 ? 9.484 -20.009 -51.810 1.00 89.06 651 ILE A C 1
ATOM 5250 O O . ILE A 1 651 ? 8.955 -20.822 -51.053 1.00 89.06 651 ILE A O 1
ATOM 5254 N N . TYR A 1 652 ? 9.936 -18.827 -51.387 1.00 89.19 652 TYR A N 1
ATOM 5255 C CA . TYR A 1 652 ? 9.946 -18.457 -49.976 1.00 89.19 652 TYR A CA 1
ATOM 5256 C C . TYR A 1 652 ? 8.553 -18.269 -49.371 1.00 89.19 652 TYR A C 1
ATOM 5258 O O . TYR A 1 652 ? 8.405 -18.524 -48.188 1.00 89.19 652 TYR A O 1
ATOM 5266 N N . HIS A 1 653 ? 7.531 -17.860 -50.122 1.00 90.38 653 HIS A N 1
ATOM 5267 C CA . HIS A 1 653 ? 6.190 -17.632 -49.556 1.00 90.38 653 HIS A CA 1
ATOM 5268 C C . HIS A 1 653 ? 5.194 -18.765 -49.822 1.00 90.38 653 HIS A C 1
ATOM 5270 O O . HIS A 1 653 ? 4.080 -18.722 -49.321 1.00 90.38 653 HIS A O 1
ATOM 5276 N N . THR A 1 654 ? 5.562 -19.788 -50.602 1.00 87.81 654 THR A N 1
ATOM 5277 C CA . THR A 1 654 ? 4.618 -20.860 -50.988 1.00 87.81 654 THR A CA 1
ATOM 5278 C C . THR A 1 654 ? 5.057 -22.269 -50.600 1.00 87.81 654 THR A C 1
ATOM 5280 O O . THR A 1 654 ? 4.241 -23.185 -50.644 1.00 87.81 654 THR A O 1
ATOM 5283 N N . LYS A 1 655 ? 6.328 -22.485 -50.236 1.00 87.94 655 LYS A N 1
ATOM 5284 C CA . LYS A 1 655 ? 6.851 -23.820 -49.901 1.00 87.94 655 LYS A CA 1
ATOM 5285 C C . LYS A 1 655 ? 7.101 -23.954 -48.414 1.00 87.94 655 LYS A C 1
ATOM 5287 O O . LYS A 1 655 ? 7.858 -23.166 -47.861 1.00 87.94 655 LYS A O 1
ATOM 5292 N N . GLU A 1 656 ? 6.509 -24.953 -47.771 1.00 82.88 656 GLU A N 1
ATOM 5293 C CA . GLU A 1 656 ? 6.737 -25.219 -46.348 1.00 82.88 656 GLU A CA 1
ATOM 5294 C C . GLU A 1 656 ? 8.231 -25.411 -46.056 1.00 82.88 656 GLU A C 1
ATOM 5296 O O . GLU A 1 656 ? 8.803 -24.626 -45.301 1.00 82.88 656 GLU A O 1
ATOM 5301 N N . ASP A 1 657 ? 8.894 -26.305 -46.792 1.00 86.25 657 ASP A N 1
ATOM 5302 C CA . ASP A 1 657 ? 10.353 -26.397 -46.825 1.00 86.25 657 ASP A CA 1
ATOM 5303 C C . ASP A 1 657 ? 10.934 -25.680 -48.053 1.00 86.25 657 ASP A C 1
ATOM 5305 O O . ASP A 1 657 ? 11.250 -26.264 -49.094 1.00 86.25 657 ASP A O 1
ATOM 5309 N N . TYR A 1 658 ? 11.063 -24.358 -47.944 1.00 86.88 658 TYR A N 1
ATOM 5310 C CA . TYR A 1 658 ? 11.650 -23.549 -49.010 1.00 86.88 658 TYR A CA 1
ATOM 5311 C C . TYR A 1 658 ? 13.149 -23.830 -49.213 1.00 86.88 658 TYR A C 1
ATOM 5313 O O . TYR A 1 658 ? 13.678 -23.477 -50.267 1.00 86.88 658 TYR A O 1
ATOM 5321 N N . LYS A 1 659 ? 13.847 -24.421 -48.229 1.00 86.81 659 LYS A N 1
ATOM 5322 C CA . LYS A 1 659 ? 15.285 -24.715 -48.318 1.00 86.81 659 LYS A CA 1
ATOM 5323 C C . LYS A 1 659 ? 15.509 -25.933 -49.200 1.00 86.81 659 LYS A C 1
ATOM 5325 O O . LYS A 1 659 ? 16.335 -25.863 -50.105 1.00 86.81 659 LYS A O 1
ATOM 5330 N N . GLU A 1 660 ? 14.730 -26.992 -49.006 1.00 83.25 660 GLU A N 1
ATOM 5331 C CA . GLU A 1 660 ? 14.727 -28.140 -49.918 1.00 83.25 660 GLU A CA 1
ATOM 5332 C C . GLU A 1 660 ? 14.217 -27.747 -51.307 1.00 83.25 660 GLU A C 1
ATOM 5334 O O . GLU A 1 660 ? 14.845 -28.069 -52.316 1.00 83.25 660 GLU A O 1
ATOM 5339 N N . ALA A 1 661 ? 13.159 -26.933 -51.388 1.00 83.94 661 ALA A N 1
ATOM 5340 C CA . ALA A 1 661 ? 12.695 -26.411 -52.673 1.00 83.94 661 ALA A CA 1
ATOM 5341 C C . ALA A 1 661 ? 13.762 -25.557 -53.386 1.00 83.94 661 ALA A C 1
ATOM 5343 O O . ALA A 1 661 ? 13.865 -25.608 -54.609 1.00 83.94 661 ALA A O 1
ATOM 5344 N N . ALA A 1 662 ? 14.580 -24.798 -52.649 1.00 83.31 662 ALA A N 1
ATOM 5345 C CA . ALA A 1 662 ? 15.690 -24.036 -53.217 1.00 83.31 662 ALA A CA 1
ATOM 5346 C C . ALA A 1 662 ? 16.805 -24.939 -53.762 1.00 83.31 662 ALA A C 1
ATOM 5348 O O . ALA A 1 662 ? 17.396 -24.599 -54.782 1.00 83.31 662 ALA A O 1
ATOM 5349 N N . LYS A 1 663 ? 17.075 -26.084 -53.122 1.00 79.75 663 LYS A N 1
ATOM 5350 C CA . LYS A 1 663 ? 18.041 -27.086 -53.611 1.00 79.75 663 LYS A CA 1
ATOM 5351 C C . LYS A 1 663 ? 17.554 -27.800 -54.876 1.00 79.75 663 LYS A C 1
ATOM 5353 O O . LYS A 1 663 ? 18.372 -28.160 -55.716 1.00 79.75 663 LYS A O 1
ATOM 5358 N N . LEU A 1 664 ? 16.239 -28.000 -54.997 1.00 71.56 664 LEU A N 1
ATOM 5359 C CA . LEU A 1 664 ? 15.589 -28.724 -56.098 1.00 71.56 664 LEU A CA 1
ATOM 5360 C C . LEU A 1 664 ? 15.162 -27.839 -57.278 1.00 71.56 664 LEU A C 1
ATOM 5362 O O . LEU A 1 664 ? 14.803 -28.371 -58.326 1.00 71.56 664 LEU A O 1
ATOM 5366 N N . ALA A 1 665 ? 15.166 -26.510 -57.129 1.00 63.91 665 ALA A N 1
ATOM 5367 C CA . ALA A 1 665 ? 14.792 -25.560 -58.177 1.00 63.91 665 ALA A CA 1
ATOM 5368 C C . ALA A 1 665 ? 15.854 -25.514 -59.295 1.00 63.91 665 ALA A C 1
ATOM 5370 O O . ALA A 1 665 ? 16.617 -24.556 -59.399 1.00 63.91 665 ALA A O 1
ATOM 5371 N N . LEU A 1 666 ? 15.894 -26.576 -60.103 1.00 55.69 666 LEU A N 1
ATOM 5372 C CA . LEU A 1 666 ? 16.855 -26.812 -61.182 1.00 55.69 666 LEU A CA 1
ATOM 5373 C C . LEU A 1 666 ? 16.244 -26.740 -62.592 1.00 55.69 666 LEU A C 1
ATOM 5375 O O . LEU A 1 666 ? 17.000 -26.613 -63.540 1.00 55.69 666 LEU A O 1
ATOM 5379 N N . ASN A 1 667 ? 14.917 -26.746 -62.762 1.00 46.28 667 ASN A N 1
ATOM 5380 C CA . ASN A 1 667 ? 14.307 -26.974 -64.085 1.00 46.28 667 ASN A CA 1
ATOM 5381 C C . ASN A 1 667 ? 13.202 -25.966 -64.447 1.00 46.28 667 ASN A C 1
ATOM 5383 O O . ASN A 1 667 ? 12.082 -26.354 -64.766 1.00 46.28 667 ASN A O 1
ATOM 5387 N N . LEU A 1 668 ? 13.485 -24.667 -64.384 1.00 41.56 668 LEU A N 1
ATOM 5388 C CA . LEU A 1 668 ? 12.716 -23.694 -65.167 1.00 41.56 668 LEU A CA 1
ATOM 5389 C C . LEU A 1 668 ? 13.701 -23.041 -66.131 1.00 41.56 668 LEU A C 1
ATOM 5391 O O . LEU A 1 668 ? 14.314 -22.022 -65.816 1.00 41.56 668 LEU A O 1
ATOM 5395 N N . GLU A 1 669 ? 13.920 -23.739 -67.245 1.00 33.09 669 GLU A N 1
ATOM 5396 C CA . GLU A 1 669 ? 14.527 -23.187 -68.452 1.00 33.09 669 GLU A CA 1
ATOM 5397 C C . GLU A 1 669 ? 13.737 -21.934 -68.864 1.00 33.09 669 GLU A C 1
ATOM 5399 O O . GLU A 1 669 ? 12.503 -21.929 -68.824 1.00 33.09 669 GLU A O 1
ATOM 5404 N N . PHE A 1 670 ? 14.471 -20.864 -69.173 1.00 33.62 670 PHE A N 1
ATOM 5405 C CA . PHE A 1 670 ? 13.970 -19.728 -69.944 1.00 33.62 670 PHE A CA 1
ATOM 5406 C C . PHE A 1 670 ? 13.990 -20.080 -71.424 1.00 33.62 670 PHE A C 1
ATOM 5408 O O . PHE A 1 670 ? 14.987 -20.722 -71.833 1.00 33.62 670 PHE A O 1
#